Protein AF-A0A8J9ZZC5-F1 (afdb_monomer_lite)

Organism: Branchiostoma lanceolatum (NCBI:txid7740)

Structure (mmCIF, N/CA/C/O backbone):
data_AF-A0A8J9ZZC5-F1
#
_entry.id   AF-A0A8J9ZZC5-F1
#
loop_
_atom_site.group_PDB
_atom_site.id
_atom_site.type_symbol
_atom_site.label_atom_id
_atom_site.label_alt_id
_atom_site.label_comp_id
_atom_site.label_asym_id
_atom_site.label_entity_id
_atom_site.label_seq_id
_atom_site.pdbx_PDB_ins_code
_atom_site.Cartn_x
_atom_site.Cartn_y
_atom_site.Cartn_z
_atom_site.occupancy
_atom_site.B_iso_or_equiv
_atom_site.auth_seq_id
_atom_site.auth_comp_id
_atom_site.auth_asym_id
_atom_site.auth_atom_id
_atom_site.pdbx_PDB_model_num
ATOM 1 N N . MET A 1 1 ? -16.099 17.726 98.178 1.00 37.69 1 MET A N 1
ATOM 2 C CA . MET A 1 1 ? -16.292 18.724 99.260 1.00 37.69 1 MET A CA 1
ATOM 3 C C . MET A 1 1 ? -17.384 18.206 100.185 1.00 37.69 1 MET A C 1
ATOM 5 O O . MET A 1 1 ? -18.287 17.553 99.683 1.00 37.69 1 MET A O 1
ATOM 9 N N . GLY A 1 2 ? -17.261 18.380 101.504 1.00 39.81 2 GLY A N 1
ATOM 10 C CA . GLY A 1 2 ? -18.093 17.652 102.475 1.00 39.81 2 GLY A CA 1
ATOM 11 C C . GLY A 1 2 ? -19.388 18.364 102.877 1.00 39.81 2 GLY A C 1
ATOM 12 O O . GLY A 1 2 ? -19.357 19.539 103.241 1.00 39.81 2 GLY A O 1
ATOM 13 N N . SER A 1 3 ? -20.497 17.622 102.895 1.00 34.72 3 SER A N 1
ATOM 14 C CA . SER A 1 3 ? -21.734 18.014 103.585 1.00 34.72 3 SER A CA 1
ATOM 15 C C . SER A 1 3 ? -21.643 17.670 105.074 1.00 34.72 3 SER A C 1
ATOM 17 O O . SER A 1 3 ? -21.072 16.648 105.452 1.00 34.72 3 SER A O 1
ATOM 19 N N . ARG A 1 4 ? -22.177 18.541 105.936 1.00 38.38 4 ARG A N 1
ATOM 20 C CA . ARG A 1 4 ? -22.020 18.442 107.396 1.00 38.38 4 ARG A CA 1
ATOM 21 C C . ARG A 1 4 ? -23.027 17.467 108.009 1.00 38.38 4 ARG A C 1
ATOM 23 O O . ARG A 1 4 ? -24.227 17.632 107.811 1.00 38.38 4 ARG A O 1
ATOM 30 N N . MET A 1 5 ? -22.559 16.541 108.847 1.00 35.19 5 MET A N 1
ATOM 31 C CA . MET A 1 5 ? -23.434 15.883 109.823 1.00 35.19 5 MET A CA 1
ATOM 32 C C . MET A 1 5 ? -23.951 16.926 110.820 1.00 35.19 5 MET A C 1
ATOM 34 O O . MET A 1 5 ? -23.168 17.702 111.364 1.00 35.19 5 MET A O 1
ATOM 38 N N . THR A 1 6 ? -25.259 16.927 111.077 1.00 38.28 6 THR A N 1
ATOM 39 C CA . THR A 1 6 ? -25.880 17.731 112.139 1.00 38.28 6 THR A CA 1
ATOM 40 C C . THR A 1 6 ? -26.529 16.771 113.127 1.00 38.28 6 THR A C 1
ATOM 42 O O . THR A 1 6 ? -27.570 16.184 112.849 1.00 38.28 6 THR A O 1
ATOM 45 N N . MET A 1 7 ? -25.858 16.551 114.257 1.00 36.81 7 MET A N 1
ATOM 46 C CA . MET A 1 7 ? -26.233 15.550 115.254 1.00 36.81 7 MET A CA 1
ATOM 47 C C . MET A 1 7 ? -27.277 16.132 116.216 1.00 36.81 7 MET A C 1
ATOM 49 O O . MET A 1 7 ? -26.930 16.739 117.228 1.00 36.81 7 MET A O 1
ATOM 53 N N . ILE A 1 8 ? -28.560 15.986 115.878 1.00 37.56 8 ILE A N 1
ATOM 54 C CA . ILE A 1 8 ? -29.664 16.480 116.709 1.00 37.56 8 ILE A CA 1
ATOM 55 C C . ILE A 1 8 ? -29.964 15.459 117.811 1.00 37.56 8 ILE A C 1
ATOM 57 O O . ILE A 1 8 ? -30.493 14.382 117.550 1.00 37.56 8 ILE A O 1
ATOM 61 N N . TRP A 1 9 ? -29.648 15.824 119.052 1.00 34.84 9 TRP A N 1
ATOM 62 C CA . TRP A 1 9 ? -30.118 15.120 120.243 1.00 34.84 9 TRP A CA 1
ATOM 63 C C . TRP A 1 9 ? -31.530 15.604 120.588 1.00 34.84 9 TRP A C 1
ATOM 65 O O . TRP A 1 9 ? -31.722 16.790 120.851 1.00 34.84 9 TRP A O 1
ATOM 75 N N . VAL A 1 10 ? -32.506 14.694 120.628 1.00 36.00 10 VAL A N 1
ATOM 76 C CA . VAL A 1 10 ? -33.842 14.959 121.185 1.00 36.00 10 VAL A CA 1
ATOM 77 C C . VAL A 1 10 ? -33.989 14.157 122.474 1.00 36.00 10 VAL A C 1
ATOM 79 O O . VAL A 1 10 ? -33.689 12.965 122.512 1.00 36.00 10 VAL A O 1
ATOM 82 N N . PHE A 1 11 ? -34.399 14.829 123.548 1.00 37.66 11 PHE A N 1
ATOM 83 C CA . PHE A 1 11 ? -34.493 14.238 124.880 1.00 37.66 11 PHE A CA 1
ATOM 84 C C . PHE A 1 11 ? -35.717 13.327 125.010 1.00 37.66 11 PHE A C 1
ATOM 86 O O . PHE A 1 11 ? -36.808 13.665 124.556 1.00 37.66 11 PHE A O 1
ATOM 93 N N . LEU A 1 12 ? -35.547 12.203 125.709 1.00 32.53 12 LEU A N 1
ATOM 94 C CA . LEU A 1 12 ? -36.635 11.292 126.056 1.00 32.53 12 LEU A CA 1
ATOM 95 C C . LEU A 1 12 ? -37.446 11.863 127.237 1.00 32.53 12 LEU A C 1
ATOM 97 O O . LEU A 1 12 ? -37.217 11.512 128.394 1.00 32.53 12 LEU A O 1
ATOM 101 N N . SER A 1 13 ? -38.374 12.780 126.960 1.00 39.88 13 SER A N 1
ATOM 102 C CA . SER A 1 13 ? -39.265 13.356 127.975 1.00 39.88 13 SER A CA 1
ATOM 103 C C . SER A 1 13 ? -40.361 12.360 128.372 1.00 39.88 13 SER A C 1
ATOM 105 O O . SER A 1 13 ? -41.447 12.349 127.792 1.00 39.88 13 SER A O 1
ATOM 107 N N . LEU A 1 14 ? -40.070 11.507 129.359 1.00 33.81 14 LEU A N 1
ATOM 108 C CA . LEU A 1 14 ? -41.016 10.534 129.912 1.00 33.81 14 LEU A CA 1
ATOM 109 C C . LEU A 1 14 ? -42.099 11.232 130.758 1.00 33.81 14 LEU A C 1
ATOM 111 O O . LEU A 1 14 ? -42.023 11.293 131.985 1.00 33.81 14 LEU A O 1
ATOM 115 N N . SER A 1 15 ? -43.108 11.783 130.090 1.00 37.97 15 SER A N 1
ATOM 116 C CA . SER A 1 15 ? -44.250 12.441 130.725 1.00 37.97 15 SER A CA 1
ATOM 117 C C . SER A 1 15 ? -45.283 11.419 131.203 1.00 37.97 15 SER A C 1
ATOM 119 O O . SER A 1 15 ? -46.196 11.067 130.459 1.00 37.97 15 SER A O 1
ATOM 121 N N . LEU A 1 16 ? -45.185 10.978 132.463 1.00 34.16 16 LEU A N 1
ATOM 122 C CA . LEU A 1 16 ? -46.324 10.345 133.134 1.00 34.16 16 LEU A CA 1
ATOM 123 C C . LEU A 1 16 ? -47.432 11.392 133.313 1.00 34.16 16 LEU A C 1
ATOM 125 O O . LEU A 1 16 ? -47.383 12.206 134.235 1.00 34.16 16 LEU A O 1
ATOM 129 N N . MET A 1 17 ? -48.442 11.355 132.447 1.00 33.59 17 MET A N 1
ATOM 130 C CA . MET A 1 17 ? -49.757 11.890 132.787 1.00 33.59 17 MET A CA 1
ATOM 131 C C . MET A 1 17 ? -50.498 10.810 133.571 1.00 33.59 17 MET A C 1
ATOM 133 O O . MET A 1 17 ? -50.583 9.667 133.127 1.00 33.59 17 MET A O 1
ATOM 137 N N . ALA A 1 18 ? -50.951 11.156 134.775 1.00 33.12 18 ALA A N 1
ATOM 138 C CA . ALA A 1 18 ? -51.657 10.220 135.635 1.00 33.12 18 ALA A CA 1
ATOM 139 C C . ALA A 1 18 ? -53.036 9.906 135.047 1.00 33.12 18 ALA A C 1
ATOM 141 O O . ALA A 1 18 ? -53.778 10.819 134.684 1.00 33.12 18 ALA A O 1
ATOM 142 N N . ASP A 1 19 ? -53.365 8.620 134.996 1.00 32.03 19 ASP A N 1
ATOM 143 C CA . ASP A 1 19 ? -54.701 8.139 134.671 1.00 32.03 19 ASP A CA 1
ATOM 144 C C . ASP A 1 19 ? -55.725 8.675 135.690 1.00 32.03 19 ASP A C 1
ATOM 146 O O . ASP A 1 19 ? -55.614 8.444 136.897 1.00 32.03 19 ASP A O 1
ATOM 150 N N . THR A 1 20 ? -56.714 9.412 135.186 1.00 39.66 20 THR A N 1
ATOM 151 C CA . THR A 1 20 ? -57.948 9.782 135.895 1.00 39.66 20 THR A CA 1
ATOM 152 C C . THR A 1 20 ? -59.182 9.520 135.024 1.00 39.66 20 THR A C 1
ATOM 154 O O . THR A 1 20 ? -60.188 10.223 135.112 1.00 39.66 20 THR A O 1
ATOM 157 N N . GLY A 1 21 ? -59.106 8.482 134.188 1.00 33.97 21 GLY A N 1
ATOM 158 C CA . GLY A 1 21 ? -60.168 7.977 133.327 1.00 33.97 21 GLY A CA 1
ATOM 159 C C . GLY A 1 21 ? -60.413 6.497 133.592 1.00 33.97 21 GLY A C 1
ATOM 160 O O . GLY A 1 21 ? -60.273 5.684 132.686 1.00 33.97 21 GLY A O 1
ATOM 161 N N . ALA A 1 22 ? -60.775 6.150 134.832 1.00 37.91 22 ALA A N 1
ATOM 162 C CA . ALA A 1 22 ? -61.116 4.780 135.203 1.00 37.91 22 ALA A CA 1
ATOM 163 C C . ALA A 1 22 ? -62.302 4.280 134.358 1.00 37.91 22 ALA A C 1
ATOM 165 O O . ALA A 1 22 ? -63.453 4.616 134.649 1.00 37.91 22 ALA A O 1
ATOM 166 N N . GLU A 1 23 ? -62.006 3.497 133.313 1.00 48.09 23 GLU A N 1
ATOM 167 C CA . GLU A 1 23 ? -63.006 2.875 132.445 1.00 48.09 23 GLU A CA 1
ATOM 168 C C . GLU A 1 23 ? -64.063 2.177 133.298 1.00 48.09 23 GLU A C 1
ATOM 170 O O . GLU A 1 23 ? -63.753 1.351 134.164 1.00 48.09 23 GLU A O 1
ATOM 175 N N . GLN A 1 24 ? -65.333 2.501 133.050 1.00 56.16 24 GLN A N 1
ATOM 176 C CA . GLN A 1 24 ? -66.454 1.929 133.786 1.00 56.16 24 GLN A CA 1
ATOM 177 C C . GLN A 1 24 ? -66.763 0.527 133.243 1.00 56.16 24 GLN A C 1
ATOM 179 O O . GLN A 1 24 ? -67.804 0.288 132.635 1.00 56.16 24 GLN A O 1
ATOM 184 N N . ALA A 1 25 ? -65.800 -0.380 133.430 1.00 67.56 25 ALA A N 1
ATOM 185 C CA . ALA A 1 25 ? -65.723 -1.689 132.800 1.00 67.56 25 ALA A CA 1
ATOM 186 C C . ALA A 1 25 ? -67.056 -2.443 132.887 1.00 67.56 25 ALA A C 1
ATOM 188 O O . ALA A 1 25 ? -67.543 -2.775 133.973 1.00 67.56 25 ALA A O 1
ATOM 189 N N . GLY A 1 26 ? -67.646 -2.707 131.719 1.00 76.75 26 GLY A N 1
ATOM 190 C CA . GLY A 1 26 ? -68.907 -3.424 131.610 1.00 76.75 26 GLY A CA 1
ATOM 191 C C . GLY A 1 26 ? -68.802 -4.814 132.228 1.00 76.75 26 GLY A C 1
ATOM 192 O O . GLY A 1 26 ? -67.881 -5.573 131.933 1.00 76.75 26 GLY A O 1
ATOM 193 N N . LEU A 1 27 ? -69.767 -5.178 133.073 1.00 86.62 27 LEU A N 1
ATOM 194 C CA . LEU A 1 27 ? -69.846 -6.535 133.595 1.00 86.62 27 LEU A CA 1
ATOM 195 C C . LEU A 1 27 ? -70.417 -7.441 132.503 1.00 86.62 27 LEU A C 1
ATOM 197 O O . LEU A 1 27 ? -71.571 -7.271 132.105 1.00 86.62 27 LEU A O 1
ATOM 201 N N . PHE A 1 28 ? -69.620 -8.400 132.034 1.00 88.06 28 PHE A N 1
ATOM 202 C CA . PHE A 1 28 ? -70.051 -9.394 131.052 1.00 88.06 28 PHE A CA 1
ATOM 203 C C . PHE A 1 28 ? -71.335 -10.110 131.501 1.00 88.06 28 PHE A C 1
ATOM 205 O O . PHE A 1 28 ? -71.469 -10.520 132.657 1.00 88.06 28 PHE A O 1
ATOM 212 N N . LEU A 1 29 ? -72.276 -10.252 130.569 1.00 87.88 29 LEU A N 1
ATOM 213 C CA . LEU A 1 29 ? -73.529 -10.978 130.744 1.00 87.88 29 LEU A CA 1
ATOM 214 C C . LEU A 1 29 ? -73.446 -12.350 130.073 1.00 87.88 29 LEU A C 1
ATOM 216 O O . LEU A 1 29 ? -73.596 -13.375 130.734 1.00 87.88 29 LEU A O 1
ATOM 220 N N . THR A 1 30 ? -73.279 -12.362 128.750 1.00 86.75 30 THR A N 1
ATOM 221 C CA . THR A 1 30 ? -73.379 -13.566 127.920 1.00 86.75 30 THR A CA 1
ATOM 222 C C . THR A 1 30 ? -72.875 -13.299 126.500 1.00 86.75 30 THR A C 1
ATOM 224 O O . THR A 1 30 ? -72.873 -12.154 126.048 1.00 86.75 30 THR A O 1
ATOM 227 N N . THR A 1 31 ? -72.518 -14.355 125.772 1.00 85.56 31 THR A N 1
ATOM 228 C CA . THR A 1 31 ? -72.233 -14.307 124.331 1.00 85.56 31 THR A CA 1
ATOM 229 C C . THR A 1 31 ? -73.479 -14.741 123.563 1.00 85.56 31 THR A C 1
ATOM 231 O O . THR A 1 31 ? -74.037 -15.803 123.841 1.00 85.56 31 THR A O 1
ATOM 234 N N . TYR A 1 32 ? -73.918 -13.971 122.565 1.00 85.69 32 TYR A N 1
ATOM 235 C CA . TYR A 1 32 ? -75.046 -14.354 121.711 1.00 85.69 32 TYR A CA 1
ATOM 236 C C . TYR A 1 32 ? -74.838 -13.925 120.251 1.00 85.69 32 TYR A C 1
ATOM 238 O O . TYR A 1 32 ? -74.440 -12.800 119.958 1.00 85.69 32 TYR A O 1
ATOM 246 N N . SER A 1 33 ? -75.106 -14.838 119.311 1.00 84.69 33 SER A N 1
ATOM 247 C CA . SER A 1 33 ? -74.941 -14.620 117.862 1.00 84.69 33 SER A CA 1
ATOM 248 C C . SER A 1 33 ? -73.550 -14.108 117.426 1.00 84.69 33 SER A C 1
ATOM 250 O O . SER A 1 33 ? -73.441 -13.391 116.434 1.00 84.69 33 SER A O 1
ATOM 252 N N . GLY A 1 34 ? -72.488 -14.460 118.160 1.00 77.00 34 GLY A N 1
ATOM 253 C CA . GLY A 1 34 ? -71.114 -14.020 117.875 1.00 77.00 34 GLY A CA 1
ATOM 254 C C . GLY A 1 34 ? -70.709 -12.675 118.492 1.00 77.00 34 GLY A C 1
ATOM 255 O O . GLY A 1 34 ? -69.589 -12.236 118.260 1.00 77.00 34 GLY A O 1
ATOM 256 N N . TYR A 1 35 ? -71.580 -12.050 119.290 1.00 84.50 35 TYR A N 1
ATOM 257 C CA . TYR A 1 35 ? -71.287 -10.825 120.038 1.00 84.50 35 TYR A CA 1
ATOM 258 C C . TYR A 1 35 ? -71.253 -11.117 121.540 1.00 84.50 35 TYR A C 1
ATOM 260 O O . TYR A 1 35 ? -72.155 -11.780 122.061 1.00 84.50 35 TYR A O 1
ATOM 268 N N . ASP A 1 36 ? -70.253 -10.588 122.238 1.00 86.50 36 ASP A N 1
ATOM 269 C CA . ASP A 1 36 ? -70.218 -10.557 123.701 1.00 86.50 36 ASP A CA 1
ATOM 270 C C . ASP A 1 36 ? -71.018 -9.356 124.212 1.00 86.50 36 ASP A C 1
ATOM 272 O O . ASP A 1 36 ? -70.804 -8.231 123.756 1.00 86.50 36 ASP A O 1
ATOM 276 N N . TYR A 1 37 ? -71.949 -9.600 125.141 1.00 90.25 37 TYR A N 1
ATOM 277 C CA . TYR A 1 37 ? -72.815 -8.580 125.732 1.00 90.25 37 TYR A CA 1
ATOM 278 C C . TYR A 1 37 ? -72.419 -8.282 127.172 1.00 90.25 37 TYR A C 1
ATOM 280 O O . TYR A 1 37 ? -72.162 -9.182 127.975 1.00 90.25 37 TYR A O 1
ATOM 288 N N . PHE A 1 38 ? -72.470 -7.003 127.522 1.00 91.06 38 PHE A N 1
ATOM 289 C CA . PHE A 1 38 ? -72.058 -6.457 128.807 1.00 91.06 38 PHE A CA 1
ATOM 290 C C . PHE A 1 38 ? -73.169 -5.580 129.384 1.00 91.06 38 PHE A C 1
ATOM 292 O O . PHE A 1 38 ? -73.954 -4.994 128.636 1.00 91.06 38 PHE A O 1
ATOM 299 N N . LYS A 1 39 ? -73.210 -5.441 130.714 1.00 92.19 39 LYS A N 1
ATOM 300 C CA . LYS A 1 39 ? -73.935 -4.352 131.371 1.00 92.19 39 LYS A CA 1
ATOM 301 C C . LYS A 1 39 ? -72.973 -3.302 131.913 1.00 92.19 39 LYS A C 1
ATOM 303 O O . LYS A 1 39 ? -72.169 -3.588 132.799 1.00 92.19 39 LYS A O 1
ATOM 308 N N . VAL A 1 40 ? -73.078 -2.085 131.395 1.00 91.94 40 VAL A N 1
ATOM 309 C CA . VAL A 1 40 ? -72.326 -0.911 131.857 1.00 91.94 40 VAL A CA 1
ATOM 310 C C . VAL A 1 40 ? -73.238 -0.097 132.773 1.00 91.94 40 VAL A C 1
ATOM 312 O O . VAL A 1 40 ? -74.432 0.028 132.511 1.00 91.94 40 VAL A O 1
ATOM 315 N N . GLN A 1 41 ? -72.727 0.416 133.890 1.00 92.00 41 GLN A N 1
ATOM 316 C CA . GLN A 1 41 ? -73.539 1.218 134.809 1.00 92.00 41 GLN A CA 1
ATOM 317 C C . GLN A 1 41 ? -73.737 2.631 134.246 1.00 92.00 41 GLN A C 1
ATOM 319 O O . GLN A 1 41 ? -72.770 3.361 134.070 1.00 92.00 41 GLN A O 1
ATOM 324 N N . ALA A 1 42 ? -74.989 3.028 134.021 1.00 90.75 42 ALA A N 1
ATOM 325 C CA . ALA A 1 42 ? -75.331 4.366 133.551 1.00 90.75 42 ALA A CA 1
ATOM 326 C C . ALA A 1 42 ? -75.522 5.341 134.726 1.00 90.75 42 ALA A C 1
ATOM 328 O O . ALA A 1 42 ? -75.874 4.947 135.843 1.00 90.75 42 ALA A O 1
ATOM 329 N N . SER A 1 43 ? -75.346 6.635 134.454 1.00 89.44 43 SER A N 1
ATOM 330 C CA . SER A 1 43 ? -75.604 7.731 135.396 1.00 89.44 43 SER A CA 1
ATOM 331 C C . SER A 1 43 ? -76.675 8.667 134.830 1.00 89.44 43 SER A C 1
ATOM 333 O O . SER A 1 43 ? -76.682 8.948 133.634 1.00 89.44 43 SER A O 1
ATOM 335 N N . GLY A 1 44 ? -77.597 9.147 135.665 1.00 88.50 44 GLY A N 1
ATOM 336 C CA . GLY A 1 44 ? -78.741 9.953 135.225 1.00 88.50 44 GLY A CA 1
ATOM 337 C C . GLY A 1 44 ? -79.902 9.121 134.644 1.00 88.50 44 GLY A C 1
ATOM 338 O O . GLY A 1 44 ? -80.029 7.939 134.979 1.00 88.50 44 GLY A O 1
ATOM 339 N N . PRO A 1 45 ? -80.791 9.724 133.830 1.00 90.06 45 PRO A N 1
ATOM 340 C CA . PRO A 1 45 ? -82.039 9.100 133.380 1.00 90.06 45 PRO A CA 1
ATOM 341 C C . PRO A 1 45 ? -81.818 8.045 132.291 1.00 90.06 45 PRO A C 1
ATOM 343 O O . PRO A 1 45 ? -80.954 8.206 131.428 1.00 90.06 45 PRO A O 1
ATOM 346 N N . MET A 1 46 ? -82.636 6.989 132.271 1.00 92.12 46 MET A N 1
ATOM 347 C CA . MET A 1 46 ? -82.501 5.889 131.302 1.00 92.12 46 MET A CA 1
ATOM 348 C C . MET A 1 46 ? -83.187 6.213 129.958 1.00 92.12 46 MET A C 1
ATOM 350 O O . MET A 1 46 ? -84.162 5.581 129.548 1.00 92.12 46 MET A O 1
ATOM 354 N N . THR A 1 47 ? -82.679 7.234 129.263 1.00 94.06 47 THR A N 1
ATOM 355 C CA . THR A 1 47 ? -83.033 7.539 127.864 1.00 94.06 47 THR A CA 1
ATOM 356 C C . THR A 1 47 ? -82.227 6.656 126.904 1.00 94.06 47 THR A C 1
ATOM 358 O O . THR A 1 47 ? -81.127 6.219 127.245 1.00 94.06 47 THR A O 1
ATOM 361 N N . SER A 1 48 ? -82.722 6.425 125.682 1.00 92.12 48 SER A N 1
ATOM 362 C CA . SER A 1 48 ? -81.970 5.693 124.645 1.00 92.12 48 SER A CA 1
ATOM 363 C C . SER A 1 48 ? -80.602 6.326 124.370 1.00 92.12 48 SER A C 1
ATOM 365 O O . SER A 1 48 ? -79.602 5.620 124.278 1.00 92.12 48 SER A O 1
ATOM 367 N N . ALA A 1 49 ? -80.543 7.661 124.308 1.00 91.06 49 ALA A N 1
ATOM 368 C CA . ALA A 1 49 ? -79.303 8.396 124.068 1.00 91.06 49 ALA A CA 1
ATOM 369 C C . ALA A 1 49 ? -78.284 8.223 125.208 1.00 91.06 49 ALA A C 1
ATOM 371 O O . ALA A 1 49 ? -77.095 8.068 124.944 1.00 91.06 49 ALA A O 1
ATOM 372 N N . ASN A 1 50 ? -78.736 8.197 126.470 1.00 92.38 50 ASN A N 1
ATOM 373 C CA . ASN A 1 50 ? -77.848 7.958 127.609 1.00 92.38 50 ASN A CA 1
ATOM 374 C C . ASN A 1 50 ? -77.349 6.504 127.639 1.00 92.38 50 ASN A C 1
ATOM 376 O O . ASN A 1 50 ? -76.189 6.264 127.957 1.00 92.38 50 ASN A O 1
ATOM 380 N N . VAL A 1 51 ? -78.193 5.535 127.257 1.00 92.62 51 VAL A N 1
ATOM 381 C CA . VAL A 1 51 ? -77.783 4.128 127.106 1.00 92.62 51 VAL A CA 1
ATOM 382 C C . VAL A 1 51 ? -76.713 3.983 126.018 1.00 92.62 51 VAL A C 1
ATOM 384 O O . VAL A 1 51 ? -75.690 3.361 126.293 1.00 92.62 51 VAL A O 1
ATOM 387 N N . ASN A 1 52 ? -76.880 4.600 124.839 1.00 90.56 52 ASN A N 1
ATOM 388 C CA . ASN A 1 52 ? -75.853 4.539 123.791 1.00 90.56 52 ASN A CA 1
ATOM 389 C C . ASN A 1 52 ? -74.538 5.213 124.216 1.00 90.56 52 ASN A C 1
ATOM 391 O O . ASN A 1 52 ? -73.490 4.571 124.196 1.00 90.56 52 ASN A O 1
ATOM 395 N N . ALA A 1 53 ? -74.597 6.453 124.713 1.00 89.94 53 ALA A N 1
ATOM 396 C CA . ALA A 1 53 ? -73.411 7.173 125.180 1.00 89.94 53 ALA A CA 1
ATOM 397 C C . ALA A 1 53 ? -72.678 6.446 126.328 1.00 89.94 53 ALA A C 1
ATOM 399 O O . ALA A 1 53 ? -71.454 6.506 126.413 1.00 89.94 53 ALA A O 1
ATOM 400 N N . THR A 1 54 ? -73.406 5.722 127.190 1.00 91.00 54 THR A N 1
ATOM 401 C CA . THR A 1 54 ? -72.816 4.877 128.246 1.00 91.00 54 THR A CA 1
ATOM 402 C C . THR A 1 54 ? -72.027 3.697 127.664 1.00 91.00 54 THR A C 1
ATOM 404 O O . THR A 1 54 ? -70.993 3.331 128.219 1.00 91.00 54 THR A O 1
ATOM 407 N N . CYS A 1 55 ? -72.472 3.106 126.550 1.00 90.38 55 CYS A N 1
ATOM 408 C CA . CYS A 1 55 ? -71.722 2.050 125.867 1.00 90.38 55 CYS A CA 1
ATOM 409 C C . CYS A 1 55 ? -70.488 2.605 125.147 1.00 90.38 55 CYS A C 1
ATOM 411 O O . CYS A 1 55 ? -69.389 2.086 125.350 1.00 90.38 55 CYS A O 1
ATOM 413 N N . GLU A 1 56 ? -70.654 3.687 124.378 1.00 87.38 56 GLU A N 1
ATOM 414 C CA . GLU A 1 56 ? -69.569 4.331 123.623 1.00 87.38 56 GLU A CA 1
ATOM 415 C C . GLU A 1 56 ? -68.432 4.790 124.550 1.00 87.38 56 GLU A C 1
ATOM 417 O O . GLU A 1 56 ? -67.261 4.519 124.283 1.00 87.38 56 GLU A O 1
ATOM 422 N N . ALA A 1 57 ? -68.772 5.403 125.690 1.00 85.75 57 ALA A N 1
ATOM 423 C CA . ALA A 1 57 ? -67.811 5.832 126.710 1.00 85.75 57 ALA A CA 1
ATOM 424 C C . ALA A 1 57 ? -67.091 4.674 127.433 1.00 85.75 57 ALA A C 1
ATOM 426 O O . ALA A 1 57 ? -66.114 4.916 128.139 1.00 85.75 57 ALA A O 1
ATOM 427 N N . ALA A 1 58 ? -67.559 3.434 127.266 1.00 81.50 58 ALA A N 1
ATOM 428 C CA . ALA A 1 58 ? -66.945 2.219 127.799 1.00 81.50 58 ALA A CA 1
ATOM 429 C C . ALA A 1 58 ? -66.283 1.348 126.708 1.00 81.50 58 ALA A C 1
ATOM 431 O O . ALA A 1 58 ? -65.938 0.201 126.982 1.00 81.50 58 ALA A O 1
ATOM 432 N N . GLY A 1 59 ? -66.124 1.861 125.479 1.00 80.81 59 GLY A N 1
ATOM 433 C CA . GLY A 1 59 ? -65.474 1.148 124.370 1.00 80.81 59 GLY A CA 1
ATOM 434 C C . GLY A 1 59 ? -66.354 0.117 123.648 1.00 80.81 59 GLY A C 1
ATOM 435 O O . GLY A 1 59 ? -65.847 -0.665 122.844 1.00 80.81 59 GLY A O 1
ATOM 436 N N . TYR A 1 60 ? -67.664 0.116 123.906 1.00 87.75 60 TYR A N 1
ATOM 437 C CA 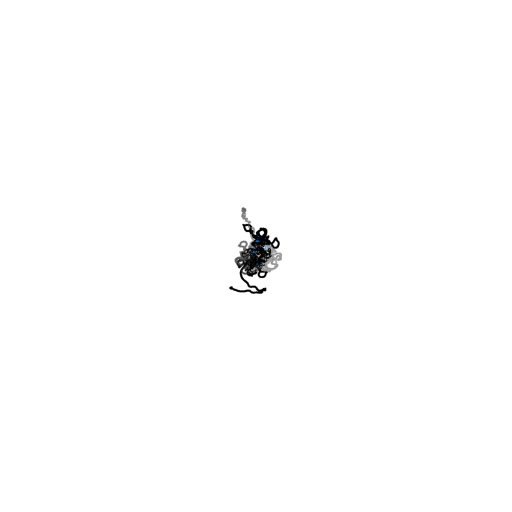. TYR A 1 60 ? -68.639 -0.804 123.314 1.00 87.75 60 TYR A CA 1
ATOM 438 C C . TYR A 1 60 ? -69.637 -0.060 122.414 1.00 87.75 60 TYR A C 1
ATOM 440 O O . TYR A 1 60 ? -69.875 1.133 122.571 1.00 87.75 60 TYR A O 1
ATOM 448 N N . ALA A 1 61 ? -70.300 -0.777 121.510 1.00 87.69 61 ALA A N 1
ATOM 449 C CA . ALA A 1 61 ? -71.495 -0.279 120.834 1.00 87.69 61 ALA A CA 1
ATOM 450 C C . ALA A 1 61 ? -72.749 -0.644 121.644 1.00 87.69 61 ALA A C 1
ATOM 452 O O . ALA A 1 61 ? -72.805 -1.724 122.237 1.00 87.69 61 ALA A O 1
ATOM 453 N N . ALA A 1 62 ? -73.790 0.190 121.645 1.00 89.38 62 ALA A N 1
ATOM 454 C CA . ALA A 1 62 ? -75.091 -0.263 122.133 1.00 89.38 62 ALA A CA 1
ATOM 455 C C . ALA A 1 62 ? -75.785 -1.135 121.069 1.00 89.38 62 ALA A C 1
ATOM 457 O O . ALA A 1 62 ? -75.887 -0.709 119.916 1.00 89.38 62 ALA A O 1
ATOM 458 N N . PRO A 1 63 ? -76.278 -2.338 121.411 1.00 89.81 63 PRO A N 1
ATOM 459 C CA . PRO A 1 63 ? -77.058 -3.153 120.500 1.00 89.81 63 PRO A CA 1
ATOM 460 C C . PRO A 1 63 ? -78.472 -2.580 120.357 1.00 89.81 63 PRO A C 1
ATOM 462 O O . PRO A 1 63 ? -79.073 -2.117 121.332 1.00 89.81 63 PRO A O 1
ATOM 465 N N . CYS A 1 64 ? -79.030 -2.655 119.152 1.00 88.81 64 CYS A N 1
ATOM 466 C CA . CYS A 1 64 ? -80.443 -2.352 118.939 1.00 88.81 64 CYS A CA 1
ATOM 467 C C . CYS A 1 64 ? -81.338 -3.358 119.679 1.00 88.81 64 CYS A C 1
ATOM 469 O O . CYS A 1 64 ? -80.997 -4.533 119.815 1.00 88.81 64 CYS A O 1
ATOM 471 N N . ALA A 1 65 ? -82.507 -2.916 120.147 1.00 83.88 65 ALA A N 1
ATOM 472 C CA . ALA A 1 65 ? -83.454 -3.770 120.872 1.00 83.88 65 ALA A CA 1
ATOM 473 C C . ALA A 1 65 ? -84.084 -4.898 120.028 1.00 83.88 65 ALA A C 1
ATOM 475 O O . ALA A 1 65 ? -84.702 -5.808 120.583 1.00 83.88 65 ALA A O 1
ATOM 476 N N . GLY A 1 66 ? -83.967 -4.809 118.704 1.00 83.31 66 GLY A N 1
ATOM 477 C CA . GLY A 1 66 ? -84.594 -5.677 117.717 1.00 83.31 66 GLY A CA 1
ATOM 478 C C . GLY A 1 66 ? -84.800 -4.932 116.398 1.00 83.31 66 GLY A C 1
ATOM 479 O O . GLY A 1 66 ? -84.661 -3.709 116.353 1.00 83.31 66 GLY A O 1
ATOM 480 N N . LEU A 1 67 ? -85.188 -5.652 115.347 1.00 77.19 67 LEU A N 1
ATOM 481 C CA . LEU A 1 67 ? -85.492 -5.068 114.040 1.00 77.19 67 LEU A CA 1
ATOM 482 C C . LEU A 1 67 ? -86.877 -4.400 114.041 1.00 77.19 67 LEU A C 1
ATOM 484 O O . LEU A 1 67 ? -87.853 -4.951 114.559 1.00 77.19 67 LEU A O 1
ATOM 488 N N . GLY A 1 68 ? -86.975 -3.227 113.420 1.00 77.38 68 GLY A N 1
ATOM 489 C CA . GLY A 1 68 ? -88.190 -2.431 113.267 1.00 77.38 68 GLY A CA 1
ATOM 490 C C . GLY A 1 68 ? -88.098 -1.019 113.857 1.00 77.38 68 GLY A C 1
ATOM 491 O O . GLY A 1 68 ? -87.407 -0.758 114.842 1.00 77.38 68 GLY A O 1
ATOM 492 N N . SER A 1 69 ? -88.894 -0.101 113.299 1.00 76.56 69 SER A N 1
ATOM 493 C CA . SER A 1 69 ? -88.824 1.360 113.505 1.00 76.56 69 SER A CA 1
ATOM 494 C C . SER A 1 69 ? -89.216 1.893 114.899 1.00 76.56 69 SER A C 1
ATOM 496 O O . SER A 1 69 ? -89.466 3.090 115.054 1.00 76.56 69 SER A O 1
ATOM 498 N N . LEU A 1 70 ? -89.341 1.019 115.901 1.00 78.31 70 LEU A N 1
ATOM 499 C CA . LEU A 1 70 ? -89.481 1.374 117.320 1.00 78.31 70 LEU A CA 1
ATOM 500 C C . LEU A 1 70 ? -88.282 0.905 118.166 1.00 78.31 70 LEU A C 1
ATOM 502 O O . LEU A 1 70 ? -88.156 1.327 119.313 1.00 78.31 70 LEU A O 1
ATOM 506 N N . CYS A 1 71 ? -87.399 0.077 117.606 1.00 81.19 71 CYS A N 1
ATOM 507 C CA . CYS A 1 71 ? -86.265 -0.557 118.283 1.00 81.19 71 CYS A CA 1
ATOM 508 C C . CYS A 1 71 ? -84.914 -0.225 117.630 1.00 81.19 71 CYS A C 1
ATOM 510 O O . CYS A 1 71 ? -83.903 -0.167 118.326 1.00 81.19 71 CYS A O 1
ATOM 512 N N . GLU A 1 72 ? -84.912 0.072 116.329 1.00 75.94 72 GLU A N 1
ATOM 513 C CA . GLU A 1 72 ? -83.793 0.695 115.619 1.00 75.94 72 GLU A CA 1
ATOM 514 C C . GLU A 1 72 ? -83.683 2.177 116.029 1.00 75.94 72 GLU A C 1
ATOM 516 O O . GLU A 1 72 ? -84.500 3.015 115.641 1.00 75.94 72 GLU A O 1
ATOM 521 N N . GLY A 1 73 ? -82.696 2.489 116.870 1.00 75.12 73 GLY A N 1
ATOM 522 C CA . GLY A 1 73 ? -82.291 3.848 117.240 1.00 75.12 73 GLY A CA 1
ATOM 523 C C . GLY A 1 73 ? -80.839 4.121 116.843 1.00 75.12 73 GLY A C 1
ATOM 524 O O . GLY A 1 73 ? -80.320 3.499 115.919 1.00 75.12 73 GLY A O 1
ATOM 525 N N . ASP A 1 74 ? -80.166 5.012 117.572 1.00 82.44 74 ASP A N 1
ATOM 526 C CA . ASP A 1 74 ? -78.712 5.176 117.476 1.00 82.44 74 ASP A CA 1
ATOM 527 C C . ASP A 1 74 ? -78.037 3.979 118.174 1.00 82.44 74 ASP A C 1
ATOM 529 O O . ASP A 1 74 ? -77.801 3.988 119.383 1.00 82.44 74 ASP A O 1
ATOM 533 N N . CYS A 1 75 ? -77.860 2.889 117.424 1.00 84.69 75 CYS A N 1
ATOM 534 C CA . CYS A 1 75 ? -77.382 1.593 117.903 1.00 84.69 75 CYS A CA 1
ATOM 535 C C . CYS A 1 75 ? -76.787 0.754 116.759 1.00 84.69 75 CYS A C 1
ATOM 537 O O . CYS A 1 75 ? -77.032 1.004 115.579 1.00 84.69 75 CYS A O 1
ATOM 539 N N . VAL A 1 76 ? -76.020 -0.279 117.109 1.00 84.12 76 VAL A N 1
ATOM 540 C CA . VAL A 1 76 ? -75.520 -1.286 116.165 1.00 84.12 76 VAL A CA 1
ATOM 541 C C . VAL A 1 76 ? -76.470 -2.479 116.142 1.00 84.12 76 VAL A C 1
ATOM 543 O O . VAL A 1 76 ? -76.827 -3.028 117.185 1.00 84.12 76 VAL A O 1
ATOM 546 N N . GLN A 1 77 ? -76.857 -2.926 114.947 1.00 85.19 77 GLN A N 1
ATOM 547 C CA . GLN A 1 77 ? -77.620 -4.161 114.805 1.00 85.19 77 GLN A CA 1
ATOM 548 C C . GLN A 1 77 ? -76.717 -5.367 115.100 1.00 85.19 77 GLN A C 1
ATOM 550 O O . GLN A 1 77 ? -75.740 -5.618 114.394 1.00 85.19 77 GLN A O 1
ATOM 555 N N . THR A 1 78 ? -77.059 -6.116 116.145 1.00 83.06 78 THR A N 1
ATOM 556 C CA . THR A 1 78 ? -76.382 -7.356 116.551 1.00 83.06 78 THR A CA 1
ATOM 557 C C . THR A 1 78 ? -77.316 -8.556 116.326 1.00 83.06 78 THR A C 1
ATOM 559 O O . THR A 1 78 ? -78.199 -8.514 115.469 1.00 83.06 78 THR A O 1
ATOM 562 N N . GLY A 1 79 ? -77.159 -9.640 117.094 1.00 80.44 79 GLY A N 1
ATOM 563 C CA . GLY A 1 79 ? -78.084 -10.779 117.073 1.00 80.44 79 GLY A CA 1
ATOM 564 C C . GLY A 1 79 ? -79.477 -10.523 117.665 1.00 80.44 79 GLY A C 1
ATOM 565 O O . GLY A 1 79 ? -80.302 -11.430 117.627 1.00 80.44 79 GLY A O 1
ATOM 566 N N . LEU A 1 80 ? -79.745 -9.349 118.251 1.00 86.12 80 LEU A N 1
ATOM 567 C CA . LEU A 1 80 ? -81.064 -9.019 118.802 1.00 86.12 80 LEU A CA 1
ATOM 568 C C . LEU A 1 80 ? -82.021 -8.618 117.672 1.00 86.12 80 LEU A C 1
ATOM 570 O O . LEU A 1 80 ? -81.850 -7.574 117.052 1.00 86.12 80 LEU A O 1
ATOM 574 N N . ASP A 1 81 ? -83.029 -9.443 117.402 1.00 86.19 81 ASP A N 1
ATOM 575 C CA . ASP A 1 81 ? -83.985 -9.285 116.297 1.00 86.19 81 ASP A CA 1
ATOM 576 C C . ASP A 1 81 ? -85.414 -8.942 116.770 1.00 86.19 81 ASP A C 1
ATOM 578 O O . ASP A 1 81 ? -86.176 -8.271 116.072 1.00 86.19 81 ASP A O 1
ATOM 582 N N . ASN A 1 82 ? -85.776 -9.357 117.980 1.00 83.62 82 ASN A N 1
ATOM 583 C CA . ASN A 1 82 ? -87.145 -9.403 118.480 1.00 83.62 82 ASN A CA 1
ATOM 584 C C . ASN A 1 82 ? -87.624 -8.090 119.132 1.00 83.62 82 ASN A C 1
ATOM 586 O O . ASN A 1 82 ? -87.803 -7.998 120.346 1.00 83.62 82 ASN A O 1
ATOM 590 N N . CYS A 1 83 ? -87.940 -7.082 118.313 1.00 83.75 83 CYS A N 1
ATOM 591 C CA . CYS A 1 83 ? -88.450 -5.784 118.785 1.00 83.75 83 CYS A CA 1
ATOM 592 C C . CYS A 1 83 ? -89.751 -5.870 119.623 1.00 83.75 83 CYS A C 1
ATOM 594 O O . CYS A 1 83 ? -90.063 -4.971 120.404 1.00 83.75 83 CYS A O 1
ATOM 596 N N . GLY A 1 84 ? -90.520 -6.961 119.499 1.00 80.81 84 GLY A N 1
ATOM 597 C CA . GLY A 1 84 ? -91.705 -7.209 120.328 1.00 80.81 84 GLY A CA 1
ATOM 598 C C . GLY A 1 84 ? -91.386 -7.633 121.767 1.00 80.81 84 GLY A C 1
ATOM 599 O O . GLY A 1 84 ? -92.203 -7.400 122.659 1.00 80.81 84 GLY A O 1
ATOM 600 N N . TRP A 1 85 ? -90.211 -8.228 121.996 1.00 84.69 85 TRP A N 1
ATOM 601 C CA . TRP A 1 85 ? -89.707 -8.607 123.318 1.00 84.69 85 TRP A CA 1
ATOM 602 C C . TRP A 1 85 ? -88.205 -8.272 123.449 1.00 84.69 85 TRP A C 1
ATOM 604 O O . TRP A 1 85 ? -87.374 -9.180 123.495 1.00 84.69 85 TRP A O 1
ATOM 614 N N . PRO A 1 86 ? -87.833 -6.981 123.566 1.00 85.44 86 PRO A N 1
ATOM 615 C CA . PRO A 1 86 ? -86.447 -6.567 123.754 1.00 85.44 86 PRO A CA 1
ATOM 616 C C . PRO A 1 86 ? -85.731 -7.305 124.894 1.00 85.44 86 PRO A C 1
ATOM 618 O O . PRO A 1 86 ? -86.247 -7.428 126.012 1.00 85.44 86 PRO A O 1
ATOM 621 N N . MET A 1 87 ? -84.502 -7.743 124.617 1.00 87.75 87 MET A N 1
ATOM 622 C CA . MET A 1 87 ? -83.616 -8.476 125.535 1.00 87.75 87 MET A CA 1
ATOM 623 C C . MET A 1 87 ? -84.088 -9.884 125.958 1.00 87.75 87 MET A C 1
ATOM 625 O O . MET A 1 87 ? -83.396 -10.516 126.763 1.00 87.75 87 MET A O 1
ATOM 629 N N . ASP A 1 88 ? -85.197 -10.427 125.434 1.00 89.38 88 ASP A N 1
ATOM 630 C CA . ASP A 1 88 ? -85.609 -11.806 125.755 1.00 89.38 88 ASP A CA 1
ATOM 631 C C . ASP A 1 88 ? -84.565 -12.829 125.267 1.00 89.38 88 ASP A C 1
ATOM 633 O O . ASP A 1 88 ? -84.393 -13.875 125.881 1.00 89.38 88 ASP A O 1
ATOM 637 N N . GLU A 1 89 ? -83.816 -12.531 124.205 1.00 89.44 89 GLU A N 1
ATOM 638 C CA . GLU A 1 89 ? -82.737 -13.370 123.665 1.00 89.44 89 GLU A CA 1
ATOM 639 C C . GLU A 1 89 ? -81.571 -13.498 124.656 1.00 89.44 89 GLU A C 1
ATOM 641 O O . GLU A 1 89 ? -81.097 -14.605 124.911 1.00 89.44 89 GLU A O 1
ATOM 646 N N . ILE A 1 90 ? -81.183 -12.391 125.298 1.00 90.19 90 ILE A N 1
ATOM 647 C CA . ILE A 1 90 ? -80.179 -12.360 126.373 1.00 90.19 90 ILE A CA 1
ATOM 648 C C . ILE A 1 90 ? -80.708 -13.074 127.624 1.00 90.19 90 ILE A C 1
ATOM 650 O O . ILE A 1 90 ? -80.001 -13.871 128.241 1.00 90.19 90 ILE A O 1
ATOM 654 N N . ALA A 1 91 ? -81.977 -12.858 127.977 1.00 88.06 91 ALA A N 1
ATOM 655 C CA . ALA A 1 91 ? -82.601 -13.501 129.131 1.00 88.06 91 ALA A CA 1
ATOM 656 C C . ALA A 1 91 ? -82.801 -15.018 128.968 1.00 88.06 91 ALA A C 1
ATOM 658 O O . ALA A 1 91 ? -82.753 -15.747 129.963 1.00 88.06 91 ALA A O 1
ATOM 659 N N . LYS A 1 92 ? -82.953 -15.517 127.733 1.00 89.62 92 LYS A N 1
ATOM 660 C CA . LYS A 1 92 ? -82.920 -16.955 127.428 1.00 89.62 92 LYS A CA 1
ATOM 661 C C . LYS A 1 92 ? -81.546 -17.549 127.753 1.00 89.62 92 LYS A C 1
ATOM 663 O O . LYS A 1 92 ? -81.509 -18.590 128.401 1.00 89.62 92 LYS A O 1
ATOM 668 N N . GLN A 1 93 ? -80.444 -16.876 127.399 1.00 90.06 93 GLN A N 1
ATOM 669 C CA . GLN A 1 93 ? -79.093 -17.351 127.749 1.00 90.06 93 GLN A CA 1
ATOM 670 C C . GLN A 1 93 ? -78.817 -17.276 129.260 1.00 90.06 93 GLN A C 1
ATOM 672 O O . GLN A 1 93 ? -78.276 -18.217 129.833 1.00 90.06 93 GLN A O 1
ATOM 677 N N . LEU A 1 94 ? -79.206 -16.177 129.919 1.00 88.62 94 LEU A N 1
ATOM 678 C CA . LEU A 1 94 ? -78.945 -15.958 131.349 1.00 88.62 94 LEU A CA 1
ATOM 679 C C . LEU A 1 94 ? -79.825 -16.817 132.273 1.00 88.62 94 LEU A C 1
ATOM 681 O O . LEU A 1 94 ? -79.342 -17.384 133.248 1.00 88.62 94 LEU A O 1
ATOM 685 N N . CYS A 1 95 ? -81.125 -16.892 131.982 1.00 86.69 95 CYS A N 1
ATOM 686 C CA . CYS A 1 95 ? -82.146 -17.399 132.903 1.00 86.69 95 CYS A CA 1
ATOM 687 C C . CYS A 1 95 ? -83.075 -18.466 132.297 1.00 86.69 95 CYS A C 1
ATOM 689 O O . CYS A 1 95 ? -84.019 -18.879 132.970 1.00 86.69 95 CYS A O 1
ATOM 691 N N . SER A 1 96 ? -82.868 -18.899 131.044 1.00 83.56 96 SER A N 1
ATOM 692 C CA . SER A 1 96 ? -83.762 -19.842 130.337 1.00 83.56 96 SER A CA 1
ATOM 693 C C . SER A 1 96 ? -85.240 -19.407 130.308 1.00 83.56 96 SER A C 1
ATOM 695 O O . SER A 1 96 ? -86.149 -20.237 130.309 1.00 83.56 96 SER A O 1
ATOM 697 N N . GLY A 1 97 ? -85.498 -18.096 130.288 1.00 84.69 97 GLY A N 1
ATOM 698 C CA . GLY A 1 97 ?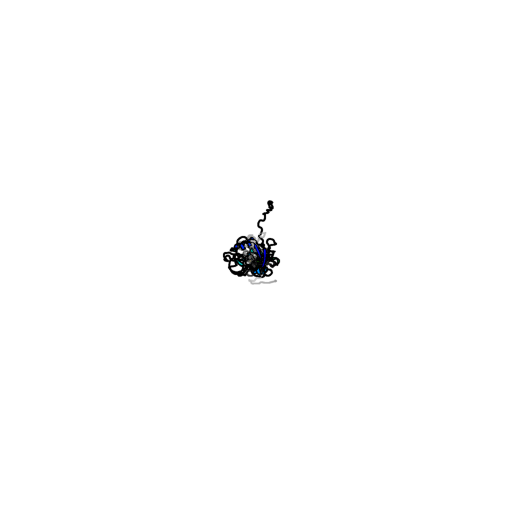 -86.843 -17.526 130.379 1.00 84.69 97 GLY A CA 1
ATOM 699 C C . GLY A 1 97 ? -86.917 -16.103 129.830 1.00 84.69 97 GLY A C 1
ATOM 700 O O . GLY A 1 97 ? -85.985 -15.629 129.184 1.00 84.69 97 GLY A O 1
ATOM 701 N N . ARG A 1 98 ? -88.035 -15.413 130.083 1.00 84.50 98 ARG A N 1
ATOM 702 C CA . ARG A 1 98 ? -88.217 -14.021 129.638 1.00 84.50 98 ARG A CA 1
ATOM 703 C C . ARG A 1 98 ? -87.397 -13.048 130.479 1.00 84.50 98 ARG A C 1
ATOM 705 O O . ARG A 1 98 ? -87.210 -13.259 131.680 1.00 84.50 98 ARG A O 1
ATOM 712 N N . ALA A 1 99 ? -87.005 -11.923 129.892 1.00 83.56 99 ALA A N 1
ATOM 713 C CA . ALA A 1 99 ? -86.301 -10.839 130.573 1.00 83.56 99 ALA A CA 1
ATOM 714 C C . ALA A 1 99 ? -87.099 -10.320 131.780 1.00 83.56 99 ALA A C 1
ATOM 716 O O . ALA A 1 99 ? -86.534 -10.116 132.850 1.00 83.56 99 ALA A O 1
ATOM 717 N N . SER A 1 100 ? -88.430 -10.263 131.663 1.00 79.50 100 SER A N 1
ATOM 718 C CA . SER A 1 100 ? -89.367 -9.935 132.750 1.00 79.50 100 SER A CA 1
ATOM 719 C C . SER A 1 100 ? -89.373 -10.898 133.946 1.00 79.50 100 SER A C 1
ATOM 721 O O . SER A 1 100 ? -90.000 -10.607 134.964 1.00 79.50 100 SER A O 1
ATOM 723 N N . GLN A 1 101 ? -88.724 -12.057 133.838 1.00 82.19 101 GLN A N 1
ATOM 724 C CA . GLN A 1 101 ? -88.633 -13.080 134.884 1.00 82.19 101 GLN A CA 1
ATOM 725 C C . GLN A 1 101 ? -87.189 -13.317 135.352 1.00 82.19 101 GLN A C 1
ATOM 727 O O . GLN A 1 101 ? -86.990 -13.965 136.376 1.00 82.19 101 GLN A O 1
ATOM 732 N N . CYS A 1 102 ? -86.193 -12.780 134.641 1.00 85.56 102 CYS A N 1
ATOM 733 C CA . CYS A 1 102 ? -84.775 -13.025 134.878 1.00 85.56 102 CYS A CA 1
ATOM 734 C C . CYS A 1 102 ? -84.191 -12.049 135.920 1.00 85.56 102 CYS A C 1
ATOM 736 O O . CYS A 1 102 ? -84.063 -10.860 135.623 1.00 85.56 102 CYS A O 1
ATOM 738 N N . PRO A 1 103 ? -83.771 -12.496 137.123 1.00 83.88 103 PRO A N 1
ATOM 739 C CA . PRO A 1 103 ? -83.268 -11.586 138.158 1.00 83.88 103 PRO A CA 1
ATOM 740 C C . PRO A 1 103 ? -81.980 -10.847 137.770 1.00 83.88 103 PRO A C 1
ATOM 742 O O . PRO A 1 103 ? -81.716 -9.775 138.301 1.00 83.88 103 PRO A O 1
ATOM 745 N N . GLN A 1 104 ? -81.185 -11.392 136.842 1.00 85.56 104 GLN A N 1
ATOM 746 C CA . GLN A 1 104 ? -79.950 -10.758 136.360 1.00 85.56 104 GLN A CA 1
ATOM 747 C C . GLN A 1 104 ? -80.201 -9.564 135.423 1.00 85.56 104 GLN A C 1
ATOM 749 O O . GLN A 1 104 ? -79.316 -8.710 135.310 1.00 85.56 104 GLN A O 1
ATOM 754 N N . MET A 1 105 ? -81.391 -9.503 134.803 1.00 87.25 105 MET A N 1
ATOM 755 C CA . MET A 1 105 ? -81.839 -8.418 133.918 1.00 87.25 105 MET A CA 1
ATOM 756 C C . MET A 1 105 ? -82.410 -7.209 134.668 1.00 87.25 105 MET A C 1
ATOM 758 O O . MET A 1 105 ? -82.675 -6.186 134.041 1.00 87.25 105 MET A O 1
ATOM 762 N N . ASP A 1 106 ? -82.609 -7.306 135.986 1.00 87.81 106 ASP A N 1
ATOM 763 C CA . ASP A 1 106 ? -83.179 -6.221 136.786 1.00 87.81 106 ASP A CA 1
ATOM 764 C C . ASP A 1 106 ? -82.342 -4.936 136.653 1.00 87.81 106 ASP A C 1
ATOM 766 O O . ASP A 1 106 ? -81.115 -4.943 136.808 1.00 87.81 106 ASP A O 1
ATOM 770 N N . ARG A 1 107 ? -83.031 -3.838 136.335 1.00 90.25 107 ARG A N 1
ATOM 771 C CA . ARG A 1 107 ? -82.492 -2.500 136.060 1.00 90.25 107 ARG A CA 1
ATOM 772 C C . ARG A 1 107 ? -81.564 -2.401 134.837 1.00 90.25 107 ARG A C 1
ATOM 774 O O . ARG A 1 107 ? -80.841 -1.410 134.721 1.00 90.25 107 ARG A O 1
ATOM 781 N N . ILE A 1 108 ? -81.575 -3.380 133.923 1.00 92.62 108 ILE A N 1
ATOM 782 C CA . ILE A 1 108 ? -80.925 -3.282 132.600 1.00 92.62 108 ILE A CA 1
ATOM 783 C C . ILE A 1 108 ? -81.887 -2.651 131.584 1.00 92.62 108 ILE A C 1
ATOM 785 O O . ILE A 1 108 ? -83.080 -2.966 131.566 1.00 92.62 108 ILE A O 1
ATOM 789 N N . TYR A 1 109 ? -81.340 -1.782 130.733 1.00 93.56 109 TYR A N 1
ATOM 790 C CA . TYR A 1 109 ? -82.020 -1.031 129.684 1.00 93.56 109 TYR A CA 1
ATOM 791 C C . TYR A 1 109 ? -81.298 -1.179 128.338 1.00 93.56 109 TYR A C 1
ATOM 793 O O . TYR A 1 109 ? -80.067 -1.152 128.281 1.00 93.56 109 TYR A O 1
ATOM 801 N N . VAL A 1 110 ? -82.069 -1.284 127.254 1.00 92.38 110 VAL A N 1
ATO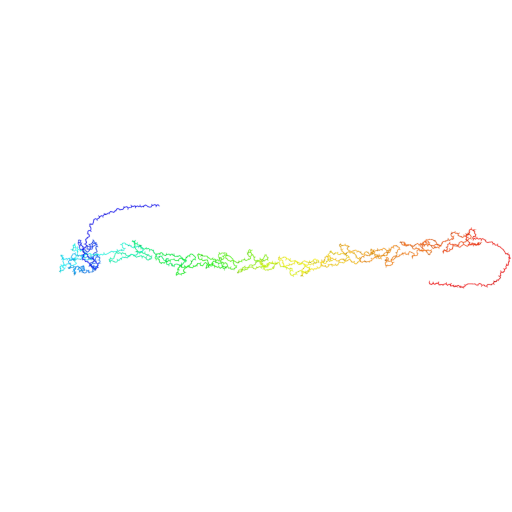M 802 C CA . VAL A 1 110 ? -81.580 -1.341 125.865 1.00 92.38 110 VAL A CA 1
ATOM 803 C C . VAL A 1 110 ? -82.076 -0.138 125.056 1.00 92.38 110 VAL A C 1
ATOM 805 O O . VAL A 1 110 ? -83.128 0.438 125.361 1.00 92.38 110 VAL A O 1
ATOM 808 N N . VAL A 1 111 ? -81.306 0.248 124.034 1.00 92.19 111 VAL A N 1
ATOM 809 C CA . VAL A 1 111 ? -81.646 1.336 123.108 1.00 92.19 111 VAL A CA 1
ATOM 810 C C . VAL A 1 111 ? -82.902 0.986 122.314 1.00 92.19 111 VAL A C 1
ATOM 812 O O . VAL A 1 111 ? -82.985 -0.063 121.682 1.00 92.19 111 VAL A O 1
ATOM 815 N N . MET A 1 112 ? -83.861 1.909 122.335 1.00 89.12 112 MET A N 1
ATOM 816 C CA . MET A 1 112 ? -85.044 1.926 121.472 1.00 89.12 112 MET A CA 1
ATOM 817 C C . MET A 1 112 ? -84.961 3.116 120.510 1.00 89.12 112 MET A C 1
ATOM 819 O O . MET A 1 112 ? -84.233 4.079 120.778 1.00 89.12 112 MET A O 1
ATOM 823 N N . ALA A 1 113 ? -85.768 3.110 119.447 1.00 86.19 113 ALA A N 1
ATOM 824 C CA . ALA A 1 113 ? -85.883 4.248 118.536 1.00 86.19 113 ALA A CA 1
ATOM 825 C C . ALA A 1 113 ? -86.249 5.542 119.287 1.00 86.19 113 ALA A C 1
ATOM 827 O O . ALA A 1 113 ? -86.983 5.522 120.276 1.00 86.19 113 ALA A O 1
ATOM 828 N N . THR A 1 114 ? -85.810 6.698 118.785 1.00 84.06 114 THR A N 1
ATOM 829 C CA . THR A 1 114 ? -86.067 8.012 119.414 1.00 84.06 114 THR A CA 1
ATOM 830 C C . THR A 1 114 ? -87.561 8.349 119.549 1.00 84.06 114 THR A C 1
ATOM 832 O O . THR A 1 114 ? -87.963 9.100 120.439 1.00 84.06 114 THR A O 1
ATOM 835 N N . THR A 1 115 ? -88.412 7.736 118.723 1.00 83.88 115 THR A N 1
ATOM 836 C CA . THR A 1 115 ? -89.880 7.815 118.786 1.00 83.88 115 THR A CA 1
ATOM 837 C C . THR A 1 115 ? -90.495 7.037 119.956 1.00 83.88 115 THR A C 1
ATOM 839 O O . THR A 1 115 ? -91.622 7.333 120.363 1.00 83.88 115 THR A O 1
ATOM 842 N N . PHE A 1 116 ? -89.790 6.061 120.538 1.00 85.19 116 PHE A N 1
ATOM 843 C CA . PHE A 1 116 ? -90.325 5.203 121.591 1.00 85.19 116 PHE A CA 1
ATOM 844 C C . PHE A 1 116 ? -90.485 5.971 122.910 1.00 85.19 116 PHE A C 1
ATOM 846 O O . PHE A 1 116 ? -89.515 6.323 123.582 1.00 85.19 116 PHE A O 1
ATOM 853 N N . ARG A 1 117 ? -91.745 6.235 123.290 1.00 86.62 117 ARG A N 1
ATOM 854 C CA . ARG A 1 117 ? -92.143 6.896 124.552 1.00 86.62 117 ARG A CA 1
ATOM 855 C C . ARG A 1 117 ? -91.327 8.171 124.861 1.00 86.62 117 ARG A C 1
ATOM 857 O O . ARG A 1 117 ? -90.976 8.416 126.014 1.00 86.62 117 ARG A O 1
ATOM 864 N N . SER A 1 118 ? -91.048 8.969 123.826 1.00 86.25 118 SER A N 1
ATOM 865 C CA . SER A 1 118 ? -90.198 10.173 123.866 1.00 86.25 118 SER A CA 1
ATOM 866 C C . SER A 1 118 ? -88.735 9.880 124.238 1.00 86.25 118 SER A C 1
ATOM 868 O O . SER A 1 118 ? -88.269 10.277 125.304 1.00 86.25 118 SER A O 1
ATOM 870 N N . GLY A 1 119 ? -88.006 9.179 123.363 1.00 84.88 119 GLY A N 1
ATOM 871 C CA . GLY A 1 119 ? -86.574 8.888 123.526 1.00 84.88 119 GLY A CA 1
ATOM 872 C C . GLY A 1 119 ? -86.226 7.952 124.688 1.00 84.88 119 GLY A C 1
ATOM 873 O O . GLY A 1 119 ? -85.100 7.987 125.186 1.00 84.88 119 GLY A O 1
ATOM 874 N N . SER A 1 120 ? -87.184 7.153 125.156 1.00 90.06 120 SER A N 1
ATOM 875 C CA . SER A 1 120 ? -87.009 6.290 126.322 1.00 90.06 120 SER A CA 1
ATOM 876 C C . SER A 1 120 ? -86.282 4.999 125.986 1.00 90.06 120 SER A C 1
ATOM 878 O O . SER A 1 120 ? -86.631 4.345 125.008 1.00 90.06 120 SER A O 1
ATOM 880 N N . ALA A 1 121 ? -85.364 4.564 126.848 1.00 90.19 121 ALA A N 1
ATOM 881 C CA . ALA A 1 121 ? -84.899 3.186 126.788 1.00 90.19 121 ALA A CA 1
ATOM 882 C C . ALA A 1 121 ? -85.996 2.224 127.290 1.00 90.19 121 ALA A C 1
ATOM 884 O O . ALA A 1 121 ? -86.875 2.599 128.076 1.00 90.19 121 ALA A O 1
ATOM 885 N N . CYS A 1 122 ? -85.926 0.966 126.858 1.00 89.69 122 CYS A N 1
ATOM 886 C CA . CYS A 1 122 ? -86.786 -0.121 127.330 1.00 89.69 122 CYS A CA 1
ATOM 887 C C . CYS A 1 122 ? -86.011 -0.955 128.355 1.00 89.69 122 CYS A C 1
ATOM 889 O O . CYS A 1 122 ? -84.930 -1.450 128.036 1.00 89.69 122 CYS A O 1
ATOM 891 N N . GLY A 1 123 ? -86.540 -1.109 129.573 1.00 89.62 123 GLY A N 1
ATOM 892 C CA . GLY A 1 123 ? -85.860 -1.855 130.641 1.00 89.62 123 GLY A CA 1
ATOM 893 C C . GLY A 1 123 ? -86.727 -2.850 131.404 1.00 89.62 123 GLY A C 1
ATOM 894 O O . GLY A 1 123 ? -87.945 -2.923 131.216 1.00 89.62 123 GLY A O 1
ATOM 895 N N . VAL A 1 124 ? -86.088 -3.621 132.282 1.00 87.44 124 VAL A N 1
ATOM 896 C CA . VAL A 1 124 ? -86.748 -4.531 133.233 1.00 87.44 124 VAL A CA 1
ATOM 897 C C . VAL A 1 124 ? -86.625 -3.960 134.640 1.00 87.44 124 VAL A C 1
ATOM 899 O O . VAL A 1 124 ? -85.524 -3.651 135.079 1.00 87.44 124 VAL A O 1
ATOM 902 N N . GLU A 1 125 ? -87.736 -3.859 135.366 1.00 85.94 125 GLU A N 1
ATOM 903 C CA . GLU A 1 125 ? -87.761 -3.339 136.740 1.00 85.94 125 GLU A CA 1
ATOM 904 C C . GLU A 1 125 ? -88.628 -4.241 137.623 1.00 85.94 125 GLU A C 1
ATOM 906 O O . GLU A 1 125 ? -89.777 -4.554 137.289 1.00 85.94 125 GLU A O 1
ATOM 911 N N . ARG A 1 126 ? -88.088 -4.684 138.762 1.00 74.88 126 ARG A N 1
ATOM 912 C CA . ARG A 1 126 ? -88.769 -5.630 139.665 1.00 74.88 126 ARG A CA 1
ATOM 913 C C . ARG A 1 126 ? -89.441 -4.999 140.890 1.00 74.88 126 ARG A C 1
ATOM 915 O O . ARG A 1 126 ? -90.001 -5.727 141.707 1.00 74.88 126 ARG A O 1
ATOM 922 N N . ALA A 1 127 ? -89.433 -3.670 141.025 1.00 63.94 127 ALA A N 1
ATOM 923 C CA . ALA A 1 127 ? -90.110 -2.964 142.116 1.00 63.94 127 ALA A CA 1
ATOM 924 C C . ALA A 1 127 ? -90.632 -1.569 141.708 1.00 63.94 127 ALA A C 1
ATOM 926 O O . ALA A 1 127 ? -90.076 -0.910 140.836 1.00 63.94 127 ALA A O 1
ATOM 927 N N . GLY A 1 128 ? -91.682 -1.092 142.390 1.00 61.75 128 GLY A N 1
ATOM 928 C CA . GLY A 1 128 ? -92.083 0.327 142.383 1.00 61.75 128 GLY A CA 1
ATOM 929 C C . GLY A 1 128 ? -92.989 0.816 141.241 1.00 61.75 128 GLY A C 1
ATOM 930 O O . GLY A 1 128 ? -93.149 2.022 141.082 1.00 61.75 128 GLY A O 1
ATOM 931 N N . CYS A 1 129 ? -93.590 -0.069 140.446 1.00 64.12 129 CYS A N 1
ATOM 932 C CA . CYS A 1 129 ? -94.316 0.321 139.230 1.00 64.12 129 CYS A CA 1
ATOM 933 C C . CYS A 1 129 ? -95.734 0.864 139.491 1.00 64.12 129 CYS A C 1
ATOM 935 O O . CYS A 1 129 ? -96.572 0.191 140.095 1.00 64.12 129 CYS A O 1
ATOM 937 N N . SER A 1 130 ? -96.038 2.045 138.952 1.00 53.22 130 SER A N 1
ATOM 938 C CA . SER A 1 130 ? -97.335 2.720 139.069 1.00 53.22 130 SER A CA 1
ATOM 939 C C . SER A 1 130 ? -98.119 2.720 137.746 1.00 53.22 130 SER A C 1
ATOM 941 O O . SER A 1 130 ? -97.999 3.630 136.931 1.00 53.22 130 SER A O 1
ATOM 943 N N . GLY A 1 131 ? -98.978 1.712 137.551 1.00 51.12 131 GLY A N 1
ATOM 944 C CA . GLY A 1 131 ? -99.956 1.685 136.452 1.00 51.12 131 GLY A CA 1
ATOM 945 C C . GLY A 1 131 ? -100.174 0.299 135.841 1.00 51.12 131 GLY A C 1
ATOM 946 O O . GLY A 1 131 ? -99.345 -0.151 135.066 1.00 51.12 131 GLY A O 1
ATOM 947 N N . SER A 1 132 ? -101.300 -0.332 136.208 1.00 42.16 132 SER A N 1
ATOM 948 C CA . SER A 1 132 ? -101.964 -1.526 135.629 1.00 42.16 132 SER A CA 1
ATOM 949 C C . SER A 1 132 ? -101.287 -2.196 134.408 1.00 42.16 132 SER A C 1
ATOM 951 O O . SER A 1 132 ? -101.090 -1.559 133.379 1.00 42.16 132 SER A O 1
ATOM 953 N N . VAL A 1 133 ? -101.012 -3.506 134.408 1.00 44.56 133 VAL A N 1
ATOM 954 C CA . VAL A 1 133 ? -101.927 -4.582 134.850 1.00 44.56 133 VAL A CA 1
ATOM 955 C C . VAL A 1 133 ? -101.249 -5.590 135.794 1.00 44.56 133 VAL A C 1
ATOM 957 O O . VAL A 1 133 ? -100.039 -5.781 135.764 1.00 44.56 133 VAL A O 1
ATOM 960 N N . THR A 1 134 ? -102.050 -6.237 136.643 1.00 43.22 134 THR A N 1
ATOM 961 C CA . THR A 1 134 ? -101.667 -7.174 137.716 1.00 43.22 134 THR A CA 1
ATOM 962 C C . THR A 1 134 ? -100.607 -8.226 137.336 1.00 43.22 134 THR A C 1
ATOM 964 O O . THR A 1 134 ? -100.926 -9.240 136.715 1.00 43.22 134 THR A O 1
ATOM 967 N N . GLY A 1 135 ? -99.372 -8.036 137.809 1.00 48.34 135 GLY A N 1
ATOM 968 C CA . GLY A 1 135 ? -98.266 -8.999 137.747 1.00 48.34 135 GLY A CA 1
ATOM 969 C C . GLY A 1 135 ? -97.054 -8.513 138.570 1.00 48.34 135 GLY A C 1
ATOM 970 O O . GLY A 1 135 ? -96.923 -7.307 138.766 1.00 48.34 135 GLY A O 1
ATOM 971 N N . PRO A 1 136 ? -96.186 -9.403 139.097 1.00 51.22 136 PRO A N 1
ATOM 972 C CA . PRO A 1 136 ? -95.170 -9.027 140.095 1.00 51.22 136 PRO A CA 1
ATOM 973 C C . PRO A 1 136 ? -93.820 -8.509 139.551 1.00 51.22 136 PRO A C 1
ATOM 975 O O . PRO A 1 136 ? -92.946 -8.211 140.356 1.00 51.22 136 PRO A O 1
ATOM 978 N N . ASN A 1 137 ? -93.617 -8.404 138.233 1.00 60.28 137 ASN A N 1
ATOM 979 C CA . ASN A 1 137 ? -92.423 -7.795 137.620 1.00 60.28 137 ASN A CA 1
ATOM 980 C C . ASN A 1 137 ? -92.855 -6.911 136.435 1.00 60.28 137 ASN A C 1
ATOM 982 O O . ASN A 1 137 ? -93.835 -7.239 135.760 1.00 60.28 137 ASN A O 1
ATOM 986 N N . CYS A 1 138 ? -92.108 -5.848 136.131 1.00 71.44 138 CYS A N 1
ATOM 987 C CA . CYS A 1 138 ? -92.471 -4.874 135.101 1.00 71.44 138 CYS A CA 1
ATOM 988 C C . CYS A 1 138 ? -91.543 -4.975 133.892 1.00 71.44 138 CYS A C 1
ATOM 990 O O . CYS A 1 138 ? -90.320 -4.883 134.006 1.00 71.44 138 CYS A O 1
ATOM 992 N N . TYR A 1 139 ? -92.147 -5.180 132.723 1.00 82.00 139 TYR A N 1
ATOM 993 C CA . TYR A 1 139 ? -91.436 -5.428 131.477 1.00 82.00 139 TYR A CA 1
ATOM 994 C C . TYR A 1 139 ? -91.553 -4.259 130.507 1.00 82.00 139 TYR A C 1
ATOM 996 O O . TYR A 1 139 ? -92.633 -3.687 130.353 1.00 82.00 139 TYR A O 1
ATOM 1004 N N . CYS A 1 140 ? -90.441 -3.926 129.851 1.00 83.44 140 CYS A N 1
ATOM 1005 C CA . CYS A 1 140 ? -90.288 -2.718 129.051 1.00 83.44 140 CYS A CA 1
ATOM 1006 C C . CYS A 1 140 ? -90.802 -1.476 129.798 1.00 83.44 140 CYS A C 1
ATOM 1008 O O . CYS A 1 140 ? -91.677 -0.736 129.331 1.00 83.44 140 CYS A O 1
ATOM 1010 N N . ALA A 1 141 ? -90.274 -1.293 131.011 1.00 84.81 141 ALA A N 1
ATOM 1011 C CA . ALA A 1 141 ? -90.463 -0.096 131.811 1.00 84.81 141 ALA A CA 1
ATOM 1012 C C . ALA A 1 141 ? -89.969 1.129 131.024 1.00 84.81 141 ALA A C 1
ATOM 1014 O O . ALA A 1 141 ? -88.954 1.063 130.329 1.00 84.81 141 ALA A O 1
ATOM 1015 N N . THR A 1 142 ? -90.706 2.240 131.108 1.00 88.50 142 THR A N 1
ATOM 1016 C CA . THR A 1 142 ? -90.345 3.503 130.447 1.00 88.50 142 THR A CA 1
ATOM 1017 C C . THR A 1 142 ? -89.134 4.105 131.157 1.00 88.50 142 THR A C 1
ATOM 1019 O O . THR A 1 142 ? -89.303 4.730 132.203 1.00 88.50 142 THR A O 1
ATOM 1022 N N . GLY A 1 143 ? -87.928 3.937 130.610 1.00 87.00 143 GLY A N 1
ATOM 1023 C CA . GLY A 1 143 ? -86.679 4.377 131.240 1.00 87.00 143 GLY A CA 1
ATOM 1024 C C . GLY A 1 143 ? -86.598 5.871 131.581 1.00 87.00 143 GLY A C 1
ATOM 1025 O O . GLY A 1 143 ? -85.882 6.243 132.502 1.00 87.00 143 GLY A O 1
ATOM 1026 N N . ASN A 1 144 ? -87.425 6.724 130.967 1.00 88.25 144 ASN A N 1
ATOM 1027 C CA . ASN A 1 144 ? -87.550 8.144 131.332 1.00 88.25 144 ASN A CA 1
ATOM 1028 C C . ASN A 1 144 ? -88.048 8.351 132.777 1.00 88.25 144 ASN A C 1
ATOM 1030 O O . ASN A 1 144 ? -87.825 9.412 133.354 1.00 88.25 144 ASN A O 1
ATOM 1034 N N . ASN A 1 145 ? -88.703 7.346 133.369 1.00 87.44 145 ASN A N 1
ATOM 1035 C CA . ASN A 1 145 ? -89.165 7.366 134.759 1.00 87.44 145 ASN A CA 1
ATOM 1036 C C . ASN A 1 145 ? -88.094 6.873 135.756 1.00 87.44 145 ASN A C 1
ATOM 1038 O O . ASN A 1 145 ? -88.316 6.939 136.965 1.00 87.44 145 ASN A O 1
ATOM 1042 N N . TYR A 1 146 ? -86.955 6.365 135.273 1.00 87.75 146 TYR A N 1
ATOM 1043 C CA . TYR A 1 146 ? -85.935 5.678 136.066 1.00 87.75 146 TYR A CA 1
ATOM 1044 C C . TYR A 1 146 ? -84.554 6.313 135.859 1.00 87.75 146 TYR A C 1
ATOM 1046 O O . TYR A 1 146 ? -84.258 6.907 134.825 1.00 87.75 146 TYR A O 1
ATOM 1054 N N . ASN A 1 147 ? -83.695 6.204 136.873 1.00 90.31 147 ASN A N 1
ATOM 1055 C CA . ASN A 1 147 ? -82.349 6.777 136.865 1.00 90.31 147 ASN A CA 1
ATOM 1056 C C . ASN A 1 147 ? -81.329 5.760 137.391 1.00 90.31 147 ASN A C 1
ATOM 1058 O O . ASN A 1 147 ? -81.677 4.893 138.198 1.00 90.31 147 ASN A O 1
ATOM 1062 N N . ASN A 1 148 ? -80.066 5.915 136.991 1.00 89.81 148 ASN A N 1
ATOM 1063 C CA . ASN A 1 148 ? -78.912 5.164 137.501 1.00 89.81 148 ASN A CA 1
ATOM 1064 C C . ASN A 1 148 ? -79.094 3.634 137.402 1.00 89.81 148 ASN A C 1
ATOM 1066 O O . ASN A 1 148 ? -78.917 2.910 138.391 1.00 89.81 148 ASN A O 1
ATOM 1070 N N . GLY A 1 149 ? -79.575 3.165 136.246 1.00 90.94 149 GLY A N 1
ATOM 1071 C CA . GLY A 1 149 ? -79.666 1.747 135.883 1.00 90.94 149 GLY A CA 1
ATOM 1072 C C . GLY A 1 149 ? -78.405 1.263 135.161 1.00 90.94 149 GLY A C 1
ATOM 1073 O O . GLY A 1 149 ? -77.327 1.836 135.312 1.00 90.94 149 GLY A O 1
ATOM 1074 N N . TYR A 1 150 ? -78.546 0.219 134.348 1.00 92.88 150 TYR A N 1
ATOM 1075 C CA . TYR A 1 150 ? -77.474 -0.311 133.507 1.00 92.88 150 TYR A CA 1
ATOM 1076 C C . TYR A 1 150 ? -77.841 -0.237 132.022 1.00 92.88 150 TYR A C 1
ATOM 1078 O O . TYR A 1 150 ? -78.961 -0.578 131.645 1.00 92.88 150 TYR A O 1
ATOM 1086 N N . ALA A 1 151 ? -76.888 0.160 131.186 1.00 93.31 151 ALA A N 1
ATOM 1087 C CA . ALA A 1 151 ? -76.946 0.043 129.735 1.00 93.31 151 ALA A CA 1
ATOM 1088 C C . ALA A 1 151 ? -76.522 -1.369 129.298 1.00 93.31 151 ALA A C 1
ATOM 1090 O O . ALA A 1 151 ? -75.540 -1.905 129.817 1.00 93.31 151 ALA A O 1
ATOM 1091 N N . LEU A 1 152 ? -77.247 -1.968 128.352 1.00 93.31 152 LEU A N 1
ATOM 1092 C CA . LEU A 1 152 ? -76.816 -3.162 127.620 1.00 93.31 152 LEU A CA 1
ATOM 1093 C C . LEU A 1 152 ? -75.885 -2.743 126.470 1.00 93.31 152 LEU A C 1
ATOM 1095 O O . LEU A 1 152 ? -76.264 -1.872 125.694 1.00 93.31 152 LEU A O 1
ATOM 1099 N N . CYS A 1 153 ? -74.711 -3.368 126.344 1.00 92.12 153 CYS A N 1
ATOM 1100 C CA . CYS A 1 153 ? -73.657 -3.011 125.379 1.00 92.12 153 CYS A CA 1
ATOM 1101 C C . CYS A 1 153 ? -73.027 -4.260 124.722 1.00 92.12 153 CYS A C 1
ATOM 1103 O O . CYS A 1 153 ? -73.146 -5.350 125.281 1.00 92.12 153 CYS A O 1
ATOM 1105 N N . ALA A 1 154 ? -72.356 -4.122 123.569 1.00 88.25 154 ALA A N 1
ATOM 1106 C CA . ALA A 1 154 ? -71.735 -5.214 122.802 1.00 88.25 154 ALA A CA 1
ATOM 1107 C C . ALA A 1 154 ? -70.446 -4.803 122.041 1.00 88.25 154 ALA A C 1
ATOM 1109 O O . ALA A 1 154 ? -70.218 -3.622 121.780 1.00 88.25 154 ALA A O 1
ATOM 1110 N N . GLN A 1 155 ? -69.597 -5.770 121.666 1.00 85.06 155 GLN A N 1
ATOM 1111 C CA . GLN A 1 155 ? -68.266 -5.541 121.057 1.00 85.06 155 GLN A CA 1
ATOM 1112 C C . GLN A 1 155 ? -68.203 -5.844 119.537 1.00 85.06 155 GLN A C 1
ATOM 1114 O O . GLN A 1 155 ? -68.844 -6.783 119.069 1.00 85.06 155 GLN A O 1
ATOM 1119 N N . VAL A 1 156 ? -67.410 -5.072 118.767 1.00 73.69 156 VAL A N 1
ATOM 1120 C CA . VAL A 1 156 ? -67.227 -5.189 117.292 1.00 73.69 156 VAL A CA 1
ATOM 1121 C C . VAL A 1 156 ? -65.768 -4.925 116.837 1.00 73.69 156 VAL A C 1
ATOM 1123 O O . VAL A 1 156 ? -64.947 -4.492 117.643 1.00 73.69 156 VAL A O 1
ATOM 1126 N N . GLY A 1 157 ? -65.421 -5.222 115.571 1.00 63.47 157 GLY A N 1
ATOM 1127 C CA . GLY A 1 157 ? -64.042 -5.188 115.023 1.00 63.47 157 GLY A CA 1
ATOM 1128 C C . GLY A 1 157 ? -63.695 -4.028 114.061 1.00 63.47 157 GLY A C 1
ATOM 1129 O O . GLY A 1 157 ? -64.543 -3.197 113.749 1.00 63.47 157 GLY A O 1
ATOM 1130 N N . VAL A 1 158 ? -62.438 -3.985 113.579 1.00 65.50 158 VAL A N 1
ATOM 1131 C CA . VAL A 1 158 ? -61.828 -2.870 112.803 1.00 65.50 158 VAL A CA 1
ATOM 1132 C C . VAL A 1 158 ? -61.139 -3.313 111.493 1.00 65.50 158 VAL A C 1
ATOM 1134 O O . VAL A 1 158 ? -60.690 -4.450 111.388 1.00 65.50 158 VAL A O 1
ATOM 1137 N N . ASN A 1 159 ? -61.039 -2.401 110.512 1.00 68.62 159 ASN A N 1
ATOM 1138 C CA . ASN A 1 159 ? -60.446 -2.598 109.171 1.00 68.62 159 ASN A CA 1
ATOM 1139 C C . ASN A 1 159 ? -58.902 -2.518 109.184 1.00 68.62 159 ASN A C 1
ATOM 1141 O O . ASN A 1 159 ? -58.342 -1.653 109.856 1.00 68.62 159 ASN A O 1
ATOM 1145 N N . SER A 1 160 ? -58.218 -3.372 108.411 1.00 73.69 160 SER A N 1
ATOM 1146 C CA . SER A 1 160 ? -56.749 -3.514 108.397 1.00 73.69 160 SER A CA 1
ATOM 1147 C C . SER A 1 160 ? -56.016 -2.984 107.149 1.00 73.69 160 SER A C 1
ATOM 1149 O O . SER A 1 160 ? -54.785 -2.937 107.153 1.00 73.69 160 SER A O 1
ATOM 1151 N N . CYS A 1 161 ? -56.716 -2.532 106.098 1.00 79.44 161 CYS A N 1
ATOM 1152 C CA . CYS A 1 161 ? -56.091 -1.866 104.933 1.00 79.44 161 CYS A CA 1
ATOM 1153 C C . CYS A 1 161 ? -55.896 -0.343 105.132 1.00 79.44 161 CYS A C 1
ATOM 1155 O O . CYS A 1 161 ? -55.547 0.361 104.180 1.00 79.44 161 CYS A O 1
ATOM 1157 N N . LEU A 1 162 ? -56.114 0.187 106.342 1.00 76.31 162 LEU A N 1
ATOM 1158 C CA . LEU A 1 162 ? -55.979 1.610 106.672 1.00 76.31 162 LEU A CA 1
ATOM 1159 C C . LEU A 1 162 ? -55.065 1.816 107.900 1.00 76.31 162 LEU A C 1
ATOM 1161 O O . LEU A 1 162 ? -55.440 1.406 108.996 1.00 76.31 162 LEU A O 1
ATOM 1165 N N . PRO A 1 163 ? -53.903 2.492 107.764 1.00 72.00 163 PRO A N 1
ATOM 1166 C CA . PRO A 1 163 ? -53.280 2.964 106.522 1.00 72.00 163 PRO A CA 1
ATOM 1167 C C . PRO A 1 163 ? -52.779 1.801 105.645 1.00 72.00 163 PRO A C 1
ATOM 1169 O O . PRO A 1 163 ? -52.364 0.768 106.160 1.00 72.00 163 PRO A O 1
ATOM 1172 N N . ASN A 1 164 ? -52.784 1.983 104.320 1.00 78.81 164 ASN A N 1
ATOM 1173 C CA . ASN A 1 164 ? -52.425 0.932 103.359 1.00 78.81 164 ASN A CA 1
ATOM 1174 C C . ASN A 1 164 ? -50.966 0.442 103.552 1.00 78.81 164 ASN A C 1
ATOM 1176 O O . ASN A 1 164 ? -50.042 1.236 103.358 1.00 78.81 164 ASN A O 1
ATOM 1180 N N . PRO A 1 165 ? -50.732 -0.846 103.882 1.00 81.62 165 PRO A N 1
ATOM 1181 C CA . PRO A 1 165 ? -49.393 -1.403 104.089 1.00 81.62 165 PRO A CA 1
ATOM 1182 C C . PRO A 1 165 ? -48.716 -1.912 102.800 1.00 81.62 165 PRO A C 1
ATOM 1184 O O . PRO A 1 165 ? -47.584 -2.409 102.860 1.00 81.62 165 PRO A O 1
ATOM 1187 N N . CYS A 1 166 ? -49.391 -1.837 101.649 1.00 87.00 166 CYS A N 1
ATOM 1188 C CA . CYS A 1 166 ? -48.928 -2.412 100.388 1.00 87.00 166 CYS A CA 1
ATOM 1189 C C . CYS A 1 166 ? -48.117 -1.428 99.528 1.00 87.00 166 CYS A C 1
ATOM 1191 O O . CYS A 1 166 ? -48.363 -0.224 99.503 1.00 87.00 166 CYS A O 1
ATOM 1193 N N . HIS A 1 167 ? -47.125 -1.970 98.821 1.00 85.81 167 HIS A N 1
ATOM 1194 C CA . HIS A 1 167 ? -46.253 -1.270 97.882 1.00 85.81 167 HIS A CA 1
ATOM 1195 C C . HIS A 1 167 ? -47.054 -0.624 96.736 1.00 85.81 167 HIS A C 1
ATOM 1197 O O . HIS A 1 167 ? -48.127 -1.099 96.379 1.00 85.81 167 HIS A O 1
ATOM 1203 N N . ILE A 1 168 ? -46.523 0.431 96.104 1.00 83.31 168 ILE A N 1
ATOM 1204 C CA . ILE A 1 168 ? -47.244 1.195 95.064 1.00 83.31 168 ILE A CA 1
ATOM 1205 C C . ILE A 1 168 ? -47.606 0.365 93.815 1.00 83.31 168 ILE A C 1
ATOM 1207 O O . ILE A 1 168 ? -48.537 0.709 93.096 1.00 83.31 168 ILE A O 1
ATOM 1211 N N . GLN A 1 169 ? -46.904 -0.751 93.587 1.00 84.75 169 GLN A N 1
ATOM 1212 C CA . GLN A 1 169 ? -47.226 -1.750 92.559 1.00 84.75 169 GLN A CA 1
ATOM 1213 C C . GLN A 1 169 ? -47.929 -2.998 93.131 1.00 84.75 169 GLN A C 1
ATOM 1215 O O . GLN A 1 169 ? -47.739 -4.095 92.612 1.00 84.75 169 GLN A O 1
ATOM 1220 N N . ALA A 1 170 ? -48.700 -2.861 94.215 1.00 83.19 170 ALA A N 1
ATOM 1221 C CA . ALA A 1 170 ? -49.456 -3.948 94.834 1.00 83.19 170 ALA A CA 1
ATOM 1222 C C . ALA A 1 170 ? -50.863 -3.525 95.292 1.00 83.19 170 ALA A C 1
ATOM 1224 O O . ALA A 1 170 ? -51.097 -2.391 95.707 1.00 83.19 170 ALA A O 1
ATOM 1225 N N . THR A 1 171 ? -51.797 -4.476 95.271 1.00 86.56 171 THR A N 1
ATOM 1226 C CA . THR A 1 171 ? -53.192 -4.294 95.710 1.00 86.56 171 THR A CA 1
ATOM 1227 C C . THR A 1 171 ? -53.390 -4.803 97.144 1.00 86.56 171 THR A C 1
ATOM 1229 O O . THR A 1 171 ? -52.932 -5.901 97.460 1.00 86.56 171 THR A O 1
ATOM 1232 N N . CYS A 1 172 ? -54.078 -4.026 97.996 1.00 85.31 172 CYS A N 1
ATOM 1233 C CA . CYS A 1 172 ? -54.439 -4.393 99.378 1.00 85.31 172 CYS A CA 1
ATOM 1234 C C . CYS A 1 172 ? -55.789 -5.117 99.440 1.00 85.31 172 CYS A C 1
ATOM 1236 O O . CYS A 1 172 ? -56.727 -4.744 98.735 1.00 85.31 172 CYS A O 1
ATOM 1238 N N . THR A 1 173 ? -55.908 -6.107 100.325 1.00 85.12 173 THR A N 1
ATOM 1239 C CA . THR A 1 173 ? -57.170 -6.790 100.651 1.00 85.12 173 THR A CA 1
ATOM 1240 C C . THR A 1 173 ? -57.326 -6.964 102.163 1.00 85.12 173 THR A C 1
ATOM 1242 O O . THR A 1 173 ? -56.410 -7.434 102.842 1.00 85.12 173 THR A O 1
ATOM 1245 N N . ASP A 1 174 ? -58.489 -6.558 102.678 1.00 76.94 174 ASP A N 1
ATOM 1246 C CA . ASP A 1 174 ? -58.857 -6.591 104.098 1.00 76.94 174 ASP A CA 1
ATOM 1247 C C . ASP A 1 174 ? -59.633 -7.889 104.407 1.00 76.94 174 ASP A C 1
ATOM 1249 O O . ASP A 1 174 ? -60.612 -8.175 103.709 1.00 76.94 174 ASP A O 1
ATOM 1253 N N . PRO A 1 175 ? -59.208 -8.719 105.377 1.00 74.06 175 PRO A N 1
ATOM 1254 C CA . PRO A 1 175 ? -59.841 -10.006 105.641 1.00 74.06 175 PRO A CA 1
ATOM 1255 C C . PRO A 1 175 ? -61.021 -9.887 106.629 1.00 74.06 175 PRO A C 1
ATOM 1257 O O . PRO A 1 175 ? -61.049 -8.984 107.462 1.00 74.06 175 PRO A O 1
ATOM 1260 N N . PRO A 1 176 ? -61.988 -10.823 106.605 1.00 66.56 176 PRO A N 1
ATOM 1261 C CA . PRO A 1 176 ? -63.083 -10.835 107.571 1.00 66.56 176 PRO A CA 1
ATOM 1262 C C . PRO A 1 176 ? -62.611 -11.208 108.988 1.00 66.56 176 PRO A C 1
ATOM 1264 O O . PRO A 1 176 ? -61.722 -12.048 109.174 1.00 66.56 176 PRO A O 1
ATOM 1267 N N . TYR A 1 177 ? -63.277 -10.634 109.994 1.00 58.69 177 TYR A N 1
ATOM 1268 C CA . TYR A 1 177 ? -63.109 -10.981 111.409 1.00 58.69 177 TYR A CA 1
ATOM 1269 C C . TYR A 1 177 ? -63.279 -12.504 111.631 1.00 58.69 177 TYR A C 1
ATOM 1271 O O . TYR A 1 177 ? -64.192 -13.092 111.043 1.00 58.69 177 TYR A O 1
ATOM 1279 N N . PRO A 1 178 ? -62.446 -13.172 112.459 1.00 54.97 178 PRO A N 1
ATOM 1280 C CA . PRO A 1 178 ? -61.474 -12.621 113.415 1.00 54.97 178 PRO A CA 1
ATOM 1281 C C . PRO A 1 178 ? -60.070 -12.322 112.854 1.00 54.97 178 PRO A C 1
ATOM 1283 O O . PRO A 1 178 ? -59.151 -12.082 113.633 1.00 54.97 178 PRO A O 1
ATOM 1286 N N . SER A 1 179 ? -59.864 -12.344 111.533 1.00 65.44 179 SER A N 1
ATOM 1287 C CA . SER A 1 179 ? -58.575 -11.957 110.942 1.00 65.44 179 SER A CA 1
ATOM 1288 C C . SER A 1 179 ? -58.385 -10.434 110.942 1.00 65.44 179 SER A C 1
ATOM 1290 O O . SER A 1 179 ? -59.354 -9.688 110.838 1.00 65.44 179 SER A O 1
ATOM 1292 N N . THR A 1 180 ? -57.135 -9.974 111.059 1.00 67.94 180 THR A N 1
ATOM 1293 C CA . THR A 1 180 ? -56.778 -8.550 111.253 1.00 67.94 180 THR A CA 1
ATOM 1294 C C . THR A 1 180 ? -55.524 -8.103 110.481 1.00 67.94 180 THR A C 1
ATOM 1296 O O . THR A 1 180 ? -54.967 -7.043 110.759 1.00 67.94 180 THR A O 1
ATOM 1299 N N . ASN A 1 181 ? -55.037 -8.905 109.525 1.00 75.31 181 ASN A N 1
ATOM 1300 C CA . ASN A 1 181 ? -53.784 -8.653 108.801 1.00 75.31 181 ASN A CA 1
ATOM 1301 C C . ASN A 1 181 ? -54.014 -8.608 107.281 1.00 75.31 181 ASN A C 1
ATOM 1303 O O . ASN A 1 181 ? -54.301 -9.636 106.665 1.00 75.31 181 ASN A O 1
ATOM 1307 N N . ALA A 1 182 ? -53.842 -7.429 106.683 1.00 76.50 182 ALA A N 1
ATOM 1308 C CA . ALA A 1 182 ? -54.066 -7.197 105.261 1.00 76.50 182 ALA A CA 1
ATOM 1309 C C . ALA A 1 182 ? -53.122 -8.000 104.345 1.00 76.50 182 ALA A C 1
ATOM 1311 O O . ALA A 1 182 ? -51.923 -8.149 104.610 1.00 76.50 182 ALA A O 1
ATOM 1312 N N . THR A 1 183 ? -53.653 -8.470 103.215 1.00 84.44 183 THR A N 1
ATOM 1313 C CA . THR A 1 183 ? -52.886 -9.199 102.193 1.00 84.44 183 THR A CA 1
ATOM 1314 C C . THR A 1 183 ? -52.565 -8.290 101.009 1.00 84.44 183 THR A C 1
ATOM 1316 O O . THR A 1 183 ? -53.448 -7.611 100.485 1.00 84.44 183 THR A O 1
ATOM 1319 N N . CYS A 1 184 ? -51.296 -8.289 100.592 1.00 87.56 184 CYS A N 1
ATOM 1320 C CA . CYS A 1 184 ? -50.785 -7.523 99.456 1.00 87.56 184 CYS A CA 1
ATOM 1321 C C . CYS A 1 184 ? -50.450 -8.467 98.295 1.00 87.56 184 CYS A C 1
ATOM 1323 O O . CYS A 1 184 ? -49.903 -9.542 98.522 1.00 87.56 184 CYS A O 1
ATOM 1325 N N . THR A 1 185 ? -50.759 -8.086 97.055 1.00 86.06 185 THR A N 1
ATOM 1326 C CA . THR A 1 185 ? -50.393 -8.856 95.847 1.00 86.06 185 THR A CA 1
ATOM 1327 C C . THR A 1 185 ? -49.829 -7.920 94.784 1.00 86.06 185 THR A C 1
ATOM 1329 O O . THR A 1 185 ? -50.465 -6.912 94.483 1.00 86.06 185 THR A O 1
ATOM 1332 N N . CYS A 1 186 ? -48.652 -8.234 94.231 1.00 85.06 186 CYS A N 1
ATOM 1333 C CA . CYS A 1 186 ? -48.018 -7.425 93.186 1.00 85.06 186 CYS A CA 1
ATOM 1334 C C . CYS A 1 186 ? -48.813 -7.425 91.870 1.00 85.06 186 CYS A C 1
ATOM 1336 O O . CYS A 1 186 ? -49.439 -8.417 91.496 1.00 85.06 186 CYS A O 1
ATOM 1338 N N . ASN A 1 187 ? -48.750 -6.301 91.159 1.00 80.06 187 ASN A N 1
ATOM 1339 C CA . ASN A 1 187 ? -49.333 -6.116 89.835 1.00 80.06 187 ASN A CA 1
ATOM 1340 C C . ASN A 1 187 ? -48.604 -6.975 88.780 1.00 80.06 187 ASN A C 1
ATOM 1342 O O . ASN A 1 187 ? -47.429 -7.310 88.937 1.00 80.06 187 ASN A O 1
ATOM 1346 N N . ALA A 1 188 ? -49.289 -7.303 87.679 1.00 73.75 188 ALA A N 1
ATOM 1347 C CA . ALA A 1 188 ? -48.720 -8.108 86.594 1.00 73.75 188 ALA A CA 1
ATOM 1348 C C . ALA A 1 188 ? -47.421 -7.494 86.028 1.00 73.75 188 ALA A C 1
ATOM 1350 O O . ALA A 1 188 ? -47.332 -6.281 85.836 1.00 73.75 188 ALA A O 1
ATOM 1351 N N . GLY A 1 189 ? -46.422 -8.346 85.774 1.00 64.81 189 GLY A N 1
ATOM 1352 C CA . GLY A 1 189 ? -45.059 -7.949 85.392 1.00 64.81 189 GLY A CA 1
ATOM 1353 C C . GLY A 1 189 ? -44.090 -7.777 86.571 1.00 64.81 189 GLY A C 1
ATOM 1354 O O . GLY A 1 189 ? -42.883 -7.799 86.359 1.00 64.81 189 GLY A O 1
ATOM 1355 N N . TYR A 1 190 ? -44.579 -7.682 87.814 1.00 71.38 190 TYR A N 1
ATOM 1356 C CA . TYR A 1 190 ? -43.736 -7.529 89.006 1.00 71.38 190 TYR A CA 1
ATOM 1357 C C . TYR A 1 190 ? -43.789 -8.748 89.939 1.00 71.38 190 TYR A C 1
ATOM 1359 O O . TYR A 1 190 ? -44.790 -9.461 90.010 1.00 71.38 190 TYR A O 1
ATOM 1367 N N . THR A 1 191 ? -42.721 -8.955 90.714 1.00 71.44 191 THR A N 1
ATOM 1368 C CA . THR A 1 191 ? -42.610 -10.028 91.722 1.00 71.44 191 THR A CA 1
ATOM 1369 C C . THR A 1 191 ? -42.124 -9.485 93.070 1.00 71.44 191 THR A C 1
ATOM 1371 O O . THR A 1 191 ? -41.437 -8.467 93.113 1.00 71.44 191 THR A O 1
ATOM 1374 N N . GLY A 1 192 ? -42.495 -10.143 94.172 1.00 79.19 192 GLY A N 1
ATOM 1375 C CA . GLY A 1 192 ? -42.158 -9.740 95.544 1.00 79.19 192 GLY A CA 1
ATOM 1376 C C . GLY A 1 192 ? -43.311 -9.992 96.524 1.00 79.19 192 GLY A C 1
ATOM 1377 O O . GLY A 1 192 ? -44.329 -10.574 96.149 1.00 79.19 192 GLY A O 1
ATOM 1378 N N . ASP A 1 193 ? -43.159 -9.570 97.783 1.00 79.44 193 ASP A N 1
ATOM 1379 C CA . ASP A 1 193 ? -44.196 -9.706 98.829 1.00 79.44 193 ASP A CA 1
ATOM 1380 C C . ASP A 1 193 ? -45.267 -8.600 98.827 1.00 79.44 193 ASP A C 1
ATOM 1382 O O . ASP A 1 193 ? -46.235 -8.655 99.590 1.00 79.44 193 ASP A O 1
ATOM 1386 N N . GLY A 1 194 ? -45.104 -7.580 97.985 1.00 81.56 194 GLY A N 1
ATOM 1387 C CA . GLY A 1 194 ? -46.053 -6.488 97.828 1.00 81.56 194 GLY A CA 1
ATOM 1388 C C . GLY A 1 194 ? -46.200 -5.563 99.034 1.00 81.56 194 GLY A C 1
ATOM 1389 O O . GLY A 1 194 ? -47.118 -4.747 99.021 1.00 81.56 194 GLY A O 1
ATOM 1390 N N . ARG A 1 195 ? -45.344 -5.633 100.062 1.00 83.50 195 ARG A N 1
ATOM 1391 C CA . ARG A 1 195 ? -45.427 -4.779 101.264 1.00 83.50 195 ARG A CA 1
ATOM 1392 C C . ARG A 1 195 ? -44.450 -3.603 101.204 1.00 83.50 195 ARG A C 1
ATOM 1394 O O . ARG A 1 195 ? -43.338 -3.740 100.710 1.00 83.50 195 ARG A O 1
ATOM 1401 N N . VAL A 1 196 ? -44.839 -2.449 101.759 1.00 81.19 196 VAL A N 1
ATOM 1402 C CA . VAL A 1 196 ? -43.947 -1.267 101.864 1.00 81.19 196 VAL A CA 1
ATOM 1403 C C . VAL A 1 196 ? -42.730 -1.568 102.746 1.00 81.19 196 VAL A C 1
ATOM 1405 O O . VAL A 1 196 ? -41.621 -1.149 102.438 1.00 81.19 196 VAL A O 1
ATOM 1408 N N . ASN A 1 197 ? -42.935 -2.336 103.819 1.00 76.38 197 ASN A N 1
ATOM 1409 C CA . ASN A 1 197 ? -41.897 -2.744 104.772 1.00 76.38 197 ASN A CA 1
ATOM 1410 C C . ASN A 1 197 ? -41.373 -4.168 104.485 1.00 76.38 197 ASN A C 1
ATOM 1412 O O . ASN A 1 197 ? -41.122 -4.934 105.415 1.00 76.38 197 ASN A O 1
ATOM 1416 N N . GLY A 1 198 ? -41.287 -4.545 103.207 1.00 74.69 198 GLY A N 1
ATOM 1417 C CA . GLY A 1 198 ? -40.841 -5.862 102.746 1.00 74.69 198 GLY A CA 1
ATOM 1418 C C . GLY A 1 198 ? -39.884 -5.762 101.557 1.00 74.69 198 GLY A C 1
ATOM 1419 O O . GLY A 1 198 ? -39.169 -4.776 101.393 1.00 74.69 198 GLY A O 1
ATOM 1420 N N . THR A 1 199 ? -39.890 -6.788 100.713 1.00 76.75 199 THR A N 1
ATOM 1421 C CA . THR A 1 199 ? -39.245 -6.793 99.389 1.00 76.75 199 THR A CA 1
ATOM 1422 C C . THR A 1 199 ? -40.000 -5.941 98.365 1.00 76.75 199 THR A C 1
ATOM 1424 O O . THR A 1 199 ? -39.414 -5.541 97.360 1.00 76.75 199 THR A O 1
ATOM 1427 N N . GLY A 1 200 ? -41.273 -5.612 98.620 1.00 81.12 200 GLY A N 1
ATOM 1428 C CA . GLY A 1 200 ? -42.074 -4.758 97.745 1.00 81.12 200 GLY A CA 1
ATOM 1429 C C . GLY A 1 200 ? -42.464 -5.479 96.458 1.00 81.12 200 GLY A C 1
ATOM 1430 O O . GLY A 1 200 ? -42.877 -6.635 96.501 1.00 81.12 200 GLY A O 1
ATOM 1431 N N . CYS A 1 201 ? -42.361 -4.798 95.317 1.00 80.94 201 CYS A N 1
ATOM 1432 C CA . CYS A 1 201 ? -42.522 -5.415 94.000 1.00 80.94 201 CYS A CA 1
ATOM 1433 C C . CYS A 1 201 ? -41.434 -4.902 93.054 1.00 80.94 201 CYS A C 1
ATOM 1435 O O . CYS A 1 201 ? -41.386 -3.700 92.784 1.00 80.94 201 CYS A O 1
ATOM 1437 N N . SER A 1 202 ? -40.604 -5.800 92.528 1.00 72.44 202 SER A N 1
ATOM 1438 C CA . SER A 1 202 ? -39.561 -5.502 91.546 1.00 72.44 202 SER A CA 1
ATOM 1439 C C . SER A 1 202 ? -39.822 -6.195 90.211 1.00 72.44 202 SER A C 1
ATOM 1441 O O . SER A 1 202 ? -40.447 -7.255 90.143 1.00 72.44 202 SER A O 1
ATOM 1443 N N . ASP A 1 203 ? -39.323 -5.576 89.148 1.00 65.69 203 ASP A N 1
ATOM 1444 C CA . ASP A 1 203 ? -39.285 -6.135 87.800 1.00 65.69 203 ASP A CA 1
ATOM 1445 C C . ASP A 1 203 ? -38.195 -7.217 87.705 1.00 65.69 203 ASP A C 1
ATOM 1447 O O . ASP A 1 203 ? -37.084 -7.006 88.199 1.00 65.69 203 ASP A O 1
ATOM 1451 N N . ILE A 1 204 ? -38.524 -8.372 87.112 1.00 63.66 204 ILE A N 1
ATOM 1452 C CA . ILE A 1 204 ? -37.565 -9.455 86.823 1.00 63.66 204 ILE A CA 1
ATOM 1453 C C . ILE A 1 204 ? -37.811 -10.168 85.479 1.00 63.66 204 ILE A C 1
ATOM 1455 O O . ILE A 1 204 ? -37.083 -11.113 85.165 1.00 63.66 204 ILE A O 1
ATOM 1459 N N . VAL A 1 205 ? -38.854 -9.817 84.712 1.00 67.81 205 VAL A N 1
ATOM 1460 C CA . VAL A 1 205 ? -39.362 -10.681 83.622 1.00 67.81 205 VAL A CA 1
ATOM 1461 C C . VAL A 1 205 ? -38.655 -10.380 82.301 1.00 67.81 205 VAL A C 1
ATOM 1463 O O . VAL A 1 205 ? -39.271 -9.976 81.322 1.00 67.81 205 VAL A O 1
ATOM 1466 N N . ASN A 1 206 ? -37.340 -10.610 82.276 1.00 73.25 206 ASN A N 1
ATOM 1467 C CA . ASN A 1 206 ? -36.533 -10.369 81.087 1.00 73.25 206 ASN A CA 1
ATOM 1468 C C . ASN A 1 206 ? -36.839 -11.395 79.984 1.00 73.25 206 ASN A C 1
ATOM 1470 O O . ASN A 1 206 ? -36.365 -12.536 80.012 1.00 73.25 206 ASN A O 1
ATOM 1474 N N . ALA A 1 207 ? -37.624 -10.979 78.995 1.00 81.12 207 ALA A N 1
ATOM 1475 C CA . ALA A 1 207 ? -38.079 -11.815 77.893 1.00 81.12 207 ALA A CA 1
ATOM 1476 C C . ALA A 1 207 ? -36.925 -12.208 76.953 1.00 81.12 207 ALA A C 1
ATOM 1478 O O . ALA A 1 207 ? -36.956 -13.290 76.354 1.00 81.12 207 ALA A O 1
ATOM 1479 N N . CYS A 1 208 ? -35.864 -11.395 76.869 1.00 85.44 208 CYS A N 1
ATOM 1480 C CA . CYS A 1 208 ? -34.676 -11.705 76.066 1.00 85.44 208 CYS A CA 1
ATOM 1481 C C . CYS A 1 208 ? -33.924 -12.967 76.526 1.00 85.44 208 CYS A C 1
ATOM 1483 O O . CYS A 1 208 ? -33.322 -13.635 75.685 1.00 85.44 208 CYS A O 1
ATOM 1485 N N . LEU A 1 209 ? -34.016 -13.367 77.804 1.00 83.69 209 LEU A N 1
ATOM 1486 C CA . LEU A 1 209 ? -33.420 -14.621 78.303 1.00 83.69 209 LEU A CA 1
ATOM 1487 C C . LEU A 1 209 ? -33.960 -15.883 77.602 1.00 83.69 209 LEU A C 1
ATOM 1489 O O . LEU A 1 209 ? -33.302 -16.923 77.621 1.00 83.69 209 LEU A O 1
ATOM 1493 N N . SER A 1 210 ? -35.128 -15.804 76.954 1.00 83.38 210 SER A N 1
ATOM 1494 C CA . SER A 1 210 ? -35.699 -16.907 76.166 1.00 83.38 210 SER A CA 1
ATOM 1495 C C . SER A 1 210 ? -35.080 -17.079 74.766 1.00 83.38 210 SER A C 1
ATOM 1497 O O . SER A 1 210 ? -35.431 -18.022 74.062 1.00 83.38 210 SER A O 1
ATOM 1499 N N . ASN A 1 211 ? -34.149 -16.201 74.363 1.00 86.00 211 ASN A N 1
ATOM 1500 C CA . ASN A 1 211 ? -33.610 -16.083 72.998 1.00 86.00 211 ASN A CA 1
ATOM 1501 C C . ASN A 1 211 ? -34.704 -16.000 71.900 1.00 86.00 211 ASN A C 1
ATOM 1503 O O . ASN A 1 211 ? -34.676 -16.765 70.931 1.00 86.00 211 ASN A O 1
ATOM 1507 N N . PRO A 1 212 ? -35.677 -15.068 72.012 1.00 87.94 212 PRO A N 1
ATOM 1508 C CA . PRO A 1 212 ? -36.795 -14.972 71.068 1.00 87.94 212 PRO A CA 1
ATOM 1509 C C . PRO A 1 212 ? -36.386 -14.391 69.701 1.00 87.94 212 PRO A C 1
ATOM 1511 O O . PRO A 1 212 ? -37.140 -14.492 68.728 1.00 87.94 212 PRO A O 1
ATOM 1514 N N . CYS A 1 213 ? -35.204 -13.772 69.631 1.00 92.69 213 CYS A N 1
ATOM 1515 C CA . CYS A 1 213 ? -34.691 -13.083 68.457 1.00 92.69 213 CYS A CA 1
ATOM 1516 C C . CYS A 1 213 ? -33.690 -13.935 67.667 1.00 92.69 213 CYS A C 1
ATOM 1518 O O . CYS A 1 213 ? -32.890 -14.681 68.230 1.00 92.69 213 CYS A O 1
ATOM 1520 N N . HIS A 1 214 ? -33.735 -13.774 66.348 1.00 93.56 214 HIS A N 1
ATOM 1521 C CA . HIS A 1 214 ? -32.871 -14.426 65.376 1.00 93.56 214 HIS A CA 1
ATOM 1522 C C . HIS A 1 214 ? -31.389 -14.078 65.606 1.00 93.56 214 HIS A C 1
ATOM 1524 O O . HIS A 1 214 ? -31.065 -13.001 66.098 1.00 93.56 214 HIS A O 1
ATOM 1530 N N . ALA A 1 215 ? -30.468 -14.948 65.177 1.00 90.81 215 ALA A N 1
ATOM 1531 C CA . ALA A 1 215 ? -29.025 -14.788 65.409 1.00 90.81 215 ALA A CA 1
ATOM 1532 C C . ALA A 1 215 ? -28.406 -13.504 64.810 1.00 90.81 215 ALA A C 1
ATOM 1534 O O . ALA A 1 215 ? -27.310 -13.113 65.201 1.00 90.81 215 ALA A O 1
ATOM 1535 N N . GLN A 1 216 ? -29.105 -12.851 63.874 1.00 93.19 216 GLN A N 1
ATOM 1536 C CA . GLN A 1 216 ? -28.736 -11.553 63.290 1.00 93.19 216 GLN A CA 1
ATOM 1537 C C . GLN A 1 216 ? -29.674 -10.412 63.728 1.00 93.19 216 GLN A C 1
ATOM 1539 O O . GLN A 1 216 ? -29.884 -9.456 62.985 1.00 93.19 216 GLN A O 1
ATOM 1544 N N . ALA A 1 217 ? -30.253 -10.513 64.927 1.00 92.00 217 ALA A N 1
ATOM 1545 C CA . ALA A 1 217 ? -31.056 -9.473 65.560 1.00 92.00 217 ALA A CA 1
ATOM 1546 C C . ALA A 1 217 ? -30.559 -9.157 66.975 1.00 92.00 217 ALA A C 1
ATOM 1548 O O . ALA A 1 217 ? -30.164 -10.039 67.737 1.00 92.00 217 ALA A O 1
ATOM 1549 N N . THR A 1 218 ? -30.656 -7.887 67.351 1.00 92.94 218 THR A N 1
ATOM 1550 C CA . THR A 1 218 ? -30.478 -7.423 68.725 1.00 92.94 218 THR A CA 1
ATOM 1551 C C . THR A 1 218 ? -31.812 -7.521 69.467 1.00 92.94 218 THR A C 1
ATOM 1553 O O . THR A 1 218 ? -32.832 -7.006 68.999 1.00 92.94 218 THR A O 1
ATOM 1556 N N . CYS A 1 219 ? -31.806 -8.178 70.629 1.00 91.75 219 CYS A N 1
ATOM 1557 C CA . CYS A 1 219 ? -32.961 -8.252 71.522 1.00 91.75 219 CYS A CA 1
ATOM 1558 C C . CYS A 1 219 ? -33.002 -7.035 72.452 1.00 91.75 219 CYS A C 1
ATOM 1560 O O . CYS A 1 219 ? -31.982 -6.657 73.028 1.00 91.75 219 CYS A O 1
ATOM 1562 N N . THR A 1 220 ? -34.173 -6.424 72.612 1.00 89.94 220 THR A N 1
ATOM 1563 C CA . THR A 1 220 ? -34.443 -5.395 73.622 1.00 89.94 220 THR A CA 1
ATOM 1564 C C . THR A 1 220 ? -35.677 -5.794 74.416 1.00 89.94 220 THR A C 1
ATOM 1566 O O . THR A 1 220 ? -36.723 -6.108 73.853 1.00 89.94 220 THR A O 1
ATOM 1569 N N . ASP A 1 221 ? -35.524 -5.797 75.732 1.00 85.25 221 ASP A N 1
ATOM 1570 C CA . ASP A 1 221 ? -36.551 -6.170 76.696 1.00 85.25 221 ASP A CA 1
ATOM 1571 C C . ASP A 1 221 ? -37.605 -5.055 76.808 1.00 85.25 221 ASP A C 1
ATOM 1573 O O . ASP A 1 221 ? -37.237 -3.879 76.909 1.00 85.25 221 ASP A O 1
ATOM 1577 N N . ASN A 1 222 ? -38.899 -5.386 76.765 1.00 82.31 222 ASN A N 1
ATOM 1578 C CA . ASN A 1 222 ? -39.953 -4.379 76.922 1.00 82.31 222 ASN A CA 1
ATOM 1579 C C . ASN A 1 222 ? -40.241 -4.154 78.420 1.00 82.31 222 ASN A C 1
ATOM 1581 O O . ASN A 1 222 ? -40.387 -5.128 79.155 1.00 82.31 222 ASN A O 1
ATOM 1585 N N . PRO A 1 223 ? -40.376 -2.902 78.897 1.00 77.12 223 PRO A N 1
ATOM 1586 C CA . PRO A 1 223 ? -40.650 -2.638 80.308 1.00 77.12 223 PRO A CA 1
ATOM 1587 C C . PRO A 1 223 ? -42.056 -3.123 80.730 1.00 77.12 223 PRO A C 1
ATOM 1589 O O . PRO A 1 223 ? -42.990 -3.079 79.917 1.00 77.12 223 PRO A O 1
ATOM 1592 N N . PRO A 1 224 ? -42.259 -3.505 82.008 1.00 67.12 224 PRO A N 1
ATOM 1593 C CA . PRO A 1 224 ? -43.567 -3.895 82.533 1.00 67.12 224 PRO A CA 1
ATOM 1594 C C . PRO A 1 224 ? -44.669 -2.855 82.252 1.00 67.12 224 PRO A C 1
ATOM 1596 O O . PRO A 1 224 ? -44.410 -1.649 82.313 1.00 67.12 224 PRO A O 1
ATOM 1599 N N . PRO A 1 225 ? -45.917 -3.285 81.982 1.00 68.75 225 PRO A N 1
ATOM 1600 C CA . PRO A 1 225 ? -46.445 -4.644 82.143 1.00 68.75 225 PRO A CA 1
ATOM 1601 C C . PRO A 1 225 ? -46.292 -5.547 80.901 1.00 68.75 225 PRO A C 1
ATOM 1603 O O . PRO A 1 225 ? -46.993 -6.555 80.804 1.00 68.75 225 PRO A O 1
ATOM 1606 N N . ALA A 1 226 ? -45.433 -5.197 79.936 1.00 71.25 226 ALA A N 1
ATOM 1607 C CA . ALA A 1 226 ? -45.116 -6.096 78.828 1.00 71.25 226 ALA A CA 1
ATOM 1608 C C . ALA A 1 226 ? -44.429 -7.383 79.331 1.00 71.25 226 ALA A C 1
ATOM 1610 O O . ALA A 1 226 ? -43.792 -7.388 80.381 1.00 71.25 226 ALA A O 1
ATOM 1611 N N . LEU A 1 227 ? -44.590 -8.475 78.578 1.00 76.19 227 LEU A N 1
ATOM 1612 C CA . LEU A 1 227 ? -44.003 -9.798 78.860 1.00 76.19 227 LEU A CA 1
ATOM 1613 C C . LEU A 1 227 ? -43.291 -10.374 77.619 1.00 76.19 227 LEU A C 1
ATOM 1615 O O . LEU A 1 227 ? -43.048 -11.577 77.528 1.00 76.19 227 LEU A O 1
ATOM 1619 N N . ASP A 1 228 ? -43.024 -9.525 76.626 1.00 79.44 228 ASP A N 1
ATOM 1620 C CA . ASP A 1 228 ? -42.399 -9.861 75.352 1.00 79.44 228 ASP A CA 1
ATOM 1621 C C . ASP A 1 228 ? -41.150 -9.002 75.106 1.00 79.44 228 ASP A C 1
ATOM 1623 O O . ASP A 1 228 ? -40.889 -8.030 75.810 1.00 79.44 228 ASP A O 1
ATOM 1627 N N . ALA A 1 229 ? -40.364 -9.373 74.097 1.00 84.19 229 ALA A N 1
ATOM 1628 C CA . ALA A 1 229 ? -39.193 -8.614 73.676 1.00 84.19 229 ALA A CA 1
ATOM 1629 C C . ALA A 1 229 ? -39.361 -8.082 72.250 1.00 84.19 229 ALA A C 1
ATOM 1631 O O . ALA A 1 229 ? -39.954 -8.729 71.371 1.00 84.19 229 ALA A O 1
ATOM 1632 N N . ASN A 1 230 ? -38.765 -6.917 72.014 1.00 89.56 230 ASN A N 1
ATOM 1633 C CA . ASN A 1 230 ? -38.568 -6.375 70.684 1.00 89.56 230 ASN A CA 1
ATOM 1634 C C . ASN A 1 230 ? -37.285 -6.955 70.063 1.00 89.56 230 ASN A C 1
ATOM 1636 O O . ASN A 1 230 ? -36.233 -6.998 70.702 1.00 89.56 230 ASN A O 1
ATOM 1640 N N . CYS A 1 231 ? -37.365 -7.372 68.801 1.00 93.19 231 CYS A N 1
ATOM 1641 C CA . CYS A 1 231 ? -36.246 -7.920 68.043 1.00 93.19 231 CYS A CA 1
ATOM 1642 C C . CYS A 1 231 ? -35.966 -7.012 66.848 1.00 93.19 231 CYS A C 1
ATOM 1644 O O . CYS A 1 231 ? -36.803 -6.893 65.959 1.00 93.19 231 CYS A O 1
ATOM 1646 N N . THR A 1 232 ? -34.794 -6.380 66.809 1.00 93.38 232 THR A N 1
ATOM 1647 C CA . THR A 1 232 ? -34.401 -5.499 65.697 1.00 93.38 232 THR A CA 1
ATOM 1648 C C . THR A 1 232 ? -33.254 -6.139 64.929 1.00 93.38 232 THR A C 1
ATOM 1650 O O . THR A 1 232 ? -32.225 -6.444 65.529 1.00 93.38 232 THR A O 1
ATOM 1653 N N . CYS A 1 233 ? -33.411 -6.360 63.620 1.00 94.50 233 CYS A N 1
ATOM 1654 C CA . CYS A 1 233 ? -32.332 -6.897 62.788 1.00 94.50 233 CYS A CA 1
ATOM 1655 C C . CYS A 1 233 ? -31.087 -5.993 62.818 1.00 94.50 233 CYS A C 1
ATOM 1657 O O . CYS A 1 233 ? -31.183 -4.766 62.890 1.00 94.50 233 CYS A O 1
ATOM 1659 N N . ASN A 1 234 ? -29.911 -6.617 62.782 1.00 91.31 234 ASN A N 1
ATOM 1660 C CA . ASN A 1 234 ? -28.623 -5.931 62.771 1.00 91.31 234 ASN A CA 1
ATOM 1661 C C . ASN A 1 234 ? -28.430 -5.152 61.453 1.00 91.31 234 ASN A C 1
ATOM 1663 O O . ASN A 1 234 ? -29.083 -5.433 60.448 1.00 91.31 234 ASN A O 1
ATOM 1667 N N . ALA A 1 235 ? -27.509 -4.183 61.430 1.00 90.19 235 ALA A N 1
ATOM 1668 C CA . ALA A 1 235 ? -27.213 -3.414 60.217 1.00 90.19 235 ALA A CA 1
ATOM 1669 C C . ALA A 1 235 ? -26.833 -4.334 59.035 1.00 90.19 235 ALA A C 1
ATOM 1671 O O . ALA A 1 235 ? -26.078 -5.291 59.211 1.00 90.19 235 ALA A O 1
ATOM 1672 N N . GLY A 1 236 ? -27.379 -4.045 57.850 1.00 87.88 236 GLY A N 1
ATOM 1673 C CA . GLY A 1 236 ? -27.293 -4.908 56.665 1.00 87.88 236 GLY A CA 1
ATOM 1674 C C . GLY A 1 236 ? -28.402 -5.962 56.550 1.00 87.88 236 GLY A C 1
ATOM 1675 O O . GLY A 1 236 ? -28.530 -6.567 55.497 1.00 87.88 236 GLY A O 1
ATOM 1676 N N . TYR A 1 237 ? -29.240 -6.162 57.575 1.00 91.44 237 TYR A N 1
ATOM 1677 C CA . TYR A 1 237 ? -30.301 -7.175 57.559 1.00 91.44 237 TYR A CA 1
ATOM 1678 C C . TYR A 1 237 ? -31.721 -6.590 57.641 1.00 91.44 237 TYR A C 1
ATOM 1680 O O . TYR A 1 237 ? -31.961 -5.563 58.274 1.00 91.44 237 TYR A O 1
ATOM 1688 N N . THR A 1 238 ? -32.686 -7.301 57.053 1.00 91.19 238 THR A N 1
ATOM 1689 C CA . THR A 1 238 ? -34.125 -6.989 57.067 1.00 91.19 238 THR A CA 1
ATOM 1690 C C . THR A 1 238 ? -34.959 -8.197 57.505 1.00 91.19 238 THR A C 1
ATOM 1692 O O . THR A 1 238 ? -34.546 -9.341 57.318 1.00 91.19 238 THR A O 1
ATOM 1695 N N . GLY A 1 239 ? -36.127 -7.950 58.102 1.00 91.81 239 GLY A N 1
ATOM 1696 C CA . GLY A 1 239 ? -37.030 -8.970 58.643 1.00 91.81 239 GLY A CA 1
ATOM 1697 C C . GLY A 1 239 ? -37.708 -8.529 59.944 1.00 91.81 239 GLY A C 1
ATOM 1698 O O . GLY A 1 239 ? -37.534 -7.399 60.399 1.00 91.81 239 GLY A O 1
ATOM 1699 N N . ASP A 1 240 ? -38.486 -9.427 60.548 1.00 89.56 240 ASP A N 1
ATOM 1700 C CA . ASP A 1 240 ? -39.158 -9.231 61.845 1.00 89.56 240 ASP A CA 1
ATOM 1701 C C . ASP A 1 240 ? -38.277 -9.553 63.067 1.00 89.56 240 ASP A C 1
ATOM 1703 O O . ASP A 1 240 ? -38.732 -9.466 64.210 1.00 89.56 240 ASP A O 1
ATOM 1707 N N . GLY A 1 241 ? -37.026 -9.961 62.843 1.00 90.31 241 GLY A N 1
ATOM 1708 C CA . GLY A 1 241 ? -36.040 -10.194 63.890 1.00 90.31 241 GLY A CA 1
ATOM 1709 C C . GLY A 1 241 ? -36.264 -11.441 64.740 1.00 90.31 241 GLY A C 1
ATOM 1710 O O . GLY A 1 241 ? -35.455 -11.692 65.630 1.00 90.31 241 GLY A O 1
ATOM 1711 N N . ARG A 1 242 ? -37.321 -12.231 64.515 1.00 90.19 242 ARG A N 1
ATOM 1712 C CA . ARG A 1 242 ? -37.767 -13.288 65.442 1.00 90.19 242 ARG A CA 1
ATOM 1713 C C . ARG A 1 242 ? -37.386 -14.690 64.981 1.00 90.19 242 ARG A C 1
ATOM 1715 O O . ARG A 1 242 ? -37.545 -15.036 63.816 1.00 90.19 242 ARG A O 1
ATOM 1722 N N . THR A 1 243 ? -36.954 -15.537 65.917 1.00 87.31 243 THR A N 1
ATOM 1723 C CA . THR A 1 243 ? -36.547 -16.932 65.639 1.00 87.31 243 THR A CA 1
ATOM 1724 C C . THR A 1 243 ? -37.708 -17.794 65.131 1.00 87.31 243 THR A C 1
ATOM 1726 O O . THR A 1 243 ? -37.504 -18.688 64.319 1.00 87.31 243 THR A O 1
ATOM 1729 N N . ASN A 1 244 ? -38.933 -17.488 65.573 1.00 84.19 244 ASN A N 1
ATOM 1730 C CA . ASN A 1 244 ? -40.177 -18.138 65.138 1.00 84.19 244 ASN A CA 1
ATOM 1731 C C . ASN A 1 244 ? -40.962 -17.284 64.116 1.00 84.19 244 ASN A C 1
ATOM 1733 O O . ASN A 1 244 ? -42.183 -17.403 64.026 1.00 84.19 244 ASN A O 1
ATOM 1737 N N . GLY A 1 245 ? -40.281 -16.370 63.420 1.00 85.38 245 GLY A N 1
ATOM 1738 C CA . GLY A 1 245 ? -40.865 -15.419 62.474 1.00 85.38 245 GLY A CA 1
ATOM 1739 C C . GLY A 1 245 ? -40.243 -15.529 61.082 1.00 85.38 245 GLY A C 1
ATOM 1740 O O . GLY A 1 245 ? -39.867 -16.612 60.638 1.00 85.38 245 GLY A O 1
ATOM 1741 N N . THR A 1 246 ? -40.105 -14.394 60.399 1.00 87.88 246 THR A N 1
ATOM 1742 C CA . THR A 1 246 ? -39.283 -14.287 59.176 1.00 87.88 246 THR A CA 1
ATOM 1743 C C . THR A 1 246 ? -37.777 -14.308 59.463 1.00 87.88 246 THR A C 1
ATOM 1745 O O . THR A 1 246 ? -36.988 -14.619 58.573 1.00 87.88 246 THR A O 1
ATOM 1748 N N . GLY A 1 247 ? -37.372 -13.991 60.697 1.00 91.25 247 GLY A N 1
ATOM 1749 C CA . GLY A 1 247 ? -35.975 -13.898 61.104 1.00 91.25 247 GLY A CA 1
ATOM 1750 C C . GLY A 1 247 ? -35.319 -12.611 60.607 1.00 91.25 247 GLY A C 1
ATOM 1751 O O . GLY A 1 247 ? -35.928 -11.542 60.638 1.00 91.25 247 GLY A O 1
ATOM 1752 N N . CYS A 1 248 ? -34.065 -12.715 60.168 1.00 93.00 248 CYS A N 1
ATOM 1753 C CA . CYS A 1 248 ? -33.364 -11.644 59.462 1.00 93.00 248 CYS A CA 1
ATOM 1754 C C . CYS A 1 248 ? -32.621 -12.216 58.254 1.00 93.00 248 CYS A C 1
ATOM 1756 O O . CYS A 1 248 ? -31.783 -13.106 58.416 1.00 93.00 248 CYS A O 1
ATOM 1758 N N . SER A 1 249 ? -32.886 -11.667 57.073 1.00 92.12 249 SER A N 1
ATOM 1759 C CA . SER A 1 249 ? -32.184 -11.951 55.819 1.00 92.12 249 SER A CA 1
ATOM 1760 C C . SER A 1 249 ? -31.346 -10.752 55.376 1.00 92.12 249 SER A C 1
ATOM 1762 O O . SER A 1 249 ? -31.613 -9.625 55.791 1.00 92.12 249 SER A O 1
ATOM 1764 N N . ASP A 1 250 ? -30.349 -10.994 54.529 1.00 92.19 250 ASP A N 1
ATOM 1765 C CA . ASP A 1 250 ? -29.489 -9.954 53.949 1.00 92.19 250 ASP A CA 1
ATOM 1766 C C . ASP A 1 250 ? -30.306 -8.907 53.154 1.00 92.19 250 ASP A C 1
ATOM 1768 O O . ASP A 1 250 ? -31.326 -9.245 52.536 1.00 92.19 250 ASP A O 1
ATOM 1772 N N . ILE A 1 251 ? -29.895 -7.635 53.177 1.00 92.38 251 ILE A N 1
ATOM 1773 C CA . ILE A 1 251 ? -30.523 -6.564 52.390 1.00 92.38 251 ILE A CA 1
ATOM 1774 C C . ILE A 1 251 ? -29.891 -6.559 51.005 1.00 92.38 251 ILE A C 1
ATOM 1776 O O . ILE A 1 251 ? -28.886 -5.898 50.763 1.00 92.38 251 ILE A O 1
ATOM 1780 N N . ASN A 1 252 ? -30.541 -7.262 50.078 1.00 91.50 252 ASN A N 1
ATOM 1781 C CA . ASN A 1 252 ? -30.058 -7.380 48.711 1.00 91.50 252 ASN A CA 1
ATOM 1782 C C . ASN A 1 252 ? -30.010 -6.021 47.991 1.00 91.50 252 ASN A C 1
ATOM 1784 O O . ASN A 1 252 ? -31.027 -5.521 47.499 1.00 91.50 252 ASN A O 1
ATOM 1788 N N . ALA A 1 253 ? -28.820 -5.434 47.894 1.00 91.75 253 ALA A N 1
ATOM 1789 C CA . ALA A 1 253 ? -28.574 -4.134 47.285 1.00 91.75 253 ALA A CA 1
ATOM 1790 C C . ALA A 1 253 ? -28.773 -4.169 45.759 1.00 91.75 253 ALA A C 1
ATOM 1792 O O . ALA A 1 253 ? -29.146 -3.159 45.156 1.00 91.75 253 ALA A O 1
ATOM 1793 N N . CYS A 1 254 ? -28.618 -5.340 45.129 1.00 93.62 254 CYS A N 1
ATOM 1794 C CA . CYS A 1 254 ? -28.933 -5.528 43.711 1.00 93.62 254 CYS A CA 1
ATOM 1795 C C . CYS A 1 254 ? -30.420 -5.323 43.372 1.00 93.62 254 CYS A C 1
ATOM 1797 O O . CYS A 1 254 ? -30.726 -4.941 42.241 1.00 93.62 254 CYS A O 1
ATOM 1799 N N . SER A 1 255 ? -31.343 -5.488 44.328 1.00 91.69 255 SER A N 1
ATOM 1800 C CA . SER A 1 255 ? -32.786 -5.273 44.118 1.00 91.69 255 SER A CA 1
ATOM 1801 C C . SER A 1 255 ? -33.145 -3.843 43.681 1.00 91.69 255 SER A C 1
ATOM 1803 O O . SER A 1 255 ? -34.136 -3.641 42.977 1.00 91.69 255 SER A O 1
ATOM 1805 N N . ALA A 1 256 ? -32.307 -2.856 44.018 1.00 90.75 256 ALA A N 1
ATOM 1806 C CA . ALA A 1 256 ? -32.449 -1.465 43.591 1.00 90.75 256 ALA A CA 1
ATOM 1807 C C . ALA A 1 256 ? -31.944 -1.193 42.155 1.00 90.75 256 ALA A C 1
ATOM 1809 O O . ALA A 1 256 ? -32.030 -0.060 41.688 1.00 90.75 256 ALA A O 1
ATOM 1810 N N . ASN A 1 257 ? -31.416 -2.206 41.455 1.00 91.81 257 ASN A N 1
ATOM 1811 C CA . ASN A 1 257 ? -30.733 -2.096 40.158 1.00 91.81 257 ASN A CA 1
ATOM 1812 C C . ASN A 1 257 ? -29.616 -1.018 40.135 1.00 91.81 257 ASN A C 1
ATOM 1814 O O . ASN A 1 257 ? -29.626 -0.132 39.280 1.00 91.81 257 ASN A O 1
ATOM 1818 N N . PRO A 1 258 ? -28.624 -1.069 41.052 1.00 92.94 258 PRO A N 1
ATOM 1819 C CA . PRO A 1 258 ? -27.558 -0.062 41.142 1.00 92.94 258 PRO A CA 1
ATOM 1820 C C . PRO A 1 258 ? -26.546 -0.119 39.982 1.00 92.94 258 PRO A C 1
ATOM 1822 O O . PRO A 1 258 ? -25.730 0.795 39.828 1.00 92.94 258 PRO A O 1
ATOM 1825 N N . CYS A 1 259 ? -26.575 -1.185 39.179 1.00 96.19 259 CYS A N 1
ATOM 1826 C CA . CYS A 1 259 ? -25.625 -1.443 38.104 1.00 96.19 259 CYS A CA 1
ATOM 1827 C C . CYS A 1 259 ? -26.185 -1.081 36.721 1.00 96.19 259 CYS A C 1
ATOM 1829 O O . CYS A 1 259 ? -27.385 -1.147 36.467 1.00 96.19 259 CYS A O 1
ATOM 1831 N N . HIS A 1 260 ? -25.287 -0.694 35.821 1.00 96.56 260 HIS A N 1
ATOM 1832 C CA . HIS A 1 260 ? -25.571 -0.366 34.431 1.00 96.56 260 HIS A CA 1
ATOM 1833 C C . HIS A 1 260 ? -26.123 -1.582 33.664 1.00 96.56 260 HIS A C 1
ATOM 1835 O O . HIS A 1 260 ? -25.791 -2.722 33.975 1.00 96.56 260 HIS A O 1
ATOM 1841 N N . ALA A 1 261 ? -26.905 -1.351 32.604 1.00 94.12 261 ALA A N 1
ATOM 1842 C CA . ALA A 1 261 ? -27.561 -2.413 31.827 1.00 94.12 261 ALA A CA 1
ATOM 1843 C C . ALA A 1 261 ? -26.597 -3.425 31.163 1.00 94.12 261 ALA A C 1
ATOM 1845 O O . ALA A 1 261 ? -27.027 -4.497 30.749 1.00 94.12 261 ALA A O 1
ATOM 1846 N N . GLN A 1 262 ? -25.305 -3.090 31.069 1.00 95.69 262 GLN A N 1
ATOM 1847 C CA . GLN A 1 262 ? -24.232 -3.979 30.603 1.00 95.69 262 GLN A CA 1
ATOM 1848 C C . GLN A 1 262 ? -23.264 -4.392 31.727 1.00 95.69 262 GLN A C 1
ATOM 1850 O O . GLN A 1 262 ? -22.077 -4.604 31.485 1.00 95.69 262 GLN A O 1
ATOM 1855 N N . ALA A 1 263 ? -23.761 -4.491 32.961 1.00 95.81 263 ALA A N 1
ATOM 1856 C CA . ALA A 1 263 ? -23.031 -5.003 34.112 1.00 95.81 263 ALA A CA 1
ATOM 1857 C C . ALA A 1 263 ? -23.821 -6.094 34.844 1.00 95.81 263 ALA A C 1
ATOM 1859 O O . ALA A 1 263 ? -25.038 -6.016 35.003 1.00 95.81 263 ALA A O 1
ATOM 1860 N N . THR A 1 264 ? -23.099 -7.082 35.361 1.00 95.81 264 THR A N 1
ATOM 1861 C CA . THR A 1 264 ? -23.616 -8.061 36.315 1.00 95.81 264 THR A CA 1
ATOM 1862 C C . THR A 1 264 ? -23.519 -7.482 37.727 1.00 95.81 264 THR A C 1
ATOM 1864 O O . THR A 1 264 ? -22.446 -7.048 38.155 1.00 95.81 264 THR A O 1
ATOM 1867 N N . CYS A 1 265 ? -24.638 -7.480 38.454 1.00 95.75 265 CYS A N 1
ATOM 1868 C CA . CYS A 1 265 ? -24.689 -7.077 39.858 1.00 95.75 265 CYS A CA 1
ATOM 1869 C C . CYS A 1 265 ? -24.371 -8.269 40.767 1.00 95.75 265 CYS A C 1
ATOM 1871 O O . CYS A 1 265 ? -24.987 -9.326 40.631 1.00 95.75 265 CYS A O 1
ATOM 1873 N N . THR A 1 266 ? -23.433 -8.091 41.697 1.00 95.50 266 THR A N 1
ATOM 1874 C CA . THR A 1 266 ? -23.170 -9.027 42.797 1.00 95.50 266 THR A CA 1
ATOM 1875 C C . THR A 1 266 ? -23.381 -8.309 44.120 1.00 95.50 266 THR A C 1
ATOM 1877 O O . THR A 1 266 ? -22.794 -7.258 44.366 1.00 95.50 266 THR A O 1
ATOM 1880 N N . ASP A 1 267 ? -24.223 -8.885 44.962 1.00 93.75 267 ASP A N 1
ATOM 1881 C CA . ASP A 1 267 ? -24.550 -8.385 46.294 1.00 93.75 267 ASP A CA 1
ATOM 1882 C C . ASP A 1 267 ? -23.331 -8.493 47.228 1.00 93.75 267 ASP A C 1
ATOM 1884 O O . ASP A 1 267 ? -22.678 -9.542 47.247 1.00 93.75 267 ASP A O 1
ATOM 1888 N N . ASN A 1 268 ? -23.006 -7.447 47.997 1.00 91.81 268 ASN A N 1
ATOM 1889 C CA . ASN A 1 268 ? -21.998 -7.570 49.056 1.00 91.81 268 ASN A CA 1
ATOM 1890 C C . ASN A 1 268 ? -22.702 -8.051 50.337 1.00 91.81 268 ASN A C 1
ATOM 1892 O O . ASN A 1 268 ? -23.683 -7.427 50.732 1.00 91.81 268 ASN A O 1
ATOM 1896 N N . PRO A 1 269 ? -22.222 -9.111 51.013 1.00 89.94 269 PRO A N 1
ATOM 1897 C CA . PRO A 1 269 ? -22.919 -9.668 52.169 1.00 89.94 269 PRO A CA 1
ATOM 1898 C C . PRO A 1 269 ? -22.961 -8.700 53.361 1.00 89.94 269 PRO A C 1
ATOM 1900 O O . PRO A 1 269 ? -22.001 -7.959 53.614 1.00 89.94 269 PRO A O 1
ATOM 1903 N N . ALA A 1 270 ? -24.043 -8.759 54.140 1.00 86.75 270 ALA A N 1
ATOM 1904 C CA . ALA A 1 270 ? -24.225 -7.974 55.358 1.00 86.75 270 ALA A CA 1
ATOM 1905 C C . ALA A 1 270 ? -22.998 -8.050 56.304 1.00 86.75 270 ALA A C 1
ATOM 1907 O O . ALA A 1 270 ? -22.430 -9.129 56.512 1.00 86.75 270 ALA A O 1
ATOM 1908 N N . PRO A 1 271 ? -22.581 -6.931 56.935 1.00 89.00 271 PRO A N 1
ATOM 1909 C CA . PRO A 1 271 ? -23.338 -5.691 57.135 1.00 89.00 271 PRO A CA 1
ATOM 1910 C C . PRO A 1 271 ? -23.169 -4.632 56.028 1.00 89.00 271 PRO A C 1
ATOM 1912 O O . PRO A 1 271 ? -23.455 -3.457 56.268 1.00 89.00 271 PRO A O 1
ATOM 1915 N N . ALA A 1 272 ? -22.676 -5.002 54.840 1.00 89.88 272 ALA A N 1
ATOM 1916 C CA . ALA A 1 272 ? -22.690 -4.102 53.690 1.00 89.88 272 ALA A CA 1
ATOM 1917 C C . ALA A 1 272 ? -24.131 -3.715 53.285 1.00 89.88 272 ALA A C 1
ATOM 1919 O O . ALA A 1 272 ? -25.103 -4.366 53.660 1.00 89.88 272 ALA A O 1
ATOM 1920 N N . LEU A 1 273 ? -24.254 -2.611 52.545 1.00 89.12 273 LEU A N 1
ATOM 1921 C CA . LEU A 1 273 ? -25.512 -2.093 51.980 1.00 89.12 273 LEU A CA 1
ATOM 1922 C C . LEU A 1 273 ? -25.320 -1.632 50.523 1.00 89.12 273 LEU A C 1
ATOM 1924 O O . LEU A 1 273 ? -26.107 -0.848 49.991 1.00 89.12 273 LEU A O 1
ATOM 1928 N N . ASP A 1 274 ? -24.235 -2.071 49.888 1.00 89.12 274 ASP A N 1
ATOM 1929 C CA . ASP A 1 274 ? -23.894 -1.766 48.505 1.00 89.12 274 ASP A CA 1
ATOM 1930 C C . ASP A 1 274 ? -23.656 -3.054 47.709 1.00 89.12 274 ASP A C 1
ATOM 1932 O O . ASP A 1 274 ? -23.521 -4.139 48.266 1.00 89.12 274 ASP A O 1
ATOM 1936 N N . ALA A 1 275 ? -23.632 -2.933 46.386 1.00 92.44 275 ALA A N 1
ATOM 1937 C CA . ALA A 1 275 ? -23.360 -4.043 45.486 1.00 92.44 275 ALA A CA 1
ATOM 1938 C C . ALA A 1 275 ? -22.121 -3.748 44.640 1.00 92.44 275 ALA A C 1
ATOM 1940 O O . ALA A 1 275 ? -21.843 -2.596 44.282 1.00 92.44 275 ALA A O 1
ATOM 1941 N N . ASN A 1 276 ? -21.408 -4.807 44.273 1.00 94.31 276 ASN A N 1
ATOM 1942 C CA . ASN A 1 276 ? -20.349 -4.749 43.285 1.00 94.31 276 ASN A CA 1
ATOM 1943 C C . ASN A 1 276 ? -20.937 -4.898 41.872 1.00 94.31 276 ASN A C 1
ATOM 1945 O O . ASN A 1 276 ? -21.685 -5.835 41.588 1.00 94.31 276 ASN A O 1
ATOM 1949 N N . CYS A 1 277 ? -20.575 -3.987 40.972 1.00 96.19 277 CYS A N 1
ATOM 1950 C CA . CYS A 1 277 ? -21.034 -3.977 39.587 1.00 96.19 277 CYS A CA 1
ATOM 1951 C C . CYS A 1 277 ? -19.866 -4.311 38.659 1.00 96.19 277 CYS A C 1
ATOM 1953 O O . CYS A 1 277 ? -18.934 -3.523 38.531 1.00 96.19 277 CYS A O 1
ATOM 1955 N N . THR A 1 278 ? -19.912 -5.462 37.990 1.00 95.88 278 THR A N 1
ATOM 1956 C CA . THR A 1 278 ? -18.857 -5.879 37.049 1.00 95.88 278 THR A CA 1
ATOM 1957 C C . THR A 1 278 ? -19.377 -5.785 35.622 1.00 95.88 278 THR A C 1
ATOM 1959 O O . THR A 1 278 ? -20.378 -6.422 35.302 1.00 95.88 278 THR A O 1
ATOM 1962 N N . CYS A 1 279 ? -18.721 -5.002 34.760 1.00 96.38 279 CYS A N 1
ATOM 1963 C CA . CYS A 1 279 ? -19.098 -4.913 33.347 1.00 96.38 279 CYS A CA 1
ATOM 1964 C C . CYS A 1 279 ? -19.034 -6.284 32.652 1.00 96.38 279 CYS A C 1
ATOM 1966 O O . CYS A 1 279 ? -18.160 -7.105 32.934 1.00 96.38 279 CYS A O 1
ATOM 1968 N N . ASN A 1 280 ? -19.978 -6.524 31.744 1.00 94.38 280 ASN A N 1
ATOM 1969 C CA . ASN A 1 280 ? -20.072 -7.758 30.971 1.00 94.38 280 ASN A CA 1
ATOM 1970 C C . ASN A 1 280 ? -18.877 -7.899 30.003 1.00 94.38 280 ASN A C 1
ATOM 1972 O O . ASN A 1 280 ? -18.201 -6.923 29.677 1.00 94.38 280 ASN A O 1
ATOM 1976 N N . VAL A 1 281 ? -18.623 -9.115 29.509 1.00 93.19 281 VAL A N 1
ATOM 1977 C CA . VAL A 1 281 ? -17.538 -9.377 28.541 1.00 93.19 281 VAL A CA 1
ATOM 1978 C C . VAL A 1 281 ? -17.705 -8.491 27.298 1.00 93.19 281 VAL A C 1
ATOM 1980 O O . VAL A 1 281 ? -18.798 -8.401 26.745 1.00 93.19 281 VAL A O 1
ATOM 1983 N N . GLY A 1 282 ? -16.618 -7.835 26.881 1.00 90.44 282 GLY A N 1
ATOM 1984 C CA . GLY A 1 282 ? -16.615 -6.830 25.810 1.00 90.44 282 GLY A CA 1
ATOM 1985 C C . GLY A 1 282 ? -16.832 -5.389 26.278 1.00 90.44 282 GLY A C 1
ATOM 1986 O O . GLY A 1 282 ? -16.709 -4.478 25.469 1.00 90.44 282 GLY A O 1
ATOM 1987 N N . TYR A 1 283 ? -17.100 -5.152 27.565 1.00 93.12 283 TYR A N 1
ATOM 1988 C CA . TYR A 1 283 ? -17.320 -3.811 28.110 1.00 93.12 283 TYR A CA 1
ATOM 1989 C C . TYR A 1 283 ? -16.296 -3.417 29.187 1.00 93.12 283 TYR A C 1
ATOM 1991 O O . TYR A 1 283 ? -15.682 -4.261 29.838 1.00 93.12 283 TYR A O 1
ATOM 1999 N N . THR A 1 284 ? -16.139 -2.110 29.405 1.00 92.12 284 THR A N 1
ATOM 2000 C CA . THR A 1 284 ? -15.258 -1.510 30.420 1.00 92.12 284 THR A CA 1
ATOM 2001 C C . THR A 1 284 ? -15.928 -0.317 31.107 1.00 92.12 284 THR A C 1
ATOM 2003 O O . THR A 1 284 ? -16.794 0.329 30.522 1.00 92.12 284 THR A O 1
ATOM 2006 N N . GLY A 1 285 ? -15.556 -0.021 32.354 1.00 93.38 285 GLY A N 1
ATOM 2007 C CA . GLY A 1 285 ? -16.148 1.054 33.158 1.00 93.38 285 GLY A CA 1
ATOM 2008 C C . GLY A 1 285 ? -16.198 0.717 34.650 1.00 93.38 285 GLY A C 1
ATOM 2009 O O . GLY A 1 285 ? -15.492 -0.182 35.105 1.00 93.38 285 GLY A O 1
ATOM 2010 N N . ASP A 1 286 ? -17.026 1.438 35.410 1.00 93.00 286 ASP A N 1
ATOM 2011 C CA . ASP A 1 286 ? -17.240 1.204 36.851 1.00 93.00 286 ASP A CA 1
ATOM 2012 C C . ASP A 1 286 ? -18.467 0.327 37.159 1.00 93.00 286 ASP A C 1
ATOM 2014 O O . ASP A 1 286 ? -18.743 0.017 38.318 1.00 93.00 286 ASP A O 1
ATOM 2018 N N . GLY A 1 287 ? -19.225 -0.049 36.125 1.00 94.69 287 GLY A N 1
ATOM 2019 C CA . GLY A 1 287 ? -20.410 -0.888 36.230 1.00 94.69 287 GLY A CA 1
ATOM 2020 C C . GLY A 1 287 ? -21.642 -0.216 36.834 1.00 94.69 287 GLY A C 1
ATOM 2021 O O . GLY A 1 287 ? -22.702 -0.837 36.823 1.00 94.69 287 GLY A O 1
ATOM 2022 N N . ARG A 1 288 ? -21.568 1.015 37.353 1.00 93.69 288 ARG A N 1
ATOM 2023 C CA . ARG A 1 288 ? -22.645 1.632 38.149 1.00 93.69 288 ARG A CA 1
ATOM 2024 C C . ARG A 1 288 ? -23.607 2.432 37.271 1.00 93.69 288 ARG A C 1
ATOM 2026 O O . ARG A 1 288 ? -23.185 3.218 36.431 1.00 93.69 288 ARG A O 1
ATOM 2033 N N . ALA A 1 289 ? -24.914 2.287 37.499 1.00 92.25 289 ALA A N 1
ATOM 2034 C CA . ALA A 1 289 ? -25.947 2.999 36.733 1.00 92.25 289 ALA A CA 1
ATOM 2035 C C . ALA A 1 289 ? -25.859 4.531 36.885 1.00 92.25 289 ALA A C 1
ATOM 2037 O O . ALA A 1 289 ? -26.168 5.264 35.952 1.00 92.25 289 ALA A O 1
ATOM 2038 N N . ASN A 1 290 ? -25.396 4.996 38.051 1.00 88.88 290 ASN A N 1
ATOM 2039 C CA . ASN A 1 290 ? -25.173 6.408 38.380 1.00 88.88 290 ASN A CA 1
ATOM 2040 C C . ASN A 1 290 ? -23.676 6.797 38.353 1.00 88.88 290 ASN A C 1
ATOM 2042 O O . ASN A 1 290 ? -23.279 7.746 39.028 1.00 88.88 290 ASN A O 1
ATOM 2046 N N . GLY A 1 291 ? -22.839 6.020 37.659 1.00 88.94 291 GLY A N 1
ATOM 2047 C CA . GLY A 1 291 ? -21.390 6.218 37.555 1.00 88.94 291 GLY A CA 1
ATOM 2048 C C . GLY A 1 291 ? -20.938 6.481 36.117 1.00 88.94 291 GLY A C 1
ATOM 2049 O O . GLY A 1 291 ? -21.660 7.086 35.327 1.00 88.94 291 GLY A O 1
ATOM 2050 N N . ALA A 1 292 ? -19.748 5.995 35.767 1.00 91.81 292 ALA A N 1
ATOM 2051 C CA . ALA A 1 292 ? -19.294 5.906 34.378 1.00 91.81 292 ALA A CA 1
ATOM 2052 C C . ALA A 1 292 ? -20.047 4.819 33.580 1.00 91.81 292 ALA A C 1
ATOM 2054 O O . ALA A 1 292 ? -20.077 4.867 32.350 1.00 91.81 292 ALA A O 1
ATOM 2055 N N . GLY A 1 293 ? -20.659 3.847 34.264 1.00 93.81 293 GLY A N 1
ATOM 2056 C CA . GLY A 1 293 ? -21.422 2.763 33.657 1.00 93.81 293 GLY A CA 1
ATOM 2057 C C . GLY A 1 293 ? -20.518 1.720 33.006 1.00 93.81 293 GLY A C 1
ATOM 2058 O O . GLY A 1 293 ? -19.474 1.365 33.556 1.00 93.81 293 GLY A O 1
ATOM 2059 N N . CYS A 1 294 ? -20.928 1.218 31.841 1.00 95.25 294 CYS A N 1
ATOM 2060 C CA . CYS A 1 294 ? -20.094 0.370 30.991 1.00 95.25 294 CYS A CA 1
ATOM 2061 C C . CYS A 1 294 ? -20.172 0.831 29.535 1.00 95.25 294 CYS A C 1
ATOM 2063 O O . CYS A 1 294 ? -21.266 0.899 28.970 1.00 95.25 294 CYS A O 1
ATOM 2065 N N . SER A 1 295 ? -19.019 1.087 28.927 1.00 93.19 295 SER A N 1
ATOM 2066 C CA . SER A 1 295 ? -18.842 1.398 27.509 1.00 93.19 295 SER A CA 1
ATOM 2067 C C . SER A 1 295 ? -18.113 0.267 26.777 1.00 93.19 295 SER A C 1
ATOM 2069 O O . SER A 1 295 ? -17.566 -0.645 27.399 1.00 93.19 295 SER A O 1
ATOM 2071 N N . ASP A 1 296 ? -18.156 0.306 25.446 1.00 91.69 296 ASP A N 1
ATOM 2072 C CA . ASP A 1 296 ? -17.520 -0.668 24.549 1.00 91.69 296 ASP A CA 1
ATOM 2073 C C . ASP A 1 296 ? -15.996 -0.739 24.789 1.00 91.69 296 ASP A C 1
ATOM 2075 O O . ASP A 1 296 ? -15.337 0.298 24.946 1.00 91.69 296 ASP A O 1
ATOM 2079 N N . PHE A 1 297 ? -15.416 -1.941 24.865 1.00 90.19 297 PHE A N 1
ATOM 2080 C CA . PHE A 1 297 ? -14.001 -2.120 25.216 1.00 90.19 297 PHE A CA 1
ATOM 2081 C C . PHE A 1 297 ? -13.075 -1.886 24.019 1.00 90.19 297 PHE A C 1
ATOM 2083 O O . PHE A 1 297 ? -12.547 -2.822 23.412 1.00 90.19 297 PHE A O 1
ATOM 2090 N N . ASN A 1 298 ? -12.828 -0.606 23.731 1.00 89.69 298 ASN A N 1
ATOM 2091 C CA . ASN A 1 298 ? -12.116 -0.214 22.526 1.00 89.69 298 ASN A CA 1
ATOM 2092 C C . ASN A 1 298 ? -10.675 -0.740 22.460 1.00 89.69 298 ASN A C 1
ATOM 2094 O O . ASN A 1 298 ? -9.741 -0.220 23.077 1.00 89.69 298 ASN A O 1
ATOM 2098 N N . THR A 1 299 ? -10.493 -1.784 21.659 1.00 89.50 299 THR A N 1
ATOM 2099 C CA . THR A 1 299 ? -9.247 -2.519 21.479 1.00 89.50 299 THR A CA 1
ATOM 2100 C C . THR A 1 299 ? -8.267 -1.763 20.586 1.00 89.50 299 THR A C 1
ATOM 2102 O O . THR A 1 299 ? -7.058 -1.862 20.803 1.00 89.50 299 THR A O 1
ATOM 2105 N N . CYS A 1 300 ? -8.755 -0.929 19.666 1.00 90.25 300 CYS A N 1
ATOM 2106 C CA . CYS A 1 300 ? -7.913 -0.014 18.890 1.00 90.25 300 CYS A CA 1
ATOM 2107 C C . CYS A 1 300 ? -7.262 1.099 19.737 1.00 90.25 300 CYS A C 1
ATOM 2109 O O . CYS A 1 300 ? -6.184 1.577 19.384 1.00 90.25 300 CYS A O 1
ATOM 2111 N N . SER A 1 301 ? -7.872 1.487 20.862 1.00 86.19 301 SER A N 1
ATOM 2112 C CA . SER A 1 301 ? -7.374 2.543 21.765 1.00 86.19 301 SER A CA 1
ATOM 2113 C C . SER A 1 301 ? -6.350 2.057 22.801 1.00 86.19 301 SER A C 1
ATOM 2115 O O . SER A 1 301 ? -5.901 2.832 23.646 1.00 86.19 301 SER A O 1
ATOM 2117 N N . LYS A 1 302 ? -5.959 0.777 22.758 1.00 78.12 302 LYS A N 1
ATOM 2118 C CA . LYS A 1 302 ? -4.874 0.238 23.590 1.00 78.12 302 LYS A CA 1
ATOM 2119 C C . LYS A 1 302 ? -3.529 0.847 23.180 1.00 78.12 302 LYS A C 1
ATOM 2121 O O . LYS A 1 302 ? -3.260 1.043 21.998 1.00 78.12 302 LYS A O 1
ATOM 2126 N N . SER A 1 303 ? -2.631 1.030 24.149 1.00 72.00 303 SER A N 1
ATOM 2127 C CA . SER A 1 303 ? -1.215 1.342 23.884 1.00 72.00 303 SER A CA 1
ATOM 2128 C C . SER A 1 303 ? -0.521 0.256 23.048 1.00 72.00 303 SER A C 1
ATOM 2130 O O . SER A 1 303 ? 0.403 0.550 22.296 1.00 72.00 303 SER A O 1
ATOM 2132 N N . SER A 1 304 ? -1.002 -0.986 23.140 1.00 75.62 304 SER A N 1
ATOM 2133 C CA . SER A 1 304 ? -0.715 -2.100 22.236 1.00 75.62 304 SER A CA 1
ATOM 2134 C C . SER A 1 304 ? -1.881 -2.335 21.263 1.00 75.62 304 SER A C 1
ATOM 2136 O O . SER A 1 304 ? -2.596 -3.336 21.349 1.00 75.62 304 SER A O 1
ATOM 2138 N N . ASN A 1 305 ? -2.088 -1.395 20.336 1.00 86.00 305 ASN A N 1
ATOM 2139 C CA . ASN A 1 305 ? -3.009 -1.574 19.211 1.00 86.00 305 ASN A CA 1
ATOM 2140 C C . ASN A 1 305 ? -2.644 -2.871 18.442 1.00 86.00 305 ASN A C 1
ATOM 2142 O O . ASN A 1 305 ? -1.462 -3.096 18.172 1.00 86.00 305 ASN A O 1
ATOM 2146 N N . PRO A 1 306 ? -3.609 -3.754 18.114 1.00 91.06 306 PRO A N 1
ATOM 2147 C CA . PRO A 1 306 ? -3.313 -5.056 17.507 1.00 91.06 306 PRO A CA 1
ATOM 2148 C C . PRO A 1 306 ? -2.911 -4.981 16.026 1.00 91.06 306 PRO A C 1
ATOM 2150 O O . PRO A 1 306 ? -2.474 -5.990 15.464 1.00 91.06 306 PRO A O 1
ATOM 2153 N N . CYS A 1 307 ? -3.086 -3.828 15.381 1.00 94.75 307 CYS A N 1
ATOM 2154 C CA . CYS A 1 307 ? -2.872 -3.644 13.956 1.00 94.75 307 CYS A CA 1
ATOM 2155 C C . CYS A 1 307 ? -1.471 -3.110 13.641 1.00 94.75 307 CYS A C 1
ATOM 2157 O O . CYS A 1 307 ? -0.847 -2.395 14.422 1.00 94.75 307 CYS A O 1
ATOM 2159 N N . HIS A 1 308 ? -0.967 -3.491 12.473 1.00 95.19 308 HIS A N 1
ATOM 2160 C CA . HIS A 1 308 ? 0.315 -3.056 11.941 1.00 95.19 308 HIS A CA 1
ATOM 2161 C C . HIS A 1 308 ? 0.331 -1.537 11.700 1.00 95.19 308 HIS A C 1
ATOM 2163 O O . HIS A 1 308 ? -0.704 -0.937 11.425 1.00 95.19 308 HIS A O 1
ATOM 2169 N N . ALA A 1 309 ? 1.511 -0.907 11.727 1.00 93.31 309 ALA A N 1
ATOM 2170 C CA . ALA A 1 309 ? 1.647 0.548 11.566 1.00 93.31 309 ALA A CA 1
ATOM 2171 C C . ALA A 1 309 ? 1.121 1.093 10.218 1.00 93.31 309 ALA A C 1
ATOM 2173 O O . ALA A 1 309 ? 0.857 2.285 10.100 1.00 93.31 309 ALA A O 1
ATOM 2174 N N . GLN A 1 310 ? 0.957 0.219 9.217 1.00 95.88 310 GLN A N 1
ATOM 2175 C CA . GLN A 1 310 ? 0.345 0.520 7.915 1.00 95.88 310 GLN A CA 1
ATOM 2176 C C . GLN A 1 310 ? -1.047 -0.117 7.743 1.00 95.88 310 GLN A C 1
ATOM 2178 O O . GLN A 1 310 ? -1.443 -0.473 6.634 1.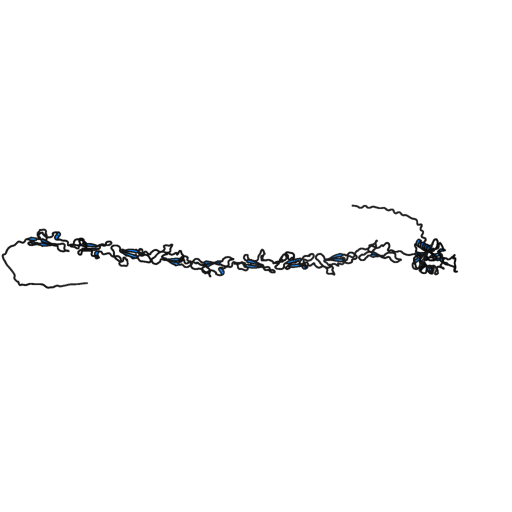00 95.88 310 GLN A O 1
ATOM 2183 N N . ALA A 1 311 ? -1.787 -0.283 8.841 1.00 96.12 311 ALA A N 1
ATOM 2184 C CA . ALA A 1 311 ? -3.172 -0.736 8.849 1.00 96.12 311 ALA A CA 1
ATOM 2185 C C . ALA A 1 311 ? -4.077 0.223 9.630 1.00 96.12 311 ALA A C 1
ATOM 2187 O O . ALA A 1 311 ? -3.717 0.741 10.687 1.00 96.12 311 ALA A O 1
ATOM 2188 N N . THR A 1 312 ? -5.299 0.392 9.139 1.00 94.88 312 THR A N 1
ATOM 2189 C CA . THR A 1 312 ? -6.388 1.037 9.866 1.00 94.88 312 THR A CA 1
ATOM 2190 C C . THR A 1 312 ? -7.035 0.016 10.803 1.00 94.88 312 THR A C 1
ATOM 2192 O O . THR A 1 312 ? -7.487 -1.046 10.368 1.00 94.88 312 THR A O 1
ATOM 2195 N N . CYS A 1 313 ? -7.080 0.341 12.097 1.00 94.81 313 CYS A N 1
ATOM 2196 C CA . CYS A 1 313 ? -7.766 -0.452 13.116 1.00 94.81 313 CYS A CA 1
ATOM 2197 C C . CYS A 1 313 ? -9.239 -0.037 13.199 1.00 94.81 313 CYS A C 1
ATOM 2199 O O . CYS A 1 313 ? -9.533 1.127 13.467 1.00 94.81 313 CYS A O 1
ATOM 2201 N N . THR A 1 314 ? -10.151 -0.986 12.994 1.00 94.50 314 THR A N 1
ATOM 2202 C CA . THR A 1 314 ? -11.588 -0.827 13.253 1.00 94.50 314 THR A CA 1
ATOM 2203 C C . THR A 1 314 ? -11.991 -1.778 14.367 1.00 94.50 314 THR A C 1
ATOM 2205 O O . THR A 1 314 ? -11.788 -2.986 14.271 1.00 94.50 314 THR A O 1
ATOM 2208 N N . ASP A 1 315 ? -12.538 -1.223 15.436 1.00 93.00 315 ASP A N 1
ATOM 2209 C CA . ASP A 1 315 ? -12.918 -1.962 16.632 1.00 93.00 315 ASP A CA 1
ATOM 2210 C C . ASP A 1 315 ? -14.143 -2.853 16.371 1.00 93.00 315 ASP A C 1
ATOM 2212 O O . ASP A 1 315 ? -15.060 -2.440 15.655 1.00 93.00 315 ASP A O 1
ATOM 2216 N N . ASN A 1 316 ? -14.165 -4.069 16.924 1.00 91.25 316 ASN A N 1
ATOM 2217 C CA . ASN A 1 316 ? -15.338 -4.939 16.832 1.00 91.25 316 ASN A CA 1
ATOM 2218 C C . ASN A 1 316 ? -16.238 -4.695 18.054 1.00 91.25 316 ASN A C 1
ATOM 2220 O O . ASN A 1 316 ? -15.733 -4.768 19.173 1.00 91.25 316 ASN A O 1
ATOM 2224 N N . PRO A 1 317 ? -17.549 -4.447 17.878 1.00 89.88 317 PRO A N 1
ATOM 2225 C CA . PRO A 1 317 ? -18.427 -4.105 18.992 1.00 89.88 317 PRO A CA 1
ATOM 2226 C C . PRO A 1 317 ? -18.586 -5.264 19.985 1.00 89.88 317 PRO A C 1
ATOM 2228 O O . PRO A 1 317 ? -18.593 -6.441 19.600 1.00 89.88 317 PRO A O 1
ATOM 2231 N N . ALA A 1 318 ? -18.784 -4.927 21.261 1.00 87.56 318 ALA A N 1
ATOM 2232 C CA . ALA A 1 318 ? -19.083 -5.874 22.331 1.00 87.56 318 ALA A CA 1
ATOM 2233 C C . ALA A 1 318 ? -20.163 -6.915 21.934 1.00 87.56 318 ALA A C 1
ATOM 2235 O O . ALA A 1 318 ? -21.165 -6.566 21.300 1.00 87.56 318 ALA A O 1
ATOM 2236 N N . PRO A 1 319 ? -20.009 -8.199 22.322 1.00 90.50 319 PRO A N 1
ATOM 2237 C CA . PRO A 1 319 ? -19.069 -8.718 23.321 1.00 90.50 319 PRO A CA 1
ATOM 2238 C C . PRO A 1 319 ? -17.677 -9.103 22.775 1.00 90.50 319 PRO A C 1
ATOM 2240 O O . PRO A 1 319 ? -16.954 -9.852 23.436 1.00 90.50 319 PRO A O 1
ATOM 2243 N N . ALA A 1 320 ? -17.296 -8.652 21.573 1.00 89.81 320 ALA A N 1
ATOM 2244 C CA . ALA A 1 320 ? -15.957 -8.898 21.040 1.00 89.81 320 ALA A CA 1
ATOM 2245 C C . ALA A 1 320 ? -14.850 -8.270 21.918 1.00 89.81 320 ALA A C 1
ATOM 2247 O O . ALA A 1 320 ? -15.079 -7.348 22.698 1.00 89.81 320 ALA A O 1
ATOM 2248 N N . LEU A 1 321 ? -13.631 -8.807 21.801 1.00 87.69 321 LEU A N 1
ATOM 2249 C CA . LEU A 1 321 ? -12.421 -8.329 22.494 1.00 87.69 321 LEU A CA 1
ATOM 2250 C C . LEU A 1 321 ? -11.238 -8.146 21.522 1.00 87.69 321 LEU A C 1
ATOM 2252 O O . LEU A 1 321 ? -10.077 -8.067 21.939 1.00 87.69 321 LEU A O 1
ATOM 2256 N N . ASP A 1 322 ? -11.535 -8.125 20.224 1.00 87.88 322 ASP A N 1
ATOM 2257 C CA . ASP A 1 322 ? -10.585 -7.984 19.128 1.00 87.88 322 ASP A CA 1
ATOM 2258 C C . ASP A 1 322 ? -10.983 -6.825 18.197 1.00 87.88 322 ASP A C 1
ATOM 2260 O O . ASP A 1 322 ? -11.933 -6.090 18.454 1.00 87.88 322 ASP A O 1
ATOM 2264 N N . ALA A 1 323 ? -10.207 -6.622 17.138 1.00 91.69 323 ALA A N 1
ATOM 2265 C CA . ALA A 1 323 ? -10.439 -5.575 16.156 1.00 91.69 323 ALA A CA 1
ATOM 2266 C C . ALA A 1 323 ? -10.105 -6.092 14.755 1.00 91.69 323 ALA A C 1
ATOM 2268 O O . ALA A 1 323 ? -9.210 -6.931 14.580 1.00 91.69 323 ALA A O 1
ATOM 2269 N N . ASN A 1 324 ? -10.800 -5.555 13.758 1.00 93.81 324 ASN A N 1
ATOM 2270 C CA . ASN A 1 324 ? -10.495 -5.755 12.352 1.00 93.81 324 ASN A CA 1
ATOM 2271 C C . ASN A 1 324 ? -9.381 -4.797 11.916 1.00 93.81 324 ASN A C 1
ATOM 2273 O O . ASN A 1 324 ? -9.523 -3.575 11.963 1.00 93.81 324 ASN A O 1
ATOM 2277 N N . CYS A 1 325 ? -8.272 -5.368 11.454 1.00 95.75 325 CYS A N 1
ATOM 2278 C CA . CYS A 1 325 ? -7.152 -4.630 10.887 1.00 95.75 325 CYS A CA 1
ATOM 2279 C C . CYS A 1 325 ? -7.232 -4.686 9.361 1.00 95.75 325 CYS A C 1
ATOM 2281 O O . CYS A 1 325 ? -7.189 -5.772 8.791 1.00 95.75 325 CYS A O 1
ATOM 2283 N N . THR A 1 326 ? -7.322 -3.534 8.698 1.00 96.19 326 THR A N 1
ATOM 2284 C CA . THR A 1 326 ? -7.306 -3.455 7.227 1.00 96.19 326 THR A CA 1
ATOM 2285 C C . THR A 1 326 ? -6.060 -2.703 6.787 1.00 96.19 326 THR A C 1
ATOM 2287 O O . THR A 1 326 ? -5.844 -1.584 7.245 1.00 96.19 326 THR A O 1
ATOM 2290 N N . CYS A 1 327 ? -5.231 -3.294 5.923 1.00 97.25 327 CYS A N 1
ATOM 2291 C CA . CYS A 1 327 ? -4.055 -2.603 5.389 1.00 97.25 327 CYS A CA 1
ATOM 2292 C C . CYS A 1 327 ? -4.448 -1.322 4.635 1.00 97.25 327 CYS A C 1
ATOM 2294 O O . CYS A 1 327 ? -5.488 -1.259 3.978 1.00 97.25 327 CYS A O 1
ATOM 2296 N N . ASN A 1 328 ? -3.616 -0.288 4.760 1.00 95.56 328 ASN A N 1
ATOM 2297 C CA . ASN A 1 328 ? -3.819 0.994 4.093 1.00 95.56 328 ASN A CA 1
ATOM 2298 C C . ASN A 1 328 ? -3.675 0.845 2.563 1.00 95.56 328 ASN A C 1
ATOM 2300 O O . ASN A 1 328 ? -3.086 -0.118 2.073 1.00 95.56 328 ASN A O 1
ATOM 2304 N N . VAL A 1 329 ? -4.188 1.812 1.793 1.00 95.00 329 VAL A N 1
ATOM 2305 C CA . VAL A 1 329 ? -4.056 1.815 0.321 1.00 95.00 329 VAL A CA 1
ATOM 2306 C C . VAL A 1 329 ? -2.578 1.717 -0.082 1.00 95.00 329 VAL A C 1
ATOM 2308 O O . VAL A 1 329 ? -1.736 2.397 0.501 1.00 95.00 329 VAL A O 1
ATOM 2311 N N . GLY A 1 330 ? -2.279 0.853 -1.055 1.00 93.56 330 GLY A N 1
ATOM 2312 C CA . GLY A 1 330 ? -0.915 0.490 -1.454 1.00 93.56 330 GLY A CA 1
ATOM 2313 C C . GLY A 1 330 ? -0.338 -0.726 -0.722 1.00 93.56 330 GLY A C 1
ATOM 2314 O O . GLY A 1 330 ? 0.672 -1.253 -1.165 1.00 93.56 330 GLY A O 1
ATOM 2315 N N . TYR A 1 331 ? -0.974 -1.225 0.345 1.00 95.69 331 TYR A N 1
ATOM 2316 C CA . TYR A 1 331 ? -0.455 -2.341 1.141 1.00 95.69 331 TYR A CA 1
ATOM 2317 C C . TYR A 1 331 ? -1.350 -3.594 1.133 1.00 95.69 331 TYR A C 1
ATOM 2319 O O . TYR A 1 331 ? -2.575 -3.513 1.047 1.00 95.69 331 TYR A O 1
ATOM 2327 N N . THR A 1 332 ? -0.731 -4.765 1.304 1.00 94.62 332 THR A N 1
ATOM 2328 C CA . THR A 1 332 ? -1.380 -6.085 1.402 1.00 94.62 332 THR A CA 1
ATOM 2329 C C . THR A 1 332 ? -0.886 -6.875 2.619 1.00 94.62 332 THR A C 1
ATOM 2331 O O . THR A 1 332 ? 0.235 -6.668 3.082 1.00 94.62 332 THR A O 1
ATOM 2334 N N . GLY A 1 333 ? -1.721 -7.769 3.153 1.00 95.06 333 GLY A N 1
ATOM 2335 C CA . GLY A 1 333 ? -1.442 -8.584 4.339 1.00 95.06 333 GLY A CA 1
ATOM 2336 C C . GLY A 1 333 ? -2.686 -8.817 5.203 1.00 95.06 333 GLY A C 1
ATOM 2337 O O . GLY A 1 333 ? -3.796 -8.440 4.829 1.00 95.06 333 GLY A O 1
ATOM 2338 N N . ASP A 1 334 ? -2.501 -9.435 6.370 1.00 94.00 334 ASP A N 1
ATOM 2339 C CA . ASP A 1 334 ? -3.549 -9.655 7.384 1.00 94.00 334 ASP A CA 1
ATOM 2340 C C . ASP A 1 334 ? -3.788 -8.449 8.312 1.00 94.00 334 ASP A C 1
ATOM 2342 O O . ASP A 1 334 ? -4.650 -8.498 9.190 1.00 94.00 334 ASP A O 1
ATOM 2346 N N . GLY A 1 335 ? -3.009 -7.376 8.156 1.00 95.38 335 GLY A N 1
ATOM 2347 C CA . GLY A 1 335 ? -3.154 -6.140 8.915 1.00 95.38 335 GLY A CA 1
ATOM 2348 C C . GLY A 1 335 ? -2.673 -6.199 10.364 1.00 95.38 335 GLY A C 1
ATOM 2349 O O . GLY A 1 335 ? -2.674 -5.163 11.026 1.00 95.38 335 GLY A O 1
ATOM 2350 N N . ARG A 1 336 ? -2.261 -7.358 10.892 1.00 93.81 336 ARG A N 1
ATOM 2351 C CA . ARG A 1 336 ? -2.005 -7.552 12.332 1.00 93.81 336 ARG A CA 1
ATOM 2352 C C . ARG A 1 336 ? -0.530 -7.353 12.681 1.00 93.81 336 ARG A C 1
ATOM 2354 O O . ARG A 1 336 ? 0.346 -7.907 12.029 1.00 93.81 336 ARG A O 1
ATOM 2361 N N . ALA A 1 337 ? -0.244 -6.620 13.759 1.00 91.69 337 ALA A N 1
ATOM 2362 C CA . ALA A 1 337 ? 1.127 -6.341 14.206 1.00 91.69 337 ALA A CA 1
ATOM 2363 C C . ALA A 1 337 ? 1.910 -7.608 14.604 1.00 91.69 337 ALA A C 1
ATOM 2365 O O . ALA A 1 337 ? 3.122 -7.662 14.430 1.00 91.69 337 ALA A O 1
ATOM 2366 N N . ASN A 1 338 ? 1.204 -8.632 15.098 1.00 89.38 338 ASN A N 1
ATOM 2367 C CA . ASN A 1 338 ? 1.748 -9.952 15.443 1.00 89.38 338 ASN A CA 1
ATOM 2368 C C . ASN A 1 338 ? 1.402 -11.029 14.387 1.00 89.38 338 ASN A C 1
ATOM 2370 O O . ASN A 1 338 ? 1.348 -12.213 14.715 1.00 89.38 338 ASN A O 1
ATOM 2374 N N . GLY A 1 339 ? 1.073 -10.615 13.160 1.00 89.25 339 GLY A N 1
ATOM 2375 C CA . GLY A 1 339 ? 0.672 -11.484 12.053 1.00 89.25 339 GLY A CA 1
ATOM 2376 C C . GLY A 1 339 ? 1.639 -11.391 10.873 1.00 89.25 339 GLY A C 1
ATOM 2377 O O . GLY A 1 339 ? 2.849 -11.280 11.058 1.00 89.25 339 GLY A O 1
ATOM 2378 N N . THR A 1 340 ? 1.104 -11.400 9.653 1.00 92.88 340 THR A N 1
ATOM 2379 C CA . THR A 1 340 ? 1.879 -11.042 8.445 1.00 92.88 340 THR A CA 1
ATOM 2380 C C . THR A 1 340 ? 2.136 -9.535 8.329 1.00 92.88 340 THR A C 1
ATOM 2382 O O . THR A 1 340 ? 3.066 -9.122 7.641 1.00 92.88 340 THR A O 1
ATOM 2385 N N . GLY A 1 341 ? 1.333 -8.712 9.012 1.00 94.69 341 GLY A N 1
ATOM 2386 C CA . GLY A 1 341 ? 1.429 -7.257 8.983 1.00 94.69 341 GLY A CA 1
ATOM 2387 C C . GLY A 1 341 ? 0.833 -6.665 7.708 1.00 94.69 341 GLY A C 1
ATOM 2388 O O . GLY A 1 341 ? -0.209 -7.115 7.232 1.00 94.69 341 GLY A O 1
ATOM 2389 N N . CYS A 1 342 ? 1.491 -5.635 7.176 1.00 96.88 342 CYS A N 1
ATOM 2390 C CA . CYS A 1 342 ? 1.198 -5.080 5.857 1.00 96.88 342 CYS A CA 1
ATOM 2391 C C . CYS A 1 342 ? 2.502 -4.802 5.105 1.00 96.88 342 CYS A C 1
ATOM 2393 O O . CYS A 1 342 ? 3.332 -4.029 5.587 1.00 96.88 342 CYS A O 1
ATOM 2395 N N . SER A 1 343 ? 2.654 -5.394 3.923 1.00 95.06 343 SER A N 1
ATOM 2396 C CA . SER A 1 343 ? 3.755 -5.165 2.983 1.00 95.06 343 SER A CA 1
ATOM 2397 C C . SER A 1 343 ? 3.285 -4.360 1.772 1.00 95.06 343 SER A C 1
ATOM 2399 O O . SER A 1 343 ? 2.095 -4.362 1.459 1.00 95.06 343 SER A O 1
ATOM 2401 N N . ASP A 1 344 ? 4.214 -3.694 1.087 1.00 95.81 344 ASP A N 1
ATOM 2402 C CA . ASP A 1 344 ? 3.958 -2.967 -0.166 1.00 95.81 344 ASP A CA 1
ATOM 2403 C C . ASP A 1 344 ? 3.305 -3.881 -1.228 1.00 95.81 344 ASP A C 1
ATOM 2405 O O . ASP A 1 344 ? 3.640 -5.071 -1.318 1.00 95.81 344 ASP A O 1
ATOM 2409 N N . ILE A 1 345 ? 2.369 -3.360 -2.026 1.00 95.25 345 ILE A N 1
ATOM 2410 C CA . ILE A 1 345 ? 1.782 -4.085 -3.165 1.00 95.25 345 ILE A CA 1
ATOM 2411 C C . ILE A 1 345 ? 2.702 -3.897 -4.363 1.00 95.25 345 ILE A C 1
ATOM 2413 O O . ILE A 1 345 ? 2.573 -2.936 -5.114 1.00 95.25 345 ILE A O 1
ATOM 2417 N N . ASN A 1 346 ? 3.593 -4.867 -4.566 1.00 94.62 346 ASN A N 1
ATOM 2418 C CA . ASN A 1 346 ? 4.536 -4.827 -5.673 1.00 94.62 346 ASN A CA 1
ATOM 2419 C C . ASN A 1 346 ? 3.825 -4.919 -7.033 1.00 94.62 346 ASN A C 1
ATOM 2421 O O . ASN A 1 346 ? 3.469 -6.008 -7.498 1.00 94.62 346 ASN A O 1
ATOM 2425 N N . ALA A 1 347 ? 3.645 -3.770 -7.682 1.00 94.31 347 ALA A N 1
ATOM 2426 C CA . ALA A 1 347 ? 2.962 -3.613 -8.956 1.00 94.31 347 ALA A CA 1
ATOM 2427 C C . ALA A 1 347 ? 3.756 -4.248 -10.108 1.00 94.31 347 ALA A C 1
ATOM 2429 O O . ALA A 1 347 ? 3.154 -4.773 -11.053 1.00 94.31 347 ALA A O 1
ATOM 2430 N N . CYS A 1 348 ? 5.091 -4.304 -10.008 1.00 95.50 348 CYS A N 1
ATOM 2431 C CA . CYS A 1 348 ? 5.937 -5.026 -10.964 1.00 95.50 348 CYS A CA 1
ATOM 2432 C C . CYS A 1 348 ? 5.614 -6.528 -11.055 1.00 95.50 348 CYS A C 1
ATOM 2434 O O . CYS A 1 348 ? 5.791 -7.111 -12.125 1.00 95.50 348 CYS A O 1
ATOM 2436 N N . SER A 1 349 ? 5.042 -7.140 -10.010 1.00 94.12 349 SER A N 1
ATOM 2437 C CA . SER A 1 349 ? 4.557 -8.535 -10.024 1.00 94.12 349 SER A CA 1
ATOM 2438 C C . SER A 1 349 ? 3.533 -8.819 -11.134 1.00 94.12 349 SER A C 1
ATOM 2440 O O . SER A 1 349 ? 3.393 -9.960 -11.570 1.00 94.12 349 SER A O 1
ATOM 2442 N N . SER A 1 350 ? 2.821 -7.789 -11.610 1.00 92.81 350 SER A N 1
ATOM 2443 C CA . SER A 1 350 ? 1.863 -7.895 -12.722 1.00 92.81 350 SER A CA 1
ATOM 2444 C C . SER A 1 350 ? 2.510 -7.879 -14.117 1.00 92.81 350 SER A C 1
ATOM 2446 O O . SER A 1 350 ? 1.814 -8.075 -15.108 1.00 92.81 350 SER A O 1
ATOM 2448 N N . ASN A 1 351 ? 3.832 -7.679 -14.202 1.00 94.31 351 ASN A N 1
ATOM 2449 C CA . ASN A 1 351 ? 4.591 -7.419 -15.432 1.00 94.31 351 ASN A CA 1
ATOM 2450 C C . ASN A 1 351 ? 3.999 -6.261 -16.277 1.00 94.31 351 ASN A C 1
ATOM 2452 O O . ASN A 1 351 ? 3.693 -6.445 -17.455 1.00 94.31 351 ASN A O 1
ATOM 2456 N N . PRO A 1 352 ? 3.841 -5.045 -15.709 1.00 94.69 352 PRO A N 1
ATOM 2457 C CA . PRO A 1 352 ? 3.211 -3.914 -16.399 1.00 94.69 352 PRO A CA 1
ATOM 2458 C C . PRO A 1 352 ? 4.106 -3.284 -17.484 1.00 94.69 352 PRO A C 1
ATOM 2460 O O . PRO A 1 352 ? 3.643 -2.443 -18.262 1.00 94.69 352 PRO A O 1
ATOM 2463 N N . CYS A 1 353 ? 5.384 -3.666 -17.534 1.00 97.25 353 CYS A N 1
ATOM 2464 C CA . CYS A 1 353 ? 6.397 -3.101 -18.416 1.00 97.25 353 CYS A CA 1
ATOM 2465 C C . CYS A 1 353 ? 6.695 -3.998 -19.622 1.00 97.25 353 CYS A C 1
ATOM 2467 O O . CYS A 1 353 ? 6.597 -5.222 -19.566 1.00 97.25 353 CYS A O 1
ATOM 2469 N N . HIS A 1 354 ? 7.072 -3.364 -20.727 1.00 97.38 354 HIS A N 1
ATOM 2470 C CA . HIS A 1 354 ? 7.489 -4.005 -21.965 1.00 97.38 354 HIS A CA 1
ATOM 2471 C C . HIS A 1 354 ? 8.762 -4.846 -21.755 1.00 97.38 354 HIS A C 1
ATOM 2473 O O . HIS A 1 354 ? 9.597 -4.515 -20.918 1.00 97.38 354 HIS A O 1
ATOM 2479 N N . ALA A 1 355 ? 8.966 -5.894 -22.560 1.00 95.25 355 ALA A N 1
ATOM 2480 C CA . ALA A 1 355 ? 10.082 -6.838 -22.396 1.00 95.25 355 ALA A CA 1
ATOM 2481 C C . ALA A 1 355 ? 11.493 -6.215 -22.528 1.00 95.25 355 ALA A C 1
ATOM 2483 O O . ALA A 1 355 ? 12.478 -6.841 -22.149 1.00 95.25 355 ALA A O 1
ATOM 2484 N N . GLN A 1 356 ? 11.590 -4.989 -23.057 1.00 96.50 356 GLN A N 1
ATOM 2485 C CA . GLN A 1 356 ? 12.823 -4.192 -23.141 1.00 96.50 356 GLN A CA 1
ATOM 2486 C C . GLN A 1 356 ? 12.818 -2.980 -22.188 1.00 96.50 356 GLN A C 1
ATOM 2488 O O . GLN A 1 356 ? 13.477 -1.975 -22.449 1.00 96.50 356 GLN A O 1
ATOM 2493 N N . ALA A 1 357 ? 12.063 -3.061 -21.089 1.00 97.06 357 ALA A N 1
ATOM 2494 C CA . ALA A 1 357 ? 12.059 -2.092 -20.000 1.00 97.06 357 ALA A CA 1
ATOM 2495 C C . ALA A 1 357 ? 12.380 -2.759 -18.657 1.00 97.06 357 ALA A C 1
ATOM 2497 O O . ALA A 1 357 ? 11.946 -3.873 -18.369 1.00 97.06 357 ALA A O 1
ATOM 2498 N N . THR A 1 358 ? 13.084 -2.026 -17.801 1.00 96.56 358 THR A N 1
ATOM 2499 C CA . THR A 1 358 ? 13.222 -2.342 -16.381 1.00 96.56 358 THR A CA 1
ATOM 2500 C C . THR A 1 358 ? 12.000 -1.802 -15.636 1.00 96.56 358 THR A C 1
ATOM 2502 O O . THR A 1 358 ? 11.626 -0.639 -15.812 1.00 96.56 358 THR A O 1
ATOM 2505 N N . CYS A 1 359 ? 11.376 -2.645 -14.811 1.00 97.12 359 CYS A N 1
ATOM 2506 C CA . CYS A 1 359 ? 10.280 -2.255 -13.927 1.00 97.12 359 CYS A CA 1
ATOM 2507 C C . CYS A 1 359 ? 10.829 -1.835 -12.561 1.00 97.12 359 CYS A C 1
ATOM 2509 O O . CYS A 1 359 ? 11.570 -2.599 -11.941 1.00 97.12 359 CYS A O 1
ATOM 2511 N N . THR A 1 360 ? 10.432 -0.655 -12.089 1.00 96.56 360 THR A N 1
ATOM 2512 C CA . THR A 1 360 ? 10.683 -0.181 -10.726 1.00 96.56 360 THR A CA 1
ATOM 2513 C C . THR A 1 360 ? 9.350 0.122 -10.061 1.00 96.56 360 THR A C 1
ATOM 2515 O O . THR A 1 360 ? 8.556 0.919 -10.559 1.00 96.56 360 THR A O 1
ATOM 2518 N N . ASP A 1 361 ? 9.117 -0.534 -8.936 1.00 96.06 361 ASP A N 1
ATOM 2519 C CA . ASP A 1 361 ? 7.912 -0.413 -8.125 1.00 96.06 361 ASP A CA 1
ATOM 2520 C C . ASP A 1 361 ? 7.792 0.998 -7.520 1.00 96.06 361 ASP A C 1
ATOM 2522 O O . ASP A 1 361 ? 8.797 1.549 -7.058 1.00 96.06 361 ASP A O 1
ATOM 2526 N N . ASN A 1 362 ? 6.596 1.597 -7.521 1.00 93.88 362 ASN A N 1
ATOM 2527 C CA . ASN A 1 362 ? 6.371 2.856 -6.805 1.00 93.88 362 ASN A CA 1
ATOM 2528 C C . ASN A 1 362 ? 5.912 2.533 -5.376 1.00 93.88 362 ASN A C 1
ATOM 2530 O O . ASN A 1 362 ? 4.937 1.800 -5.229 1.00 93.88 362 ASN A O 1
ATOM 2534 N N . PRO A 1 363 ? 6.554 3.081 -4.328 1.00 92.50 363 PRO A N 1
ATOM 2535 C CA . PRO A 1 363 ? 6.204 2.744 -2.952 1.00 92.50 363 PRO A CA 1
ATOM 2536 C C . PRO A 1 363 ? 4.778 3.188 -2.597 1.00 92.50 363 PRO A C 1
ATOM 2538 O O . PRO A 1 363 ? 4.318 4.252 -3.037 1.00 92.50 363 PRO A O 1
ATOM 2541 N N . ALA A 1 364 ? 4.101 2.409 -1.750 1.00 91.06 364 ALA A N 1
ATOM 2542 C CA . ALA A 1 364 ? 2.784 2.741 -1.211 1.00 91.06 364 ALA A CA 1
ATOM 2543 C C . ALA A 1 364 ? 2.692 4.203 -0.703 1.00 91.06 364 ALA A C 1
ATOM 2545 O O . ALA A 1 364 ? 3.625 4.710 -0.068 1.00 91.06 364 ALA A O 1
ATOM 2546 N N . PRO A 1 365 ? 1.564 4.906 -0.939 1.00 93.50 365 PRO A N 1
ATOM 2547 C CA . PRO A 1 365 ? 0.258 4.378 -1.346 1.00 93.50 365 PRO A CA 1
ATOM 2548 C C . PRO A 1 365 ? 0.039 4.263 -2.868 1.00 93.50 365 PRO A C 1
ATOM 2550 O O . PRO A 1 365 ? -1.109 4.162 -3.307 1.00 93.50 365 PRO A O 1
ATOM 2553 N N . ALA A 1 366 ? 1.097 4.315 -3.686 1.00 93.56 366 ALA A N 1
ATOM 2554 C CA . ALA A 1 366 ? 0.981 4.016 -5.110 1.00 93.56 366 ALA A CA 1
ATOM 2555 C C . ALA A 1 366 ? 0.516 2.562 -5.356 1.00 93.56 366 ALA A C 1
ATOM 2557 O O . ALA A 1 366 ? 0.603 1.699 -4.486 1.00 93.56 366 ALA A O 1
ATOM 2558 N N . LEU A 1 367 ? -0.023 2.318 -6.554 1.00 92.06 367 LEU A N 1
ATOM 2559 C CA . LEU A 1 367 ? -0.482 1.003 -7.036 1.00 92.06 367 LEU A CA 1
ATOM 2560 C C . LEU A 1 367 ? -0.019 0.744 -8.484 1.00 92.06 367 LEU A C 1
ATOM 2562 O O . LEU A 1 367 ? -0.561 -0.115 -9.179 1.00 92.06 367 LEU A O 1
ATOM 2566 N N . ASP A 1 368 ? 0.945 1.529 -8.965 1.00 91.69 368 ASP A N 1
ATOM 2567 C CA . ASP A 1 368 ? 1.527 1.420 -10.297 1.00 91.69 368 ASP A CA 1
ATOM 2568 C C . ASP A 1 368 ? 3.054 1.310 -10.212 1.00 91.69 368 ASP A C 1
ATOM 2570 O O . ASP A 1 368 ? 3.645 1.430 -9.143 1.00 91.69 368 ASP A O 1
ATOM 2574 N N . ALA A 1 369 ? 3.698 1.048 -11.345 1.00 94.50 369 ALA A N 1
ATOM 2575 C CA . ALA A 1 369 ? 5.148 0.957 -11.435 1.00 94.50 369 ALA A CA 1
ATOM 2576 C C . ALA A 1 369 ? 5.676 1.889 -12.525 1.00 94.50 369 ALA A C 1
ATOM 2578 O O . ALA A 1 369 ? 5.031 2.108 -13.558 1.00 94.50 369 ALA A O 1
ATOM 2579 N N . ASN A 1 370 ? 6.890 2.385 -12.314 1.00 95.44 370 ASN A N 1
ATOM 2580 C CA . ASN A 1 370 ? 7.656 3.082 -13.330 1.00 95.44 370 ASN A CA 1
ATOM 2581 C C . ASN A 1 370 ? 8.344 2.069 -14.250 1.00 95.44 370 ASN A C 1
ATOM 2583 O O . ASN A 1 370 ? 9.119 1.221 -13.809 1.00 95.44 370 ASN A O 1
ATOM 2587 N N . CYS A 1 371 ? 8.095 2.198 -15.551 1.00 97.31 371 CYS A N 1
ATOM 2588 C CA . CYS A 1 371 ? 8.768 1.426 -16.586 1.00 97.31 371 CYS A CA 1
ATOM 2589 C C . CYS A 1 371 ? 9.819 2.304 -17.262 1.00 97.31 371 CYS A C 1
ATOM 2591 O O . CYS A 1 371 ? 9.489 3.355 -17.803 1.00 97.31 371 CYS A O 1
ATOM 2593 N N . THR A 1 372 ? 11.085 1.895 -17.236 1.00 96.81 372 THR A N 1
ATOM 2594 C CA . THR A 1 372 ? 12.180 2.618 -17.904 1.00 96.81 372 THR A CA 1
ATOM 2595 C C . THR A 1 372 ? 12.763 1.739 -18.997 1.00 96.81 372 THR A C 1
ATOM 2597 O O . THR A 1 372 ? 13.222 0.636 -18.705 1.00 96.81 372 THR A O 1
ATOM 2600 N N . CYS A 1 373 ? 12.741 2.199 -20.251 1.00 97.31 373 CYS A N 1
ATOM 2601 C CA . CYS A 1 373 ? 13.349 1.458 -21.355 1.00 97.31 373 CYS A CA 1
ATOM 2602 C C . CYS A 1 373 ? 14.845 1.208 -21.111 1.00 97.31 373 CYS A C 1
ATOM 2604 O O . CYS A 1 373 ? 15.561 2.061 -20.584 1.00 97.31 373 CYS A O 1
ATOM 2606 N N . ASN A 1 374 ? 15.303 0.014 -21.484 1.00 95.25 374 ASN A N 1
ATOM 2607 C CA . ASN A 1 374 ? 16.693 -0.403 -21.340 1.00 95.25 374 ASN A CA 1
ATOM 2608 C C . ASN A 1 374 ? 17.612 0.422 -22.264 1.00 95.25 374 ASN A C 1
ATOM 2610 O O . ASN A 1 374 ? 17.160 1.038 -23.229 1.00 95.25 374 ASN A O 1
ATOM 2614 N N . VAL A 1 375 ? 18.922 0.420 -21.993 1.00 94.12 375 VAL A N 1
ATOM 2615 C CA . VAL A 1 375 ? 19.912 1.133 -22.823 1.00 94.12 375 VAL A CA 1
ATOM 2616 C C . VAL A 1 375 ? 19.795 0.695 -24.290 1.00 94.12 375 VAL A C 1
ATOM 2618 O O . VAL A 1 375 ? 19.722 -0.498 -24.576 1.00 94.12 375 VAL A O 1
ATOM 2621 N N . GLY A 1 376 ? 19.751 1.671 -25.200 1.00 91.44 376 GLY A N 1
ATOM 2622 C CA . GLY A 1 376 ? 19.472 1.465 -26.626 1.00 91.44 376 GLY A CA 1
ATOM 2623 C C . GLY A 1 376 ? 18.003 1.649 -27.025 1.00 91.44 376 GLY A C 1
ATOM 2624 O O . GLY A 1 376 ? 17.736 1.778 -28.211 1.00 91.44 376 GLY A O 1
ATOM 2625 N N . TYR A 1 377 ? 17.058 1.735 -26.079 1.00 94.62 377 TYR A N 1
ATOM 2626 C CA . TYR A 1 377 ? 15.621 1.803 -26.373 1.00 94.62 377 TYR A CA 1
ATOM 2627 C C . TYR A 1 377 ? 14.921 3.087 -25.886 1.00 94.62 377 TYR A C 1
ATOM 2629 O O . TYR A 1 377 ? 15.291 3.677 -24.873 1.00 94.62 377 TYR A O 1
ATOM 2637 N N . THR A 1 378 ? 13.848 3.484 -26.579 1.00 93.62 378 THR A N 1
ATOM 2638 C CA . THR A 1 378 ? 12.989 4.642 -26.269 1.00 93.62 378 THR A CA 1
ATOM 2639 C C . THR A 1 378 ? 11.493 4.318 -26.382 1.00 93.62 378 THR A C 1
ATOM 2641 O O . THR A 1 378 ? 11.088 3.457 -27.167 1.00 93.62 378 THR A O 1
ATOM 2644 N N . GLY A 1 379 ? 10.671 5.014 -25.595 1.00 94.81 379 GLY A N 1
ATOM 2645 C CA . GLY A 1 379 ? 9.222 4.824 -25.462 1.00 94.81 379 GLY A CA 1
ATOM 2646 C C . GLY A 1 379 ? 8.756 5.068 -24.020 1.00 94.81 379 GLY A C 1
ATOM 2647 O O . GLY A 1 379 ? 9.534 5.545 -23.193 1.00 94.81 379 GLY A O 1
ATOM 2648 N N . ASP A 1 380 ? 7.497 4.749 -23.703 1.00 94.31 380 ASP A N 1
ATOM 2649 C CA . ASP A 1 380 ? 6.957 4.842 -22.329 1.00 94.31 380 ASP A CA 1
ATOM 2650 C C . ASP A 1 380 ? 7.253 3.619 -21.442 1.00 94.31 380 ASP A C 1
ATOM 2652 O O . ASP A 1 380 ? 6.918 3.607 -20.256 1.00 94.31 380 ASP A O 1
ATOM 2656 N N . GLY A 1 381 ? 7.853 2.573 -22.010 1.00 96.12 381 GLY A N 1
ATOM 2657 C CA . GLY A 1 381 ? 8.220 1.348 -21.314 1.00 96.12 381 GLY A CA 1
ATOM 2658 C C . GLY A 1 381 ? 7.060 0.454 -20.882 1.00 96.12 381 GLY A C 1
ATOM 2659 O O . GLY A 1 381 ? 7.328 -0.622 -20.352 1.00 96.12 381 GLY A O 1
ATOM 2660 N N . ARG A 1 382 ? 5.792 0.826 -21.091 1.00 95.62 382 ARG A N 1
ATOM 2661 C CA . ARG A 1 382 ? 4.626 0.071 -20.600 1.00 95.62 382 ARG A CA 1
ATOM 2662 C C . ARG A 1 382 ? 4.205 -1.003 -21.605 1.00 95.62 382 ARG A C 1
ATOM 2664 O O . ARG A 1 382 ? 4.146 -0.754 -22.804 1.00 95.62 382 ARG A O 1
ATOM 2671 N N . ALA A 1 383 ? 3.860 -2.199 -21.124 1.00 93.94 383 ALA A N 1
ATOM 2672 C CA . ALA A 1 383 ? 3.456 -3.325 -21.979 1.00 93.94 383 ALA A CA 1
ATOM 2673 C C . ALA A 1 383 ? 2.176 -3.036 -22.790 1.00 93.94 383 ALA A C 1
ATOM 2675 O O . ALA A 1 383 ? 2.033 -3.513 -23.910 1.00 93.94 383 ALA A O 1
ATOM 2676 N N . ASN A 1 384 ? 1.279 -2.217 -22.228 1.00 91.31 384 ASN A N 1
ATOM 2677 C CA . ASN A 1 384 ? 0.034 -1.756 -22.853 1.00 91.31 384 ASN A CA 1
ATOM 2678 C C . ASN A 1 384 ? 0.127 -0.300 -23.369 1.00 91.31 384 ASN A C 1
ATOM 2680 O O . ASN A 1 384 ? -0.897 0.369 -23.502 1.00 91.31 384 ASN A O 1
ATOM 2684 N N . GLY A 1 385 ? 1.344 0.218 -23.571 1.00 91.00 385 GLY A N 1
ATOM 2685 C CA . GLY A 1 385 ? 1.610 1.577 -24.053 1.00 91.00 385 GLY A CA 1
ATOM 2686 C C . GLY A 1 385 ? 2.253 1.593 -25.441 1.00 91.00 385 GLY A C 1
ATOM 2687 O O . GLY A 1 385 ? 2.013 0.720 -26.272 1.00 91.00 385 GLY A O 1
ATOM 2688 N N . THR A 1 386 ? 3.109 2.585 -25.677 1.00 93.31 386 THR A N 1
ATOM 2689 C CA . THR A 1 386 ? 4.062 2.604 -26.800 1.00 93.31 386 THR A CA 1
ATOM 2690 C C . THR A 1 386 ? 5.219 1.620 -26.601 1.00 93.31 386 THR A C 1
ATOM 2692 O O . THR A 1 386 ? 5.867 1.240 -27.575 1.00 93.31 386 THR A O 1
ATOM 2695 N N . GLY A 1 387 ? 5.461 1.164 -25.365 1.00 95.44 387 GLY A N 1
ATOM 2696 C CA . GLY A 1 387 ? 6.449 0.134 -25.056 1.00 95.44 387 GLY A CA 1
ATOM 2697 C C . GLY A 1 387 ? 7.880 0.653 -25.173 1.00 95.44 387 GLY A C 1
ATOM 2698 O O . GLY A 1 387 ? 8.179 1.755 -24.721 1.00 95.44 387 GLY A O 1
ATOM 2699 N N . CYS A 1 388 ? 8.774 -0.150 -25.754 1.00 96.56 388 CYS A N 1
ATOM 2700 C CA . CYS A 1 388 ? 10.143 0.266 -26.060 1.00 96.56 388 CYS A CA 1
ATOM 2701 C C . CYS A 1 388 ? 10.522 -0.132 -27.486 1.00 96.56 388 CYS A C 1
ATOM 2703 O O . CYS A 1 388 ? 10.422 -1.301 -27.858 1.00 96.56 388 CYS A O 1
ATOM 2705 N N . SER A 1 389 ? 11.013 0.846 -28.239 1.00 94.44 389 SER A N 1
ATOM 2706 C CA . SER A 1 389 ? 11.498 0.741 -29.616 1.00 94.44 389 SER A CA 1
ATOM 2707 C C . SER A 1 389 ? 12.980 1.118 -29.695 1.00 94.44 389 SER A C 1
ATOM 2709 O O . SER A 1 389 ? 13.487 1.797 -28.804 1.00 94.44 389 SER A O 1
ATOM 2711 N N . ASP A 1 390 ? 13.677 0.645 -30.725 1.00 93.50 390 ASP A N 1
ATOM 2712 C CA . ASP A 1 390 ? 15.111 0.885 -30.935 1.00 93.50 390 ASP A CA 1
ATOM 2713 C C . ASP A 1 390 ? 15.413 2.388 -31.142 1.00 93.50 390 ASP A C 1
ATOM 2715 O O . ASP A 1 390 ? 14.659 3.087 -31.829 1.00 93.50 390 ASP A O 1
ATOM 2719 N N . ILE A 1 391 ? 16.489 2.919 -30.549 1.00 92.19 391 ILE A N 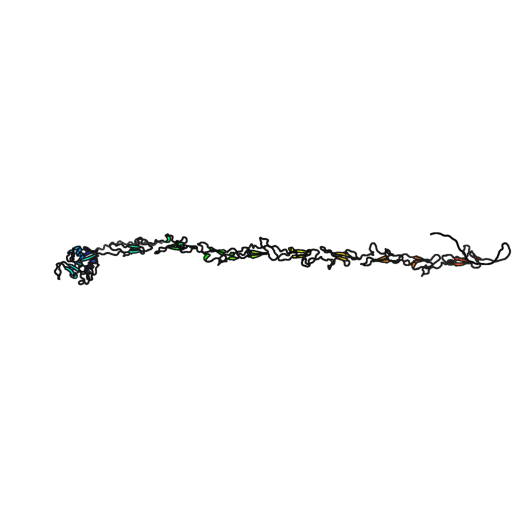1
ATOM 2720 C CA . ILE A 1 391 ? 16.858 4.337 -30.699 1.00 92.19 391 ILE A CA 1
ATOM 2721 C C . ILE A 1 391 ? 17.588 4.527 -32.026 1.00 92.19 391 ILE A C 1
ATOM 2723 O O . ILE A 1 391 ? 18.819 4.563 -32.077 1.00 92.19 391 ILE A O 1
ATOM 2727 N N . ASN A 1 392 ? 16.810 4.766 -33.085 1.00 90.94 392 ASN A N 1
ATOM 2728 C CA . ASN A 1 392 ? 17.378 4.965 -34.409 1.00 90.94 392 ASN A CA 1
ATOM 2729 C C . ASN A 1 392 ? 18.306 6.186 -34.478 1.00 90.94 392 ASN A C 1
ATOM 2731 O O . ASN A 1 392 ? 17.880 7.345 -34.481 1.00 90.94 392 ASN A O 1
ATOM 2735 N N . THR A 1 393 ? 19.604 5.914 -34.538 1.00 90.12 393 THR A N 1
ATOM 2736 C CA . THR A 1 393 ? 20.683 6.894 -34.458 1.00 90.12 393 THR A CA 1
ATOM 2737 C C . THR A 1 393 ? 20.859 7.644 -35.773 1.00 90.12 393 THR A C 1
ATOM 2739 O O . THR A 1 393 ? 21.162 8.836 -35.754 1.00 90.12 393 THR A O 1
ATOM 2742 N N . CYS A 1 394 ? 20.562 7.000 -36.902 1.00 90.25 394 CYS A N 1
ATOM 2743 C CA . CYS A 1 394 ? 20.502 7.655 -38.210 1.00 90.25 394 CYS A CA 1
ATOM 2744 C C . CYS A 1 394 ? 19.366 8.692 -38.328 1.00 90.25 394 CYS A C 1
ATOM 2746 O O . CYS A 1 394 ? 19.487 9.642 -39.100 1.00 90.25 394 CYS A O 1
ATOM 2748 N N . SER A 1 395 ? 18.286 8.542 -37.554 1.00 88.25 395 SER A N 1
ATOM 2749 C CA . SER A 1 395 ? 17.128 9.454 -37.548 1.00 88.25 395 SER A CA 1
ATOM 2750 C C . SER A 1 395 ? 17.242 10.597 -36.529 1.00 88.25 395 SER A C 1
ATOM 2752 O O . SER A 1 395 ? 16.345 11.436 -36.438 1.00 88.25 395 SER A O 1
ATOM 2754 N N . LYS A 1 396 ? 18.334 10.661 -35.754 1.00 83.94 396 LYS A N 1
ATOM 2755 C CA . LYS A 1 396 ? 18.631 11.802 -34.873 1.00 83.94 396 LYS A CA 1
ATOM 2756 C C . LYS A 1 396 ? 18.966 13.032 -35.726 1.00 83.94 396 LYS A C 1
ATOM 2758 O O . LYS A 1 396 ? 19.612 12.918 -36.763 1.00 83.94 396 LYS A O 1
ATOM 2763 N N . SER A 1 397 ? 18.596 14.223 -35.252 1.00 77.81 397 SER A N 1
ATOM 2764 C CA . SER A 1 397 ? 18.944 15.499 -35.907 1.00 77.81 397 SER A CA 1
ATOM 2765 C C . SER A 1 397 ? 20.458 15.704 -36.051 1.00 77.81 397 SER A C 1
ATOM 2767 O O . SER A 1 397 ? 20.910 16.331 -37.004 1.00 77.81 397 SER A O 1
ATOM 2769 N N . SER A 1 398 ? 21.242 15.130 -35.136 1.00 82.75 398 SER A N 1
ATOM 2770 C CA . SER A 1 398 ? 22.687 14.938 -35.251 1.00 82.75 398 SER A CA 1
ATOM 2771 C C . SER A 1 398 ? 23.000 13.524 -35.766 1.00 82.75 398 SER A C 1
ATOM 2773 O O . SER A 1 398 ? 23.437 12.664 -34.995 1.00 82.75 398 SER A O 1
ATOM 2775 N N . ASN A 1 399 ? 22.741 13.263 -37.051 1.00 87.56 399 ASN A N 1
ATOM 2776 C CA . ASN A 1 399 ? 23.137 12.006 -37.691 1.00 87.56 399 ASN A CA 1
ATOM 2777 C C . ASN A 1 399 ? 24.673 11.839 -37.567 1.00 87.56 399 ASN A C 1
ATOM 2779 O O . ASN A 1 399 ? 25.405 12.797 -37.828 1.00 87.56 399 ASN A O 1
ATOM 2783 N N . PRO A 1 400 ? 25.188 10.673 -37.131 1.00 90.81 400 PRO A N 1
ATOM 2784 C CA . PRO A 1 400 ? 26.618 10.492 -36.865 1.00 90.81 400 PRO A CA 1
ATOM 2785 C C . PRO A 1 400 ? 27.474 10.379 -38.134 1.00 90.81 400 PRO A C 1
ATOM 2787 O O . PRO A 1 400 ? 28.703 10.433 -38.037 1.00 90.81 400 PRO A O 1
ATOM 2790 N N . CYS A 1 401 ? 26.857 10.193 -39.302 1.00 94.31 401 CYS A N 1
ATOM 2791 C CA . CYS A 1 401 ? 27.536 9.966 -40.567 1.00 94.31 401 CYS A CA 1
ATOM 2792 C C . CYS A 1 401 ? 27.682 11.254 -41.385 1.00 94.31 401 CYS A C 1
ATOM 2794 O O . CYS A 1 401 ? 26.862 12.168 -41.328 1.00 94.31 401 CYS A O 1
ATOM 2796 N N . HIS A 1 402 ? 28.767 11.325 -42.149 1.00 94.44 402 HIS A N 1
ATOM 2797 C CA . HIS A 1 402 ? 29.074 12.419 -43.057 1.00 94.44 402 HIS A CA 1
ATOM 2798 C C . HIS A 1 402 ? 28.024 12.517 -44.178 1.00 94.44 402 HIS A C 1
ATOM 2800 O O . HIS A 1 402 ? 27.432 11.515 -44.570 1.00 94.44 402 HIS A O 1
ATOM 2806 N N . ALA A 1 403 ? 27.830 13.707 -44.758 1.00 92.12 403 ALA A N 1
ATOM 2807 C CA . ALA A 1 403 ? 26.809 13.940 -45.790 1.00 92.12 403 ALA A CA 1
ATOM 2808 C C . ALA A 1 403 ? 26.987 13.092 -47.070 1.00 92.12 403 ALA A C 1
ATOM 2810 O O . ALA A 1 403 ? 26.043 12.941 -47.840 1.00 92.12 403 ALA A O 1
ATOM 2811 N N . GLN A 1 404 ? 28.184 12.531 -47.283 1.00 94.69 404 GLN A N 1
ATOM 2812 C CA . GLN A 1 404 ? 28.502 11.590 -48.366 1.00 94.69 404 GLN A CA 1
ATOM 2813 C C . GLN A 1 404 ? 28.700 10.144 -47.873 1.00 94.69 404 GLN A C 1
ATOM 2815 O O . GLN A 1 404 ? 29.444 9.373 -48.476 1.00 94.69 404 GLN A O 1
ATOM 2820 N N . ALA A 1 405 ? 28.046 9.773 -46.770 1.00 95.12 405 ALA A N 1
ATOM 2821 C CA . ALA A 1 405 ? 27.982 8.409 -46.261 1.00 95.12 405 ALA A CA 1
ATOM 2822 C C . ALA A 1 405 ? 26.532 7.938 -46.105 1.00 95.12 405 ALA A C 1
ATOM 2824 O O . ALA A 1 405 ? 25.651 8.681 -45.673 1.00 95.12 405 ALA A O 1
ATOM 2825 N N . THR A 1 406 ? 26.305 6.660 -46.386 1.00 94.25 406 THR A N 1
ATOM 2826 C CA . THR A 1 406 ? 25.075 5.961 -46.023 1.00 94.25 406 THR A CA 1
ATOM 2827 C C . THR A 1 406 ? 25.151 5.557 -44.550 1.00 94.25 406 THR A C 1
ATOM 2829 O O . THR A 1 406 ? 26.094 4.882 -44.129 1.00 94.25 406 THR A O 1
ATOM 2832 N N . CYS A 1 407 ? 24.155 5.972 -43.765 1.00 94.56 407 CYS A N 1
ATOM 2833 C CA . CYS A 1 407 ? 24.008 5.604 -42.358 1.00 94.56 407 CYS A CA 1
ATOM 2834 C C . CYS A 1 407 ? 23.174 4.324 -42.234 1.00 94.56 407 CYS A C 1
ATOM 2836 O O . CYS A 1 407 ? 22.044 4.278 -42.720 1.00 94.56 407 CYS A O 1
ATOM 2838 N N . THR A 1 408 ? 23.716 3.303 -41.570 1.00 94.06 408 THR A N 1
ATOM 2839 C CA . THR A 1 408 ? 22.983 2.098 -41.160 1.00 94.06 408 THR A CA 1
ATOM 2840 C C . THR A 1 408 ? 23.030 1.990 -39.646 1.00 94.06 408 THR A C 1
ATOM 2842 O O . THR A 1 408 ? 24.100 1.978 -39.047 1.00 94.06 408 THR A O 1
ATOM 2845 N N . ASP A 1 409 ? 21.862 1.936 -39.029 1.00 93.00 409 ASP A N 1
ATOM 2846 C CA . ASP A 1 409 ? 21.706 1.934 -37.581 1.00 93.00 409 ASP A CA 1
ATOM 2847 C C . ASP A 1 409 ? 22.190 0.614 -36.956 1.00 93.00 409 ASP A C 1
ATOM 2849 O O . ASP A 1 409 ? 21.946 -0.457 -37.519 1.00 93.00 409 ASP A O 1
ATOM 2853 N N . ASN A 1 410 ? 22.877 0.677 -35.810 1.00 91.31 410 ASN A N 1
ATOM 2854 C CA . ASN A 1 410 ? 23.283 -0.524 -35.077 1.00 91.31 410 ASN A CA 1
ATOM 2855 C C . ASN A 1 410 ? 22.181 -0.879 -34.063 1.00 91.31 410 ASN A C 1
ATOM 2857 O O . ASN A 1 410 ? 21.815 -0.008 -33.276 1.00 91.31 410 ASN A O 1
ATOM 2861 N N . PRO A 1 411 ? 21.674 -2.126 -34.029 1.00 89.75 411 PRO A N 1
ATOM 2862 C CA . PRO A 1 411 ? 20.542 -2.477 -33.174 1.00 89.75 411 PRO A CA 1
ATOM 2863 C C . PRO A 1 411 ? 20.872 -2.373 -31.679 1.00 89.75 411 PRO A C 1
ATOM 2865 O O . PRO A 1 411 ? 21.992 -2.684 -31.250 1.00 89.75 411 PRO A O 1
ATOM 2868 N N . ALA A 1 412 ? 19.876 -1.999 -30.871 1.00 88.31 412 ALA A N 1
ATOM 2869 C CA . ALA A 1 412 ? 19.984 -1.949 -29.413 1.00 88.31 412 ALA A CA 1
ATOM 2870 C C . ALA A 1 412 ? 20.611 -3.234 -28.807 1.00 88.31 412 ALA A C 1
ATOM 2872 O O . ALA A 1 412 ? 20.285 -4.349 -29.227 1.00 88.31 412 ALA A O 1
ATOM 2873 N N . PRO A 1 413 ? 21.484 -3.121 -27.782 1.00 90.81 413 PRO A N 1
ATOM 2874 C CA . PRO A 1 413 ? 21.711 -1.949 -26.931 1.00 90.81 413 PRO A CA 1
ATOM 2875 C C . PRO A 1 413 ? 22.773 -0.958 -27.447 1.00 90.81 413 PRO A C 1
ATOM 2877 O O . PRO A 1 413 ? 23.241 -0.118 -26.674 1.00 90.81 413 PRO A O 1
ATOM 2880 N N . ALA A 1 414 ? 23.191 -1.048 -28.716 1.00 90.12 414 ALA A N 1
ATOM 2881 C CA . ALA A 1 414 ? 24.052 -0.030 -29.311 1.00 90.12 414 ALA A CA 1
ATOM 2882 C C . ALA A 1 414 ? 23.372 1.358 -29.316 1.00 90.12 414 ALA A C 1
ATOM 2884 O O . ALA A 1 414 ? 22.151 1.484 -29.248 1.00 90.12 414 ALA A O 1
ATOM 2885 N N . LEU A 1 415 ? 24.187 2.415 -29.360 1.00 86.94 415 LEU A N 1
ATOM 2886 C CA . LEU A 1 415 ? 23.741 3.818 -29.424 1.00 86.94 415 LEU A CA 1
ATOM 2887 C C . LEU A 1 415 ? 24.459 4.610 -30.531 1.00 86.94 415 LEU A C 1
ATOM 2889 O O . LEU A 1 415 ? 24.356 5.840 -30.587 1.00 86.94 415 LEU A O 1
ATOM 2893 N N . ASP A 1 416 ? 25.199 3.905 -31.388 1.00 87.62 416 ASP A N 1
ATOM 2894 C CA . ASP A 1 416 ? 25.896 4.437 -32.553 1.00 87.62 416 ASP A CA 1
ATOM 2895 C C . ASP A 1 416 ? 25.329 3.834 -33.853 1.00 87.62 416 ASP A C 1
ATOM 2897 O O . ASP A 1 416 ? 24.331 3.117 -33.840 1.00 87.62 416 ASP A O 1
ATOM 2901 N N . ALA A 1 417 ? 25.934 4.167 -34.989 1.00 91.38 417 ALA A N 1
ATOM 2902 C CA . ALA A 1 417 ? 25.548 3.647 -36.292 1.00 91.38 417 ALA A CA 1
ATOM 2903 C C . ALA A 1 417 ? 26.800 3.337 -37.116 1.00 91.38 417 ALA A C 1
ATOM 2905 O O . ALA A 1 417 ? 27.847 3.975 -36.945 1.00 91.38 417 ALA A O 1
ATOM 2906 N N . ASN A 1 418 ? 26.676 2.386 -38.035 1.00 93.50 418 ASN A N 1
ATOM 2907 C CA . ASN A 1 418 ? 27.662 2.147 -39.071 1.00 93.50 418 ASN A CA 1
ATOM 2908 C C . ASN A 1 418 ? 27.529 3.209 -40.176 1.00 93.50 418 ASN A C 1
ATOM 2910 O O . ASN A 1 418 ? 26.439 3.456 -40.695 1.00 93.50 418 ASN A O 1
ATOM 2914 N N . CYS A 1 419 ? 28.652 3.812 -40.558 1.00 95.25 419 CYS A N 1
ATOM 2915 C CA . CYS A 1 419 ? 28.729 4.811 -41.616 1.00 95.25 419 CYS A CA 1
ATOM 2916 C C . CYS A 1 419 ? 29.597 4.264 -42.747 1.00 95.25 419 CYS A C 1
ATOM 2918 O O . CYS A 1 419 ? 30.750 3.912 -42.523 1.00 95.25 419 CYS A O 1
ATOM 2920 N N . THR A 1 420 ? 29.066 4.191 -43.964 1.00 95.31 420 THR A N 1
ATOM 2921 C CA . THR A 1 420 ? 29.821 3.732 -45.142 1.00 95.31 420 THR A CA 1
ATOM 2922 C C . THR A 1 420 ? 29.809 4.825 -46.199 1.00 95.31 420 THR A C 1
ATOM 2924 O O . THR A 1 420 ? 28.733 5.272 -46.592 1.00 95.31 420 THR A O 1
ATOM 2927 N N . CYS A 1 421 ? 30.984 5.277 -46.644 1.00 95.88 421 CYS A N 1
ATOM 2928 C CA . CYS A 1 421 ? 31.082 6.297 -47.687 1.00 95.88 421 CYS A CA 1
ATOM 2929 C C . CYS A 1 421 ? 30.403 5.842 -48.988 1.00 95.88 421 CYS A C 1
ATOM 2931 O O . CYS A 1 421 ? 30.446 4.668 -49.360 1.00 95.88 421 CYS A O 1
ATOM 2933 N N . ASN A 1 422 ? 29.752 6.787 -49.663 1.00 94.06 422 ASN A N 1
ATOM 2934 C CA . ASN A 1 422 ? 29.078 6.555 -50.935 1.00 94.06 422 ASN A CA 1
ATOM 2935 C C . ASN A 1 422 ? 30.106 6.276 -52.053 1.00 94.06 422 ASN A C 1
ATOM 2937 O O . ASN A 1 422 ? 31.285 6.607 -51.928 1.00 94.06 422 ASN A O 1
ATOM 2941 N N . VAL A 1 423 ? 29.659 5.689 -53.169 1.00 93.00 423 VAL A N 1
ATOM 2942 C CA . VAL A 1 423 ? 30.523 5.412 -54.334 1.00 93.00 423 VAL A CA 1
ATOM 2943 C C . VAL A 1 423 ? 31.209 6.701 -54.812 1.00 93.00 423 VAL A C 1
ATOM 2945 O O . VAL A 1 423 ? 30.563 7.742 -54.912 1.00 93.00 423 VAL A O 1
ATOM 2948 N N . GLY A 1 424 ? 32.516 6.619 -55.078 1.00 89.50 424 GLY A N 1
ATOM 2949 C CA . GLY A 1 424 ? 33.379 7.769 -55.372 1.00 89.50 424 GLY A CA 1
ATOM 2950 C C . GLY A 1 424 ? 34.115 8.340 -54.155 1.00 89.50 424 GLY A C 1
ATOM 2951 O O . GLY A 1 424 ? 35.068 9.086 -54.337 1.00 89.50 424 GLY A O 1
ATOM 2952 N N . TYR A 1 425 ? 33.745 7.966 -52.923 1.00 93.12 425 TYR A N 1
ATOM 2953 C CA . TYR A 1 425 ? 34.327 8.537 -51.703 1.00 93.12 425 TYR A CA 1
ATOM 2954 C C . TYR A 1 425 ? 35.035 7.517 -50.794 1.00 93.12 425 TYR A C 1
ATOM 2956 O O . TYR A 1 425 ? 34.663 6.347 -50.722 1.00 93.12 425 TYR A O 1
ATOM 2964 N N . THR A 1 426 ? 36.024 7.992 -50.031 1.00 91.75 426 THR A N 1
ATOM 2965 C CA . THR A 1 426 ? 36.807 7.224 -49.045 1.00 91.75 426 THR A CA 1
ATOM 2966 C C . THR A 1 426 ? 36.930 7.966 -47.708 1.00 91.75 426 THR A C 1
ATOM 2968 O O . THR A 1 426 ? 36.829 9.191 -47.667 1.00 91.75 426 THR A O 1
ATOM 2971 N N . GLY A 1 427 ? 37.131 7.233 -46.610 1.00 93.44 427 GLY A N 1
ATOM 2972 C CA . GLY A 1 427 ? 37.197 7.756 -45.238 1.00 93.44 427 GLY A CA 1
ATOM 2973 C C . GLY A 1 427 ? 36.506 6.833 -44.226 1.00 93.44 427 GLY A C 1
ATOM 2974 O O . GLY A 1 427 ? 36.134 5.708 -44.562 1.00 93.44 427 GLY A O 1
ATOM 2975 N N . ASP A 1 428 ? 36.329 7.292 -42.983 1.00 92.25 428 ASP A N 1
ATOM 2976 C CA . ASP A 1 428 ? 35.609 6.548 -41.928 1.00 92.25 428 ASP A CA 1
ATOM 2977 C C . ASP A 1 428 ? 34.083 6.744 -41.927 1.00 92.25 428 ASP A C 1
ATOM 2979 O O . ASP A 1 428 ? 33.374 6.147 -41.114 1.00 92.25 428 ASP A O 1
ATOM 2983 N N . GLY A 1 429 ? 33.565 7.596 -42.811 1.00 93.75 429 GLY A N 1
ATOM 2984 C CA . GLY A 1 429 ? 32.141 7.866 -42.946 1.00 93.75 429 GLY A CA 1
ATOM 2985 C C . GLY A 1 429 ? 31.518 8.704 -41.831 1.00 93.75 429 GLY A C 1
ATOM 2986 O O . GLY A 1 429 ? 30.342 9.040 -41.954 1.00 93.75 429 GLY A O 1
ATOM 2987 N N . ARG A 1 430 ? 32.234 9.072 -40.761 1.00 93.31 430 ARG A N 1
ATOM 2988 C CA . ARG A 1 430 ? 31.659 9.745 -39.583 1.00 93.31 430 ARG A CA 1
ATOM 2989 C C . ARG A 1 430 ? 31.771 11.267 -39.687 1.00 93.31 430 ARG A C 1
ATOM 2991 O O . ARG A 1 430 ? 32.828 11.804 -39.996 1.00 93.31 430 ARG A O 1
ATOM 2998 N N . ALA A 1 431 ? 30.698 11.986 -39.353 1.00 90.88 431 ALA A N 1
ATOM 2999 C CA . ALA A 1 431 ? 30.645 13.452 -39.422 1.00 90.88 431 ALA A CA 1
ATOM 3000 C C . ALA A 1 431 ? 31.656 14.151 -38.489 1.00 90.88 431 ALA A C 1
ATOM 3002 O O . ALA A 1 431 ? 32.121 15.243 -38.795 1.00 90.88 431 ALA A O 1
ATOM 3003 N N . ASN A 1 432 ? 32.013 13.497 -37.377 1.00 89.06 432 ASN A N 1
ATOM 3004 C CA . ASN A 1 432 ? 33.027 13.950 -36.414 1.00 89.06 432 ASN A CA 1
ATOM 3005 C C . ASN A 1 432 ? 34.369 13.192 -36.554 1.00 89.06 432 ASN A C 1
ATOM 3007 O O . ASN A 1 432 ? 35.170 13.199 -35.621 1.00 89.06 432 ASN A O 1
ATOM 3011 N N . GLY A 1 433 ? 34.576 12.471 -37.661 1.00 88.88 433 GLY A N 1
ATOM 3012 C CA . GLY A 1 433 ? 35.786 11.698 -37.948 1.00 88.88 433 GLY A CA 1
ATOM 3013 C C . GLY A 1 433 ? 36.614 12.316 -39.076 1.00 88.88 433 GLY A C 1
ATOM 3014 O O . GLY A 1 433 ? 36.688 13.533 -39.225 1.00 88.88 433 GLY A O 1
ATOM 3015 N N . THR A 1 434 ? 37.214 11.457 -39.894 1.00 91.00 434 THR A N 1
ATOM 3016 C CA . THR A 1 434 ? 37.778 11.815 -41.207 1.00 91.00 434 THR A CA 1
ATOM 3017 C C . THR A 1 434 ? 36.691 12.056 -42.259 1.00 91.00 434 THR A C 1
ATOM 3019 O O . THR A 1 434 ? 36.944 12.748 -43.243 1.00 91.00 434 THR A O 1
ATOM 3022 N N . GLY A 1 435 ? 35.471 11.547 -42.042 1.00 93.38 435 GLY A N 1
ATOM 3023 C CA . GLY A 1 435 ? 34.324 11.792 -42.912 1.00 93.38 435 GLY A CA 1
ATOM 3024 C C . GLY A 1 435 ? 34.408 11.002 -44.214 1.00 93.38 435 GLY A C 1
ATOM 3025 O O . GLY A 1 435 ? 34.750 9.821 -44.201 1.00 93.38 435 GLY A O 1
ATOM 3026 N N . CYS A 1 436 ? 34.065 11.643 -45.332 1.00 95.38 436 CYS A N 1
ATOM 3027 C CA . CYS A 1 436 ? 34.260 11.085 -46.670 1.00 95.38 436 CYS A CA 1
ATOM 3028 C C . CYS A 1 436 ? 34.843 12.148 -47.604 1.00 95.38 436 CYS A C 1
ATOM 3030 O O . CYS A 1 436 ? 34.192 13.165 -47.854 1.00 95.38 436 CYS A O 1
ATOM 3032 N N . SER A 1 437 ? 36.035 11.891 -48.137 1.00 92.88 437 SER A N 1
ATOM 3033 C CA . SER A 1 437 ? 36.698 12.685 -49.175 1.00 92.88 437 SER A CA 1
ATOM 3034 C C . SER A 1 437 ? 36.617 11.997 -50.537 1.00 92.88 437 SER A C 1
ATOM 3036 O O . SER A 1 437 ? 36.432 10.783 -50.609 1.00 92.88 437 SER A O 1
ATOM 3038 N N . ASP A 1 438 ? 36.778 12.775 -51.604 1.00 91.88 438 ASP A N 1
ATOM 3039 C CA . ASP A 1 438 ? 36.871 12.297 -52.992 1.00 91.88 438 ASP A CA 1
ATOM 3040 C C . ASP A 1 438 ? 37.961 11.211 -53.149 1.00 91.88 438 ASP A C 1
ATOM 3042 O O . ASP A 1 438 ? 39.029 11.315 -52.530 1.00 91.88 438 ASP A O 1
ATOM 3046 N N . ILE A 1 439 ? 37.722 10.170 -53.955 1.00 90.88 439 ILE A N 1
ATOM 3047 C CA . ILE A 1 439 ? 38.749 9.172 -54.302 1.00 90.88 439 ILE A CA 1
ATOM 3048 C C . ILE A 1 439 ? 39.567 9.715 -55.467 1.00 90.88 439 ILE A C 1
ATOM 3050 O O . ILE A 1 439 ? 39.229 9.512 -56.632 1.00 90.88 439 ILE A O 1
ATOM 3054 N N . ASN A 1 440 ? 40.682 10.372 -55.141 1.00 89.19 440 ASN A N 1
ATOM 3055 C CA . ASN A 1 440 ? 41.527 10.952 -56.172 1.00 89.19 440 ASN A CA 1
ATOM 3056 C C . ASN A 1 440 ? 42.222 9.878 -57.017 1.00 89.19 440 ASN A C 1
ATOM 3058 O O . ASN A 1 440 ? 43.196 9.240 -56.603 1.00 89.19 440 ASN A O 1
ATOM 3062 N N . THR A 1 441 ? 41.729 9.706 -58.237 1.00 88.38 441 THR A N 1
ATOM 3063 C CA . THR A 1 441 ? 42.126 8.640 -59.150 1.00 88.38 441 THR A CA 1
ATOM 3064 C C . THR A 1 441 ? 43.517 8.891 -59.744 1.00 88.38 441 THR A C 1
ATOM 3066 O O . THR A 1 441 ? 44.235 7.940 -60.059 1.00 88.38 441 THR A O 1
ATOM 3069 N N . CYS A 1 442 ? 43.962 10.151 -59.796 1.00 88.25 442 CYS A N 1
ATOM 3070 C CA . CYS A 1 442 ? 45.326 10.522 -60.182 1.00 88.25 442 CYS A CA 1
ATOM 3071 C C . CYS A 1 442 ? 46.394 10.170 -59.126 1.00 88.25 442 CYS A C 1
ATOM 3073 O O . CYS A 1 442 ? 47.563 10.001 -59.480 1.00 88.25 442 CYS A O 1
ATOM 3075 N N . LEU A 1 443 ? 46.020 10.052 -57.847 1.00 86.44 443 LEU A N 1
ATOM 3076 C CA . LEU A 1 443 ? 46.925 9.692 -56.745 1.00 86.44 443 LEU A CA 1
ATOM 3077 C C . LEU A 1 443 ? 46.958 8.183 -56.442 1.00 86.44 443 LEU A C 1
ATOM 3079 O O . LEU A 1 443 ? 47.770 7.740 -55.626 1.00 86.44 443 LEU A O 1
ATOM 3083 N N . ASN A 1 444 ? 46.123 7.379 -57.105 1.00 78.94 444 ASN A N 1
ATOM 3084 C CA . ASN A 1 444 ? 46.188 5.922 -57.009 1.00 78.94 444 ASN A CA 1
ATOM 3085 C C . ASN A 1 444 ? 47.514 5.377 -57.573 1.00 78.94 444 ASN A C 1
ATOM 3087 O O . ASN A 1 444 ? 48.069 5.895 -58.541 1.00 78.94 444 ASN A O 1
ATOM 3091 N N . SER A 1 445 ? 47.983 4.251 -57.024 1.00 71.56 445 SER A N 1
ATOM 3092 C CA . SER A 1 445 ? 49.209 3.555 -57.466 1.00 71.56 445 SER A CA 1
ATOM 3093 C C . SER A 1 445 ? 49.159 3.033 -58.910 1.00 71.56 445 SER A C 1
ATOM 3095 O O . SER A 1 445 ? 50.172 2.600 -59.451 1.00 71.56 445 SER A O 1
ATOM 3097 N N . SER A 1 446 ? 47.981 3.060 -59.533 1.00 78.50 446 SER A N 1
ATOM 3098 C CA . SER A 1 446 ? 47.737 2.779 -60.948 1.00 78.50 446 SER A CA 1
ATOM 3099 C C . SER A 1 446 ? 47.036 3.981 -61.586 1.00 78.50 446 SER A C 1
ATOM 3101 O O . SER A 1 446 ? 45.885 3.881 -62.006 1.00 78.50 446 SER A O 1
ATOM 3103 N N . ASN A 1 447 ? 47.717 5.134 -61.592 1.00 84.25 447 ASN A N 1
ATOM 3104 C CA . ASN A 1 447 ? 47.247 6.353 -62.253 1.00 84.25 447 ASN A CA 1
ATOM 3105 C C . ASN A 1 447 ? 46.808 6.019 -63.700 1.00 84.25 447 ASN A C 1
ATOM 3107 O O . ASN A 1 447 ? 47.571 5.381 -64.431 1.00 84.25 447 ASN A O 1
ATOM 3111 N N . PRO A 1 448 ? 45.585 6.394 -64.121 1.00 88.44 448 PRO A N 1
ATOM 3112 C CA . PRO A 1 448 ? 45.020 5.961 -65.399 1.00 88.44 448 PRO A CA 1
ATOM 3113 C C . PRO A 1 448 ? 45.644 6.658 -66.616 1.00 88.44 448 PRO A C 1
ATOM 3115 O O . PRO A 1 448 ? 45.364 6.258 -67.749 1.00 88.44 448 PRO A O 1
ATOM 3118 N N . CYS A 1 449 ? 46.453 7.697 -66.406 1.00 92.12 449 CYS A N 1
ATOM 3119 C CA . CYS A 1 449 ? 47.028 8.524 -67.454 1.00 92.12 449 CYS A CA 1
ATOM 3120 C C . CYS A 1 449 ? 48.460 8.111 -67.806 1.00 92.12 449 CYS A C 1
ATOM 3122 O O . CYS A 1 449 ? 49.242 7.655 -66.975 1.00 92.12 449 CYS A O 1
ATOM 3124 N N . HIS A 1 450 ? 48.797 8.273 -69.081 1.00 92.31 450 HIS A N 1
ATOM 3125 C CA . HIS A 1 450 ? 50.118 8.015 -69.632 1.00 92.31 450 HIS A CA 1
ATOM 3126 C C . HIS A 1 450 ? 51.168 8.953 -69.013 1.00 92.31 450 HIS A C 1
ATOM 3128 O O . HIS A 1 450 ? 50.856 10.076 -68.629 1.00 92.31 450 HIS A O 1
ATOM 3134 N N . ALA A 1 451 ? 52.438 8.536 -68.974 1.00 90.38 451 ALA A N 1
ATOM 3135 C CA . ALA A 1 451 ? 53.516 9.311 -68.345 1.00 90.38 451 ALA A CA 1
ATOM 3136 C C . ALA A 1 451 ? 53.767 10.698 -68.984 1.00 90.38 451 ALA A C 1
ATOM 3138 O O . ALA A 1 451 ? 54.403 11.548 -68.368 1.00 90.38 451 ALA A O 1
ATOM 3139 N N . GLN A 1 452 ? 53.262 10.923 -70.203 1.00 92.81 452 GLN A N 1
ATOM 3140 C CA . GLN A 1 452 ? 53.286 12.211 -70.914 1.00 92.81 452 GLN A CA 1
ATOM 3141 C C . GLN A 1 452 ? 51.901 12.884 -70.989 1.00 92.81 452 GLN A C 1
ATOM 3143 O O . GLN A 1 452 ? 51.643 13.679 -71.890 1.00 92.81 452 GLN A O 1
ATOM 3148 N N . ALA A 1 453 ? 51.002 12.564 -70.054 1.00 92.38 453 ALA A N 1
ATOM 3149 C CA . ALA A 1 453 ? 49.716 13.228 -69.874 1.00 92.38 453 ALA A CA 1
ATOM 3150 C C . ALA A 1 453 ? 49.610 13.876 -68.488 1.00 92.38 453 ALA A C 1
ATOM 3152 O O . ALA A 1 453 ? 50.027 13.316 -67.475 1.00 92.38 453 ALA A O 1
ATOM 3153 N N . THR A 1 454 ? 48.968 15.037 -68.436 1.00 92.25 454 THR A N 1
ATOM 3154 C CA . THR A 1 454 ? 48.497 15.644 -67.193 1.00 92.25 454 THR A CA 1
ATOM 3155 C C . THR A 1 454 ? 47.188 14.969 -66.779 1.00 92.25 454 THR A C 1
ATOM 3157 O O . THR A 1 454 ? 46.204 14.994 -67.521 1.00 92.25 454 THR A O 1
ATOM 3160 N N . CYS A 1 455 ? 47.173 14.365 -65.588 1.00 92.62 455 CYS A N 1
ATOM 3161 C CA . CYS A 1 455 ? 45.982 13.758 -64.995 1.00 92.62 455 CYS A CA 1
ATOM 3162 C C . CYS A 1 455 ? 45.161 14.815 -64.246 1.00 92.62 455 CYS A C 1
ATOM 3164 O O . CYS A 1 455 ? 45.685 15.488 -63.358 1.00 92.62 455 CYS A O 1
ATOM 3166 N N . THR A 1 456 ? 43.878 14.947 -64.588 1.00 91.94 456 THR A N 1
ATOM 3167 C CA . THR A 1 456 ? 42.898 15.758 -63.854 1.00 91.94 456 THR A CA 1
ATOM 3168 C C . THR A 1 456 ? 41.767 14.860 -63.374 1.00 91.94 456 THR A C 1
ATOM 3170 O O . THR A 1 456 ? 41.055 14.259 -64.173 1.00 91.94 456 THR A O 1
ATOM 3173 N N . ASP A 1 457 ? 41.624 14.773 -62.062 1.00 91.44 457 ASP A N 1
ATOM 3174 C CA . ASP A 1 457 ? 40.649 13.939 -61.365 1.00 91.44 457 ASP A CA 1
ATOM 3175 C C . ASP A 1 457 ? 39.199 14.352 -61.682 1.00 91.44 457 ASP A C 1
ATOM 3177 O O . ASP A 1 457 ? 38.907 15.551 -61.744 1.00 91.44 457 ASP A O 1
ATOM 3181 N N . ASN A 1 458 ? 38.293 13.388 -61.888 1.00 90.06 458 ASN A N 1
ATOM 3182 C CA . ASN A 1 458 ? 36.861 13.676 -62.024 1.00 90.06 458 ASN A CA 1
ATOM 3183 C C . ASN A 1 458 ? 36.187 13.581 -60.645 1.00 90.06 458 ASN A C 1
ATOM 3185 O O . ASN A 1 458 ? 36.374 12.573 -59.968 1.00 90.06 458 ASN A O 1
ATOM 3189 N N . PRO A 1 459 ? 35.376 14.573 -60.233 1.00 88.62 459 PRO A N 1
ATOM 3190 C CA . PRO A 1 459 ? 34.775 14.577 -58.903 1.00 88.62 459 PRO A CA 1
ATOM 3191 C C . PRO A 1 459 ? 33.778 13.426 -58.712 1.00 88.62 459 PRO A C 1
ATOM 3193 O O . PRO A 1 459 ? 33.015 13.086 -59.627 1.00 88.62 459 PRO A O 1
ATOM 3196 N N . ALA A 1 460 ? 33.729 12.875 -57.498 1.00 87.19 460 ALA A N 1
ATOM 3197 C CA . ALA A 1 460 ? 32.760 11.859 -57.094 1.00 87.19 460 ALA A CA 1
ATOM 3198 C C . ALA A 1 460 ? 31.305 12.216 -57.494 1.00 87.19 460 ALA A C 1
ATOM 3200 O O . ALA A 1 460 ? 30.894 13.379 -57.409 1.00 87.19 460 ALA A O 1
ATOM 3201 N N . PRO A 1 461 ? 30.482 11.226 -57.904 1.00 88.69 461 PRO A N 1
ATOM 3202 C CA . PRO A 1 461 ? 30.683 9.781 -57.752 1.00 88.69 461 PRO A CA 1
ATOM 3203 C C . PRO A 1 461 ? 31.472 9.102 -58.889 1.00 88.69 461 PRO A C 1
ATOM 3205 O O . PRO A 1 461 ? 31.418 7.877 -59.014 1.00 88.69 461 PRO A O 1
ATOM 3208 N N . ALA A 1 462 ? 32.175 9.862 -59.739 1.00 88.62 462 ALA A N 1
ATOM 3209 C CA . ALA A 1 462 ? 33.117 9.281 -60.693 1.00 88.62 462 ALA A CA 1
ATOM 3210 C C . ALA A 1 462 ? 34.247 8.505 -59.979 1.00 88.62 462 ALA A C 1
ATOM 3212 O O . ALA A 1 462 ? 34.548 8.734 -58.810 1.00 88.62 462 ALA A O 1
ATOM 3213 N N . LEU A 1 463 ? 34.849 7.559 -60.701 1.00 85.88 463 LEU A N 1
ATOM 3214 C CA . LEU A 1 463 ? 36.016 6.764 -60.285 1.00 85.88 463 LEU A CA 1
ATOM 3215 C C . LEU A 1 463 ? 37.028 6.685 -61.444 1.00 85.88 463 LEU A C 1
ATOM 3217 O O . LEU A 1 463 ? 37.641 5.648 -61.705 1.00 85.88 463 LEU A O 1
ATOM 3221 N N . ASP A 1 464 ? 37.121 7.770 -62.209 1.00 86.50 464 ASP A N 1
ATOM 3222 C CA . ASP A 1 464 ? 38.018 7.919 -63.347 1.00 86.50 464 ASP A CA 1
ATOM 3223 C C . ASP A 1 464 ? 38.643 9.325 -63.355 1.00 86.50 464 ASP A C 1
ATOM 3225 O O . ASP A 1 464 ? 38.385 10.148 -62.480 1.00 86.50 464 ASP A O 1
ATOM 3229 N N . ALA A 1 465 ? 39.516 9.587 -64.322 1.00 89.62 465 ALA A N 1
ATOM 3230 C CA . ALA A 1 465 ? 40.164 10.880 -64.485 1.00 89.62 465 ALA A CA 1
ATOM 3231 C C . ALA A 1 465 ? 40.275 11.231 -65.969 1.00 89.62 465 ALA A C 1
ATOM 3233 O O . ALA A 1 465 ? 40.386 10.348 -66.829 1.00 89.62 465 ALA A O 1
ATOM 3234 N N . ASN A 1 466 ? 40.299 12.530 -66.251 1.00 91.62 466 ASN A N 1
ATOM 3235 C CA . ASN A 1 466 ? 40.609 13.067 -67.566 1.00 91.62 466 ASN A CA 1
ATOM 3236 C C . ASN A 1 466 ? 42.128 13.110 -67.746 1.00 91.62 466 ASN A C 1
ATOM 3238 O O . ASN A 1 466 ? 42.853 13.658 -66.913 1.00 91.62 466 ASN A O 1
ATOM 3242 N N . CYS A 1 467 ? 42.599 12.557 -68.857 1.00 93.12 467 CYS A N 1
ATOM 3243 C CA . CYS A 1 467 ? 44.006 12.545 -69.224 1.00 93.12 467 CYS A CA 1
ATOM 3244 C C . CYS A 1 467 ? 44.213 13.446 -70.439 1.00 93.12 467 CYS A C 1
ATOM 3246 O O . CYS A 1 467 ? 43.679 13.160 -71.508 1.00 93.12 467 CYS A O 1
ATOM 3248 N N . THR A 1 468 ? 44.998 14.510 -70.289 1.00 93.62 468 THR A N 1
ATOM 3249 C CA . THR A 1 468 ? 45.316 15.430 -71.391 1.00 93.62 468 THR A CA 1
ATOM 3250 C C . THR A 1 468 ? 46.794 15.303 -71.722 1.00 93.62 468 THR A C 1
ATOM 3252 O O . THR A 1 468 ? 47.624 15.509 -70.838 1.00 93.62 468 THR A O 1
ATOM 3255 N N . CYS A 1 469 ? 47.142 14.965 -72.965 1.00 93.50 469 CYS A N 1
ATOM 3256 C CA . CYS A 1 469 ? 48.544 14.894 -73.379 1.00 93.50 469 CYS A CA 1
ATOM 3257 C C . CYS A 1 469 ? 49.261 16.241 -73.204 1.00 93.50 469 CYS A C 1
ATOM 3259 O O . CYS A 1 469 ? 48.679 17.312 -73.387 1.00 93.50 469 CYS A O 1
ATOM 3261 N N . ASN A 1 470 ? 50.530 16.173 -72.807 1.00 91.88 470 ASN A N 1
ATOM 3262 C CA . ASN A 1 470 ? 51.394 17.337 -72.664 1.00 91.88 470 ASN A CA 1
ATOM 3263 C C . ASN A 1 470 ? 51.736 17.923 -74.051 1.00 91.88 470 ASN A C 1
ATOM 3265 O O . ASN A 1 470 ? 51.652 17.230 -75.062 1.00 91.88 470 ASN A O 1
ATOM 3269 N N . VAL A 1 471 ? 52.144 19.196 -74.104 1.00 90.88 471 VAL A N 1
ATOM 3270 C CA . VAL A 1 471 ? 52.489 19.888 -75.366 1.00 90.88 471 VAL A CA 1
ATOM 3271 C C . VAL A 1 471 ? 53.582 19.128 -76.133 1.00 90.88 471 VAL A C 1
ATOM 3273 O O . VAL A 1 471 ? 54.574 18.712 -75.531 1.00 90.88 471 VAL A O 1
ATOM 3276 N N . GLY A 1 472 ? 53.392 18.960 -77.446 1.00 86.06 472 GLY A N 1
ATOM 3277 C CA . GLY A 1 472 ? 54.231 18.116 -78.305 1.00 86.06 472 GLY A CA 1
ATOM 3278 C C . GLY A 1 472 ? 53.781 16.653 -78.386 1.00 86.06 472 GLY A C 1
ATOM 3279 O O . GLY A 1 472 ? 54.456 15.853 -79.020 1.00 86.06 472 GLY A O 1
ATOM 3280 N N . TYR A 1 473 ? 52.660 16.279 -77.760 1.00 90.31 473 TYR A N 1
ATOM 3281 C CA . TYR A 1 473 ? 52.113 14.926 -77.851 1.00 90.31 473 TYR A CA 1
ATOM 3282 C C . TYR A 1 473 ? 50.615 14.902 -78.178 1.00 90.31 473 TYR A C 1
ATOM 3284 O O . TYR A 1 473 ? 49.836 15.727 -77.700 1.00 90.31 473 TYR A O 1
ATOM 3292 N N . THR A 1 474 ? 50.195 13.863 -78.899 1.00 89.00 474 THR A N 1
ATOM 3293 C CA . THR A 1 474 ? 48.805 13.601 -79.292 1.00 89.00 474 THR A CA 1
ATOM 3294 C C . THR A 1 474 ? 48.352 12.187 -78.901 1.00 89.00 474 THR A C 1
ATOM 3296 O O . THR A 1 474 ? 49.167 11.269 -78.790 1.00 89.00 474 THR A O 1
ATOM 3299 N N . GLY A 1 475 ? 47.052 12.000 -78.651 1.00 90.94 475 GLY A N 1
ATOM 3300 C CA . GLY A 1 475 ? 46.464 10.728 -78.208 1.00 90.94 475 GLY A CA 1
ATOM 3301 C C . GLY A 1 475 ? 45.294 10.895 -77.231 1.00 90.94 475 GLY A C 1
ATOM 3302 O O . GLY A 1 475 ? 44.836 12.006 -76.969 1.00 90.94 475 GLY A O 1
ATOM 3303 N N . ASP A 1 476 ? 44.806 9.779 -76.686 1.00 89.06 476 ASP A N 1
ATOM 3304 C CA . ASP A 1 476 ? 43.747 9.724 -75.661 1.00 89.06 476 ASP A CA 1
ATOM 3305 C C . ASP A 1 476 ? 44.250 9.941 -74.221 1.00 89.06 476 ASP A C 1
ATOM 3307 O O . ASP A 1 476 ? 43.458 9.958 -73.277 1.00 89.06 476 ASP A O 1
ATOM 3311 N N . GLY A 1 477 ? 45.565 10.061 -74.035 1.00 90.56 477 GLY A N 1
ATOM 3312 C CA . GLY A 1 477 ? 46.199 10.325 -72.750 1.00 90.56 477 GLY A CA 1
ATOM 3313 C C . GLY A 1 477 ? 46.187 9.165 -71.757 1.00 90.56 477 GLY A C 1
ATOM 3314 O O . GLY A 1 477 ? 46.774 9.309 -70.686 1.00 90.56 477 GLY A O 1
ATOM 3315 N N . ARG A 1 478 ? 45.559 8.020 -72.054 1.00 91.19 478 ARG A N 1
ATOM 3316 C CA . ARG A 1 478 ? 45.351 6.933 -71.080 1.00 91.19 478 ARG A CA 1
ATOM 3317 C C . ARG A 1 478 ? 46.481 5.901 -71.128 1.00 91.19 478 ARG A C 1
ATOM 3319 O O . ARG A 1 478 ? 46.877 5.453 -72.197 1.00 91.19 478 ARG A O 1
ATOM 3326 N N . ALA A 1 479 ? 46.966 5.466 -69.964 1.00 87.88 479 ALA A N 1
ATOM 3327 C CA . ALA A 1 479 ? 48.061 4.493 -69.847 1.00 87.88 479 ALA A CA 1
ATOM 3328 C C . ALA A 1 479 ? 47.721 3.115 -70.450 1.00 87.88 479 ALA A C 1
ATOM 3330 O O . ALA A 1 479 ? 48.600 2.438 -70.971 1.00 87.88 479 ALA A O 1
ATOM 3331 N N . ASN A 1 480 ? 46.440 2.731 -70.409 1.00 85.62 480 ASN A N 1
ATOM 3332 C CA . ASN A 1 480 ? 45.899 1.509 -71.019 1.00 85.62 480 ASN A CA 1
ATOM 3333 C C . ASN A 1 480 ? 45.121 1.798 -72.325 1.00 85.62 480 ASN A C 1
ATOM 3335 O O . ASN A 1 480 ? 44.238 1.026 -72.696 1.00 85.62 480 ASN A O 1
ATOM 3339 N N . GLY A 1 481 ? 45.379 2.944 -72.963 1.00 86.25 481 GLY A N 1
ATOM 3340 C CA . GLY A 1 481 ? 44.713 3.406 -74.182 1.00 86.25 481 GLY A CA 1
ATOM 3341 C C . GLY A 1 481 ? 45.684 3.534 -75.356 1.00 86.25 481 GLY A C 1
ATOM 3342 O O . GLY A 1 481 ? 46.588 2.717 -75.520 1.00 86.25 481 GLY A O 1
ATOM 3343 N N . THR A 1 482 ? 45.519 4.582 -76.162 1.00 88.00 482 THR A N 1
ATOM 3344 C CA . THR A 1 482 ? 46.530 4.986 -77.164 1.00 88.00 482 THR A CA 1
ATOM 3345 C C . THR A 1 482 ? 47.748 5.671 -76.534 1.00 88.00 482 THR A C 1
ATOM 3347 O O . THR A 1 482 ? 48.817 5.701 -77.141 1.00 88.00 482 THR A O 1
ATOM 3350 N N . GLY A 1 483 ? 47.599 6.199 -75.315 1.00 90.25 483 GLY A N 1
ATOM 3351 C CA . GLY A 1 483 ? 48.640 6.919 -74.594 1.00 90.25 483 GLY A CA 1
ATOM 3352 C C . GLY A 1 483 ? 48.822 8.344 -75.108 1.00 90.25 483 GLY A C 1
ATOM 3353 O O . GLY A 1 483 ? 47.864 9.010 -75.498 1.00 90.25 483 GLY A O 1
ATOM 3354 N N . CYS A 1 484 ? 50.068 8.812 -75.086 1.00 92.25 484 CYS A N 1
ATOM 3355 C CA . CYS A 1 484 ? 50.488 10.039 -75.758 1.00 92.25 484 CYS A CA 1
ATOM 3356 C C . CYS A 1 484 ? 51.696 9.714 -76.629 1.00 92.25 484 CYS A C 1
ATOM 3358 O O . CYS A 1 484 ? 52.727 9.278 -76.110 1.00 92.25 484 CYS A O 1
ATOM 3360 N N . LEU A 1 485 ? 51.545 9.920 -77.931 1.00 90.06 485 LEU A N 1
ATOM 3361 C CA . LEU A 1 485 ? 52.567 9.720 -78.951 1.00 90.06 485 LEU A CA 1
ATOM 3362 C C . LEU A 1 485 ? 53.076 11.077 -79.438 1.00 90.06 485 LEU A C 1
ATOM 3364 O O . LEU A 1 485 ? 52.392 12.086 -79.283 1.00 90.06 485 LEU A O 1
ATOM 3368 N N . ASP A 1 486 ? 54.280 11.086 -79.998 1.00 87.75 486 ASP A N 1
ATOM 3369 C CA . ASP A 1 486 ? 54.945 12.277 -80.534 1.00 87.75 486 ASP A CA 1
ATOM 3370 C C . ASP A 1 486 ? 54.076 12.972 -81.607 1.00 87.75 486 ASP A C 1
ATOM 3372 O O . ASP A 1 486 ? 53.543 12.302 -82.502 1.00 87.75 486 ASP A O 1
ATOM 3376 N N . GLU A 1 487 ? 53.881 14.292 -81.518 1.00 88.56 487 GLU A N 1
ATOM 3377 C CA . GLU A 1 487 ? 53.084 15.050 -82.495 1.00 88.56 487 GLU A CA 1
ATOM 3378 C C . GLU A 1 487 ? 53.922 15.372 -83.741 1.00 88.56 487 GLU A C 1
ATOM 3380 O O . GLU A 1 487 ? 54.386 16.494 -83.933 1.00 88.56 487 GLU A O 1
ATOM 3385 N N . ASN A 1 488 ? 54.108 14.361 -84.596 1.00 87.50 488 ASN A N 1
ATOM 3386 C CA . ASN A 1 488 ? 55.051 14.426 -85.710 1.00 87.50 488 ASN A CA 1
ATOM 3387 C C . ASN A 1 488 ? 54.765 15.577 -86.690 1.00 87.50 488 ASN A C 1
ATOM 3389 O O . ASN A 1 488 ? 53.889 15.499 -87.561 1.00 87.50 488 ASN A O 1
ATOM 3393 N N . ALA A 1 48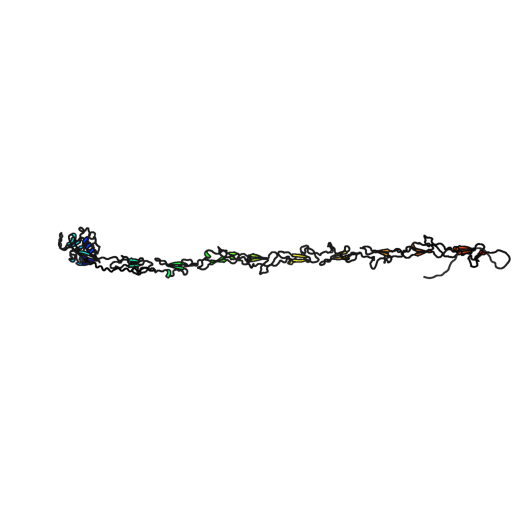9 ? 55.568 16.634 -86.589 1.00 86.50 489 ALA A N 1
ATOM 3394 C CA . ALA A 1 489 ? 55.419 17.864 -87.347 1.00 86.50 489 ALA A CA 1
ATOM 3395 C C . ALA A 1 489 ? 55.733 17.652 -88.836 1.00 86.50 489 ALA A C 1
ATOM 3397 O O . ALA A 1 489 ? 55.176 18.352 -89.690 1.00 86.50 489 ALA A O 1
ATOM 3398 N N . CYS A 1 490 ? 56.558 16.656 -89.181 1.00 87.81 490 CYS A N 1
ATOM 3399 C CA . CYS A 1 490 ? 56.842 16.300 -90.573 1.00 87.81 490 CYS A CA 1
ATOM 3400 C C . CYS A 1 490 ? 55.602 15.831 -91.356 1.00 87.81 490 CYS A C 1
ATOM 3402 O O . CYS A 1 490 ? 55.546 16.062 -92.566 1.00 87.81 490 CYS A O 1
ATOM 3404 N N . LEU A 1 491 ? 54.571 15.275 -90.702 1.00 87.75 491 LEU A N 1
ATOM 3405 C CA . LEU A 1 491 ? 53.302 14.910 -91.358 1.00 87.75 491 LEU A CA 1
ATOM 3406 C C . LEU A 1 491 ? 52.570 16.117 -91.975 1.00 87.75 491 LEU A C 1
ATOM 3408 O O . LEU A 1 491 ? 51.812 15.952 -92.932 1.00 87.75 491 LEU A O 1
ATOM 3412 N N . SER A 1 492 ? 52.828 17.337 -91.488 1.00 86.56 492 SER A N 1
ATOM 3413 C CA . SER A 1 492 ? 52.293 18.575 -92.078 1.00 86.56 492 SER A CA 1
ATOM 3414 C C . SER A 1 492 ? 52.970 18.984 -93.399 1.00 86.56 492 SER A C 1
ATOM 3416 O O . SER A 1 492 ? 52.524 19.930 -94.045 1.00 86.56 492 SER A O 1
ATOM 3418 N N . ASN A 1 493 ? 54.012 18.259 -93.827 1.00 88.31 493 ASN A N 1
ATOM 3419 C CA . ASN A 1 493 ? 54.898 18.588 -94.951 1.00 88.31 493 ASN A CA 1
ATOM 3420 C C . ASN A 1 493 ? 55.498 20.015 -94.857 1.00 88.31 493 ASN A C 1
ATOM 3422 O O . ASN A 1 493 ? 55.371 20.809 -95.791 1.00 88.31 493 ASN A O 1
ATOM 3426 N N . PRO A 1 494 ? 56.177 20.370 -93.744 1.00 88.25 494 PRO A N 1
ATOM 3427 C CA . PRO A 1 494 ? 56.698 21.722 -93.521 1.00 88.25 494 PRO A CA 1
ATOM 3428 C C . PRO A 1 494 ? 57.968 22.028 -94.335 1.00 88.25 494 PRO A C 1
ATOM 3430 O O . PRO A 1 494 ? 58.387 23.187 -94.412 1.00 88.25 494 PRO A O 1
ATOM 3433 N N . CYS A 1 495 ? 58.588 21.008 -94.934 1.00 91.50 495 CYS A N 1
ATOM 3434 C CA . CYS A 1 495 ? 59.845 21.103 -95.669 1.00 91.50 495 CYS A CA 1
ATOM 3435 C C . CYS A 1 495 ? 59.642 21.091 -97.191 1.00 91.50 495 CYS A C 1
ATOM 3437 O O . CYS A 1 495 ? 58.695 20.510 -97.717 1.00 91.50 495 CYS A O 1
ATOM 3439 N N . HIS A 1 496 ? 60.555 21.748 -97.900 1.00 92.00 496 HIS A N 1
ATOM 3440 C CA . HIS A 1 496 ? 60.619 21.805 -99.355 1.00 92.00 496 HIS A CA 1
ATOM 3441 C C . HIS A 1 496 ? 60.853 20.407 -99.957 1.00 92.00 496 HIS A C 1
ATOM 3443 O O . HIS A 1 496 ? 61.486 19.562 -99.331 1.00 92.00 496 HIS A O 1
ATOM 3449 N N . THR A 1 497 ? 60.420 20.163 -101.200 1.00 89.62 497 THR A N 1
ATOM 3450 C CA . THR A 1 497 ? 60.497 18.830 -101.848 1.00 89.62 497 THR A CA 1
ATOM 3451 C C . THR A 1 497 ? 61.912 18.259 -101.954 1.00 89.62 497 THR A C 1
ATOM 3453 O O . THR A 1 497 ? 62.087 17.051 -102.074 1.00 89.62 497 THR A O 1
ATOM 3456 N N . ASN A 1 498 ? 62.919 19.133 -101.907 1.00 91.00 498 ASN A N 1
ATOM 3457 C CA . ASN A 1 498 ? 64.338 18.789 -102.003 1.00 91.00 498 ASN A CA 1
ATOM 3458 C C . ASN A 1 498 ? 65.039 18.898 -100.631 1.00 91.00 498 ASN A C 1
ATOM 3460 O O . ASN A 1 498 ? 66.237 19.174 -100.570 1.00 91.00 498 ASN A O 1
ATOM 3464 N N . ALA A 1 499 ? 64.288 18.728 -99.539 1.00 91.12 499 ALA A N 1
ATOM 3465 C CA . ALA A 1 499 ? 64.776 18.704 -98.166 1.00 91.12 499 ALA A CA 1
ATOM 3466 C C . ALA A 1 499 ? 64.318 17.437 -97.432 1.00 91.12 499 ALA A C 1
ATOM 3468 O O . ALA A 1 499 ? 63.164 17.024 -97.540 1.00 91.12 499 ALA A O 1
ATOM 3469 N N . ASN A 1 500 ? 65.199 16.875 -96.609 1.00 91.25 500 ASN A N 1
ATOM 3470 C CA . ASN A 1 500 ? 64.828 15.888 -95.607 1.00 91.25 500 ASN A CA 1
ATOM 3471 C C . ASN A 1 500 ? 64.200 16.600 -94.405 1.00 91.25 500 ASN A C 1
ATOM 3473 O O . ASN A 1 500 ? 64.784 17.535 -93.846 1.00 91.25 500 ASN A O 1
ATOM 3477 N N . CYS A 1 501 ? 63.022 16.125 -94.004 1.00 91.19 501 CYS A N 1
ATOM 3478 C CA . CYS A 1 501 ? 62.356 16.538 -92.777 1.00 91.19 501 CYS A CA 1
ATOM 3479 C C . CYS A 1 501 ? 62.819 15.659 -91.612 1.00 91.19 501 CYS A C 1
ATOM 3481 O O . CYS A 1 501 ? 62.758 14.432 -91.696 1.00 91.19 501 CYS A O 1
ATOM 3483 N N . THR A 1 502 ? 63.261 16.286 -90.526 1.00 90.38 502 THR A N 1
ATOM 3484 C CA . THR A 1 502 ? 63.546 15.630 -89.247 1.00 90.38 502 THR A CA 1
ATOM 3485 C C . THR A 1 502 ? 62.694 16.274 -88.168 1.00 90.38 502 THR A C 1
ATOM 3487 O O . THR A 1 502 ? 62.789 17.479 -87.937 1.00 90.38 502 THR A O 1
ATOM 3490 N N . ASP A 1 503 ? 61.873 15.462 -87.523 1.00 89.56 503 ASP A N 1
ATOM 3491 C CA . ASP A 1 503 ? 60.999 15.853 -86.422 1.00 89.56 503 ASP A CA 1
ATOM 3492 C C . ASP A 1 503 ? 61.821 16.352 -85.220 1.00 89.56 503 ASP A C 1
ATOM 3494 O O . ASP A 1 503 ? 62.859 15.759 -84.906 1.00 89.56 503 ASP A O 1
ATOM 3498 N N . ASN A 1 504 ? 61.393 17.429 -84.552 1.00 87.81 504 ASN A N 1
ATOM 3499 C CA . ASN A 1 504 ? 62.042 17.871 -83.314 1.00 87.81 504 ASN A CA 1
ATOM 3500 C C . ASN A 1 504 ? 61.355 17.193 -82.116 1.00 87.81 504 ASN A C 1
ATOM 3502 O O . ASN A 1 504 ? 60.132 17.248 -82.032 1.00 87.81 504 ASN A O 1
ATOM 3506 N N . PRO A 1 505 ? 62.101 16.606 -81.161 1.00 86.00 505 PRO A N 1
ATOM 3507 C CA . PRO A 1 505 ? 61.494 15.894 -80.042 1.00 86.00 505 PRO A CA 1
ATOM 3508 C C . PRO A 1 505 ? 60.678 16.830 -79.120 1.00 86.00 505 PRO A C 1
ATOM 3510 O O . PRO A 1 505 ? 61.062 17.994 -78.932 1.00 86.00 505 PRO A O 1
ATOM 3513 N N . PRO A 1 506 ? 59.609 16.330 -78.470 1.00 84.06 506 PRO A N 1
ATOM 3514 C CA . PRO A 1 506 ? 58.753 17.119 -77.587 1.00 84.06 506 PRO A CA 1
ATOM 3515 C C . PRO A 1 506 ? 59.525 17.812 -76.450 1.00 84.06 506 PRO A C 1
ATOM 3517 O O . PRO A 1 506 ? 60.479 17.243 -75.909 1.00 84.06 506 PRO A O 1
ATOM 3520 N N . PRO A 1 507 ? 59.118 19.026 -76.026 1.00 84.12 507 PRO A N 1
ATOM 3521 C CA . PRO A 1 507 ? 57.842 19.690 -76.316 1.00 84.12 507 PRO A CA 1
ATOM 3522 C C . PRO A 1 507 ? 57.874 20.627 -77.541 1.00 84.12 507 PRO A C 1
ATOM 3524 O O . PRO A 1 507 ? 57.083 21.570 -77.609 1.00 84.12 507 PRO A O 1
ATOM 3527 N N . ALA A 1 508 ? 58.803 20.430 -78.484 1.00 85.38 508 ALA A N 1
ATOM 3528 C CA . ALA A 1 508 ? 58.714 21.093 -79.782 1.00 85.38 508 ALA A CA 1
ATOM 3529 C C . ALA A 1 508 ? 57.454 20.633 -80.547 1.00 85.38 508 ALA A C 1
ATOM 3531 O O . ALA A 1 508 ? 56.946 19.540 -80.318 1.00 85.38 508 ALA A O 1
ATOM 3532 N N . ILE A 1 509 ? 56.958 21.495 -81.438 1.00 85.38 509 ILE A N 1
ATOM 3533 C CA . ILE A 1 509 ? 55.820 21.238 -82.347 1.00 85.38 509 ILE A CA 1
ATOM 3534 C C . ILE A 1 509 ? 56.164 21.651 -83.791 1.00 85.38 509 ILE A C 1
ATOM 3536 O O . ILE A 1 509 ? 55.294 21.977 -84.597 1.00 85.38 509 ILE A O 1
ATOM 3540 N N . ASP A 1 510 ? 57.458 21.737 -84.101 1.00 85.44 510 ASP A N 1
ATOM 3541 C CA . ASP A 1 510 ? 57.974 22.100 -85.416 1.00 85.44 510 ASP A CA 1
ATOM 3542 C C . ASP A 1 510 ? 59.010 21.075 -85.879 1.00 85.44 510 ASP A C 1
ATOM 3544 O O . ASP A 1 510 ? 59.606 20.370 -85.071 1.00 85.44 510 ASP A O 1
ATOM 3548 N N . ALA A 1 511 ? 59.228 20.986 -87.188 1.00 87.62 511 ALA A N 1
ATOM 3549 C CA . ALA A 1 511 ? 60.260 20.127 -87.748 1.00 87.62 511 ALA A CA 1
ATOM 3550 C C . ALA A 1 511 ? 61.473 20.943 -88.196 1.00 87.62 511 ALA A C 1
ATOM 3552 O O . ALA A 1 511 ? 61.353 22.060 -88.716 1.00 87.62 511 ALA A O 1
ATOM 3553 N N . ASN A 1 512 ? 62.646 20.335 -88.068 1.00 90.56 512 ASN A N 1
ATOM 3554 C CA . ASN A 1 512 ? 63.861 20.795 -88.710 1.00 90.56 512 ASN A CA 1
ATOM 3555 C C . ASN A 1 512 ? 63.913 20.295 -90.167 1.00 90.56 512 ASN A C 1
ATOM 3557 O O . ASN A 1 512 ? 63.640 19.129 -90.452 1.00 90.56 512 ASN A O 1
ATOM 3561 N N . CYS A 1 513 ? 64.286 21.180 -91.091 1.00 91.94 513 CYS A N 1
ATOM 3562 C CA . CYS A 1 513 ? 64.388 20.884 -92.517 1.00 91.94 513 CYS A CA 1
ATOM 3563 C C . CYS A 1 513 ? 65.841 21.024 -92.968 1.00 91.94 513 CYS A C 1
ATOM 3565 O O . CYS A 1 513 ? 66.480 22.038 -92.698 1.00 91.94 513 CYS A O 1
ATOM 3567 N N . THR A 1 514 ? 66.360 20.031 -93.687 1.00 91.81 514 THR A N 1
ATOM 3568 C CA . THR A 1 514 ? 67.744 20.040 -94.189 1.00 91.81 514 THR A CA 1
ATOM 3569 C C . THR A 1 514 ? 67.766 19.758 -95.682 1.00 91.81 514 THR A C 1
ATOM 3571 O O . THR A 1 514 ? 67.202 18.761 -96.122 1.00 91.81 514 THR A O 1
ATOM 3574 N N . CYS A 1 515 ? 68.382 20.633 -96.480 1.00 90.94 515 CYS A N 1
ATOM 3575 C CA . CYS A 1 515 ? 68.452 20.425 -97.926 1.00 90.94 515 CYS A CA 1
ATOM 3576 C C . CYS A 1 515 ? 69.207 19.137 -98.283 1.00 90.94 515 CYS A C 1
ATOM 3578 O O . CYS A 1 515 ? 70.201 18.779 -97.649 1.00 90.94 515 CYS A O 1
ATOM 3580 N N . ASN A 1 516 ? 68.722 18.447 -99.314 1.00 89.81 516 ASN A N 1
ATOM 3581 C CA . ASN A 1 516 ? 69.347 17.242 -99.846 1.00 89.81 516 ASN A CA 1
ATOM 3582 C C . ASN A 1 516 ? 70.725 17.568 -100.451 1.00 89.81 516 ASN A C 1
ATOM 3584 O O . ASN A 1 516 ? 70.998 18.709 -100.825 1.00 89.81 516 ASN A O 1
ATOM 3588 N N . ALA A 1 517 ? 71.596 16.562 -100.583 1.00 87.06 517 ALA A N 1
ATOM 3589 C CA . ALA A 1 517 ? 72.892 16.739 -101.240 1.00 87.06 517 ALA A CA 1
ATOM 3590 C C . ALA A 1 517 ? 72.714 17.306 -102.664 1.00 87.06 517 ALA A C 1
ATOM 3592 O O . ALA A 1 517 ? 71.841 16.854 -103.405 1.00 87.06 517 ALA A O 1
ATOM 3593 N N . GLY A 1 518 ? 73.519 18.314 -103.013 1.00 82.56 518 GLY A N 1
ATOM 3594 C CA . GLY A 1 518 ? 73.344 19.119 -104.228 1.00 82.56 518 GLY A CA 1
ATOM 3595 C C . GLY A 1 518 ? 72.476 20.374 -104.054 1.00 82.56 518 GLY A C 1
ATOM 3596 O O . GLY A 1 518 ? 72.445 21.191 -104.961 1.00 82.56 518 GLY A O 1
ATOM 3597 N N . TYR A 1 519 ? 71.811 20.587 -102.909 1.00 88.50 519 TYR A N 1
ATOM 3598 C CA . TYR A 1 519 ? 70.918 21.738 -102.700 1.00 88.50 519 TYR A CA 1
ATOM 3599 C C . TYR A 1 519 ? 71.307 22.642 -101.515 1.00 88.50 519 TYR A C 1
ATOM 3601 O O . TYR A 1 519 ? 71.930 22.210 -100.546 1.00 88.50 519 TYR A O 1
ATOM 3609 N N . THR A 1 520 ? 70.888 23.912 -101.571 1.00 87.50 520 THR A N 1
ATOM 3610 C CA . THR A 1 520 ? 71.106 24.936 -100.535 1.00 87.50 520 THR A CA 1
ATOM 3611 C C . THR A 1 520 ? 69.883 25.840 -100.320 1.00 87.50 520 THR A C 1
ATOM 3613 O O . THR A 1 520 ? 69.120 26.107 -101.254 1.00 87.50 520 THR A O 1
ATOM 3616 N N . GLY A 1 521 ? 69.693 26.300 -99.079 1.00 89.56 521 GLY A N 1
ATOM 3617 C CA . GLY A 1 521 ? 68.556 27.101 -98.608 1.00 89.56 521 GLY A CA 1
ATOM 3618 C C . GLY A 1 521 ? 68.185 26.767 -97.153 1.00 89.56 521 GLY A C 1
ATOM 3619 O O . GLY A 1 521 ? 68.944 26.080 -96.468 1.00 89.56 521 GLY A O 1
ATOM 3620 N N . ASP A 1 522 ? 67.035 27.249 -96.668 1.00 87.00 522 ASP A N 1
ATOM 3621 C CA . ASP A 1 522 ? 66.522 26.946 -95.313 1.00 87.00 522 ASP A CA 1
ATOM 3622 C C . ASP A 1 522 ? 65.694 25.652 -95.207 1.00 87.00 522 ASP A C 1
ATOM 3624 O O . ASP A 1 522 ? 65.266 25.268 -94.118 1.00 87.00 522 ASP A O 1
ATOM 3628 N N . GLY A 1 523 ? 65.439 24.985 -96.332 1.00 87.81 523 GLY A N 1
ATOM 3629 C CA . GLY A 1 523 ? 64.705 23.729 -96.389 1.00 87.81 523 GLY A CA 1
ATOM 3630 C C . GLY A 1 523 ? 63.208 23.808 -96.103 1.00 87.81 523 GLY A C 1
ATOM 3631 O O . GLY A 1 523 ? 62.546 22.784 -96.251 1.00 87.81 523 GLY A O 1
ATOM 3632 N N . ARG A 1 524 ? 62.633 24.959 -95.733 1.00 89.88 524 ARG A N 1
ATOM 3633 C CA . ARG A 1 524 ? 61.206 25.072 -95.379 1.00 89.88 524 ARG A CA 1
ATOM 3634 C C . ARG A 1 524 ? 60.348 25.329 -96.622 1.00 89.88 524 ARG A C 1
ATOM 3636 O O . ARG A 1 524 ? 60.697 26.141 -97.473 1.00 89.88 524 ARG A O 1
ATOM 3643 N N . ALA A 1 525 ? 59.190 24.673 -96.716 1.00 86.81 525 ALA A N 1
ATOM 3644 C CA . ALA A 1 525 ? 58.263 24.818 -97.848 1.00 86.81 525 ALA A CA 1
ATOM 3645 C C . ALA A 1 525 ? 57.714 26.251 -97.984 1.00 86.81 525 ALA A C 1
ATOM 3647 O O . ALA A 1 525 ? 57.505 26.737 -99.090 1.00 86.81 525 ALA A O 1
ATOM 3648 N N . ASN A 1 526 ? 57.534 26.933 -96.848 1.00 84.12 526 ASN A N 1
ATOM 3649 C CA . ASN A 1 526 ? 57.107 28.333 -96.753 1.00 84.12 526 ASN A CA 1
ATOM 3650 C C . ASN A 1 526 ? 58.289 29.299 -96.496 1.00 84.12 526 ASN A C 1
ATOM 3652 O O . ASN A 1 526 ? 58.088 30.378 -95.938 1.00 84.12 526 ASN A O 1
ATOM 3656 N N . GLY A 1 527 ? 59.519 28.888 -96.823 1.00 84.50 527 GLY A N 1
ATOM 3657 C CA . GLY A 1 527 ? 60.750 29.665 -96.644 1.00 84.50 527 GLY A CA 1
ATOM 3658 C C . GLY A 1 527 ? 61.436 29.996 -97.971 1.00 84.50 527 GLY A C 1
ATOM 3659 O O . GLY A 1 527 ? 60.789 30.188 -98.999 1.00 84.50 527 GLY A O 1
ATOM 3660 N N . THR A 1 528 ? 62.766 30.044 -97.949 1.00 85.50 528 THR A N 1
ATOM 3661 C CA . THR A 1 528 ? 63.621 30.074 -99.149 1.00 85.50 528 THR A CA 1
ATOM 3662 C C . THR A 1 528 ? 63.745 28.700 -99.815 1.00 85.50 528 THR A C 1
ATOM 3664 O O . THR A 1 528 ? 64.103 28.627 -100.990 1.00 85.50 528 THR A O 1
ATOM 3667 N N . GLY A 1 529 ? 63.400 27.617 -99.109 1.00 88.31 529 GLY A N 1
ATOM 3668 C CA . GLY A 1 529 ? 63.313 26.271 -99.671 1.00 88.31 529 GLY A CA 1
ATOM 3669 C C . GLY A 1 529 ? 64.684 25.644 -99.919 1.00 88.31 529 GLY A C 1
ATOM 3670 O O . GLY A 1 529 ? 65.588 25.786 -99.099 1.00 88.31 529 GLY A O 1
ATOM 3671 N N . CYS A 1 530 ? 64.832 24.920 -101.032 1.00 90.56 530 CYS A N 1
ATOM 3672 C CA . CYS A 1 530 ? 66.107 24.332 -101.456 1.00 90.56 530 CYS A CA 1
ATOM 3673 C C . CYS A 1 530 ? 66.315 24.517 -102.962 1.00 90.56 530 CYS A C 1
ATOM 3675 O O . CYS A 1 530 ? 65.606 23.919 -103.775 1.00 90.56 530 CYS A O 1
ATOM 3677 N N . SER A 1 531 ? 67.317 25.321 -103.306 1.00 89.00 531 SER A N 1
ATOM 3678 C CA . SER A 1 531 ? 67.776 25.622 -104.667 1.00 89.00 531 SER A CA 1
ATOM 3679 C C . SER A 1 531 ? 69.048 24.845 -105.018 1.00 89.00 531 SER A C 1
ATOM 3681 O O . SER A 1 531 ? 69.753 24.397 -104.117 1.00 89.00 531 SER A O 1
ATOM 3683 N N . ASP A 1 532 ? 69.308 24.643 -106.310 1.00 85.69 532 ASP A N 1
ATOM 3684 C CA . ASP A 1 532 ? 70.466 23.887 -106.816 1.00 85.69 532 ASP A CA 1
ATOM 3685 C C . ASP A 1 532 ? 71.801 24.573 -106.442 1.00 85.69 532 ASP A C 1
ATOM 3687 O O . ASP A 1 532 ? 71.904 25.806 -106.477 1.00 85.69 532 ASP A O 1
ATOM 3691 N N . VAL A 1 533 ? 72.822 23.804 -106.053 1.00 86.75 533 VAL A N 1
ATOM 3692 C CA . VAL A 1 533 ? 74.145 24.330 -105.673 1.00 86.75 533 VAL A CA 1
ATOM 3693 C C . VAL A 1 533 ? 74.972 24.533 -106.931 1.00 86.75 533 VAL A C 1
ATOM 3695 O O . VAL A 1 533 ? 75.740 23.667 -107.339 1.00 86.75 533 VAL A O 1
ATOM 3698 N N . ASN A 1 534 ? 74.825 25.721 -107.515 1.00 84.88 534 ASN A N 1
ATOM 3699 C CA . ASN A 1 534 ? 75.461 26.077 -108.775 1.00 84.88 534 ASN A CA 1
ATOM 3700 C C . ASN A 1 534 ? 76.998 25.965 -108.720 1.00 84.88 534 ASN A C 1
ATOM 3702 O O . ASN A 1 534 ? 77.699 26.873 -108.261 1.00 84.88 534 ASN A O 1
ATOM 3706 N N . ALA A 1 535 ? 77.530 24.855 -109.229 1.00 81.75 535 ALA A N 1
ATOM 3707 C CA . ALA A 1 535 ? 78.949 24.534 -109.245 1.00 81.75 535 ALA A CA 1
ATOM 3708 C C . ALA A 1 535 ? 79.725 25.495 -110.158 1.00 81.75 535 ALA A C 1
ATOM 3710 O O . ALA A 1 535 ? 80.865 25.863 -109.849 1.00 81.75 535 ALA A O 1
ATOM 3711 N N . CYS A 1 536 ? 79.089 25.996 -111.224 1.00 82.88 536 CYS A N 1
ATOM 3712 C CA . CYS A 1 536 ? 79.665 27.027 -112.090 1.00 82.88 536 CYS A CA 1
ATOM 3713 C C . CYS A 1 536 ? 80.024 28.334 -111.357 1.00 82.88 536 CYS A C 1
ATOM 3715 O O . CYS A 1 536 ? 80.936 29.035 -111.797 1.00 82.88 536 CYS A O 1
ATOM 3717 N N . SER A 1 537 ? 79.411 28.629 -110.205 1.00 83.94 537 SER A N 1
ATOM 3718 C CA . SER A 1 537 ? 79.748 29.787 -109.359 1.00 83.94 537 SER A CA 1
ATOM 3719 C C . SER A 1 537 ? 81.198 29.756 -108.859 1.00 83.94 537 SER A C 1
ATOM 3721 O O . SER A 1 537 ? 81.789 30.804 -108.600 1.00 83.94 537 SER A O 1
ATOM 3723 N N . SER A 1 538 ? 81.805 28.565 -108.767 1.00 81.12 538 SER A N 1
ATOM 3724 C CA . SER A 1 538 ? 83.223 28.393 -108.418 1.00 81.12 538 SER A CA 1
ATOM 3725 C C . SER A 1 538 ? 84.191 28.634 -109.589 1.00 81.12 538 SER A C 1
ATOM 3727 O O . SER A 1 538 ? 85.397 28.703 -109.372 1.00 81.12 538 SER A O 1
ATOM 3729 N N . ASN A 1 539 ? 83.675 28.821 -110.812 1.00 79.94 539 ASN A N 1
ATOM 3730 C CA . ASN A 1 539 ? 84.425 28.893 -112.072 1.00 79.94 539 ASN A CA 1
ATOM 3731 C C . ASN A 1 539 ? 85.366 27.679 -112.301 1.00 79.94 539 ASN A C 1
ATOM 3733 O O . ASN A 1 539 ? 86.567 27.863 -112.502 1.00 79.94 539 ASN A O 1
ATOM 3737 N N . PRO A 1 540 ? 84.848 26.430 -112.296 1.00 81.31 540 PRO A N 1
ATOM 3738 C CA . PRO A 1 540 ? 85.668 25.217 -112.431 1.00 81.31 540 PRO A CA 1
ATOM 3739 C C . PRO A 1 540 ? 86.193 24.994 -113.863 1.00 81.31 540 PRO A C 1
ATOM 3741 O O . PRO A 1 540 ? 87.157 24.254 -114.082 1.00 81.31 540 PRO A O 1
ATOM 3744 N N . CYS A 1 541 ? 85.558 25.632 -114.849 1.00 83.69 541 CYS A N 1
ATOM 3745 C CA . CYS A 1 541 ? 85.889 25.499 -116.260 1.00 83.69 541 CYS A CA 1
ATOM 3746 C C . CYS A 1 541 ? 86.954 26.498 -116.715 1.00 83.69 541 CYS A C 1
ATOM 3748 O O . CYS A 1 541 ? 87.071 27.615 -116.213 1.00 83.69 541 CYS A O 1
ATOM 3750 N N . HIS A 1 542 ? 87.720 26.094 -117.723 1.00 83.56 542 HIS A N 1
ATOM 3751 C CA . HIS A 1 542 ? 88.715 26.925 -118.378 1.00 83.56 542 HIS A CA 1
ATOM 3752 C C . HIS A 1 542 ? 88.077 28.162 -119.032 1.00 83.56 542 HIS A C 1
ATOM 3754 O O . HIS A 1 542 ? 86.969 28.091 -119.551 1.00 83.56 542 HIS A O 1
ATOM 3760 N N . ALA A 1 543 ? 88.797 29.288 -119.090 1.00 81.75 543 ALA A N 1
ATOM 3761 C CA . ALA A 1 543 ? 88.264 30.566 -119.587 1.00 81.75 543 ALA A CA 1
ATOM 3762 C C . ALA A 1 543 ? 87.764 30.539 -121.052 1.00 81.75 543 ALA A C 1
ATOM 3764 O O . ALA A 1 543 ? 86.995 31.405 -121.460 1.00 81.75 543 ALA A O 1
ATOM 3765 N N . ASN A 1 544 ? 88.180 29.535 -121.835 1.00 82.12 544 ASN A N 1
ATOM 3766 C CA . ASN A 1 544 ? 87.699 29.277 -123.199 1.00 82.12 544 ASN A CA 1
ATOM 3767 C C . ASN A 1 544 ? 86.679 28.118 -123.274 1.00 82.12 544 ASN A C 1
ATOM 3769 O O . ASN A 1 544 ? 86.519 27.520 -124.338 1.00 82.12 544 ASN A O 1
ATOM 3773 N N . ALA A 1 545 ? 86.014 27.780 -122.170 1.00 83.25 545 ALA A N 1
ATOM 3774 C CA . ALA A 1 545 ? 84.929 26.809 -122.096 1.00 83.25 545 ALA A CA 1
ATOM 3775 C C . ALA A 1 545 ? 83.660 27.450 -121.520 1.00 83.25 545 ALA A C 1
ATOM 3777 O O . ALA A 1 545 ? 83.715 28.288 -120.622 1.00 83.25 545 ALA A O 1
ATOM 3778 N N . THR A 1 546 ? 82.504 27.023 -122.018 1.00 85.31 546 THR A N 1
ATOM 3779 C CA . THR A 1 546 ? 81.209 27.316 -121.408 1.00 85.31 546 THR A CA 1
ATOM 3780 C C . THR A 1 546 ? 80.987 26.331 -120.265 1.00 85.31 546 THR A C 1
ATOM 3782 O O . THR A 1 546 ? 81.008 25.116 -120.475 1.00 85.31 546 THR A O 1
ATOM 3785 N N . CYS A 1 547 ? 80.783 26.860 -119.059 1.00 85.62 547 CYS A N 1
ATOM 3786 C CA . CYS A 1 547 ? 80.382 26.074 -117.898 1.00 85.62 547 CYS A CA 1
ATOM 3787 C C . CYS A 1 547 ? 78.879 25.796 -117.967 1.00 85.62 547 CYS A C 1
ATOM 3789 O O . CYS A 1 547 ? 78.087 26.735 -118.054 1.00 85.62 547 CYS A O 1
ATOM 3791 N N . THR A 1 548 ? 78.498 24.521 -117.934 1.00 84.81 548 THR A N 1
ATOM 3792 C CA . THR A 1 548 ? 77.108 24.089 -117.767 1.00 84.81 548 THR A CA 1
ATOM 3793 C C . THR A 1 548 ? 76.986 23.400 -116.420 1.00 84.81 548 THR A C 1
ATOM 3795 O O . THR A 1 548 ? 77.678 22.421 -116.158 1.00 84.81 548 THR A O 1
ATOM 3798 N N . ASP A 1 549 ? 76.123 23.934 -115.569 1.00 84.19 549 ASP A N 1
ATOM 3799 C CA . ASP A 1 549 ? 75.818 23.387 -114.250 1.00 84.19 549 ASP A CA 1
ATOM 3800 C C . ASP A 1 549 ? 75.207 21.985 -114.406 1.00 84.19 549 ASP A C 1
ATOM 3802 O O . ASP A 1 549 ? 74.271 21.817 -115.196 1.00 84.19 549 ASP A O 1
ATOM 3806 N N . ASN A 1 550 ? 75.730 20.976 -113.704 1.00 84.19 550 ASN A N 1
ATOM 3807 C CA . ASN A 1 550 ? 75.099 19.657 -113.703 1.00 84.19 550 ASN A CA 1
ATOM 3808 C C . ASN A 1 550 ? 73.992 19.661 -112.636 1.00 84.19 550 ASN A C 1
ATOM 3810 O O . ASN A 1 550 ? 74.278 20.028 -111.500 1.00 84.19 550 ASN A O 1
ATOM 3814 N N . PRO A 1 551 ? 72.747 19.266 -112.959 1.00 82.56 551 PRO A N 1
ATOM 3815 C CA . PRO A 1 551 ? 71.641 19.368 -112.012 1.00 82.56 551 PRO A CA 1
ATOM 3816 C C . PRO A 1 551 ? 71.857 18.475 -110.784 1.00 82.56 551 PRO A C 1
ATOM 3818 O O . PRO A 1 551 ? 72.307 17.328 -110.911 1.00 82.56 551 PRO A O 1
ATOM 3821 N N . ALA A 1 552 ? 71.476 18.974 -109.605 1.00 79.19 552 ALA A N 1
ATOM 3822 C CA . ALA A 1 552 ? 71.514 18.215 -108.357 1.00 79.19 552 ALA A CA 1
ATOM 3823 C C . ALA A 1 552 ? 70.863 16.813 -108.495 1.00 79.19 552 ALA A C 1
ATOM 3825 O O . ALA A 1 552 ? 69.844 16.662 -109.179 1.00 79.19 552 ALA A O 1
ATOM 3826 N N . PRO A 1 553 ? 71.416 15.762 -107.851 1.00 80.00 553 PRO A N 1
ATOM 3827 C CA . PRO A 1 553 ? 72.370 15.794 -106.734 1.00 80.00 553 PRO A CA 1
ATOM 3828 C C . PRO A 1 553 ? 73.856 15.859 -107.135 1.00 80.00 553 PRO A C 1
ATOM 3830 O O . PRO A 1 553 ? 74.722 15.608 -106.294 1.00 80.00 553 PRO A O 1
ATOM 3833 N N . ALA A 1 554 ? 74.173 16.159 -108.398 1.00 81.38 554 ALA A N 1
ATOM 3834 C CA . ALA A 1 554 ? 75.537 16.500 -108.788 1.00 81.38 554 ALA A CA 1
ATOM 3835 C C . ALA A 1 554 ? 76.053 17.740 -108.021 1.00 81.38 554 ALA A C 1
ATOM 3837 O O . ALA A 1 554 ? 75.279 18.575 -107.559 1.00 81.38 554 ALA A O 1
ATOM 3838 N N . LEU A 1 555 ? 77.375 17.831 -107.865 1.00 81.38 555 LEU A N 1
ATOM 3839 C CA . LEU A 1 555 ? 78.091 18.978 -107.275 1.00 81.38 555 LEU A CA 1
ATOM 3840 C C . LEU A 1 555 ? 79.261 19.422 -108.176 1.00 81.38 555 LEU A C 1
ATOM 3842 O O . LEU A 1 555 ? 80.202 20.079 -107.729 1.00 81.38 555 LEU A O 1
ATOM 3846 N N . ASP A 1 556 ? 79.223 19.015 -109.443 1.00 81.94 556 ASP A N 1
ATOM 3847 C CA . ASP A 1 556 ? 80.197 19.323 -110.481 1.00 81.94 556 ASP A CA 1
ATOM 3848 C C . ASP A 1 556 ? 79.531 20.070 -111.651 1.00 81.94 556 ASP A C 1
ATOM 3850 O O . ASP A 1 556 ? 78.333 20.351 -111.645 1.00 81.94 556 ASP A O 1
ATOM 3854 N N . ALA A 1 557 ? 80.323 20.453 -112.650 1.00 81.75 557 ALA A N 1
ATOM 3855 C CA . ALA A 1 557 ? 79.832 21.154 -113.829 1.00 81.75 557 ALA A CA 1
ATOM 3856 C C . ALA A 1 557 ? 80.472 20.590 -115.099 1.00 81.75 557 ALA A C 1
ATOM 3858 O O . ALA A 1 557 ? 81.672 20.312 -115.142 1.00 81.75 557 ALA A O 1
ATOM 3859 N N . SER A 1 558 ? 79.673 20.466 -116.155 1.00 85.81 558 SER A N 1
ATOM 3860 C CA . SER A 1 558 ? 80.131 20.062 -117.481 1.00 85.81 558 SER A CA 1
ATOM 3861 C C . SER A 1 558 ? 80.774 21.240 -118.211 1.00 85.81 558 SER A C 1
ATOM 3863 O O . SER A 1 558 ? 80.107 22.201 -118.604 1.00 85.81 558 SER A O 1
ATOM 3865 N N . CYS A 1 559 ? 82.082 21.150 -118.442 1.00 84.81 559 CYS A N 1
ATOM 3866 C CA . CYS A 1 559 ? 82.847 22.153 -119.174 1.00 84.81 559 CYS A CA 1
ATOM 3867 C C . CYS A 1 559 ? 82.933 21.803 -120.665 1.00 84.81 559 CYS A C 1
ATOM 3869 O O . CYS A 1 559 ? 83.537 20.800 -121.031 1.00 84.81 559 CYS A O 1
ATOM 3871 N N . THR A 1 560 ? 82.381 22.641 -121.547 1.00 85.00 560 THR A N 1
ATOM 3872 C CA . THR A 1 560 ? 82.472 22.433 -123.007 1.00 85.00 560 THR A CA 1
ATOM 3873 C C . THR A 1 560 ? 83.311 23.530 -123.651 1.00 85.00 560 THR A C 1
ATOM 3875 O O . THR A 1 560 ? 82.973 24.705 -123.528 1.00 85.00 560 THR A O 1
ATOM 3878 N N . CYS A 1 561 ? 84.394 23.177 -124.353 1.00 81.25 561 CYS A N 1
ATOM 3879 C CA . CYS A 1 561 ? 85.224 24.161 -125.056 1.00 81.25 561 CYS A CA 1
ATOM 3880 C C . CYS A 1 561 ? 84.415 24.977 -126.079 1.00 81.25 561 CYS A C 1
ATOM 3882 O O . CYS A 1 561 ? 83.614 24.440 -126.844 1.00 81.25 561 CYS A O 1
ATOM 3884 N N . ASN A 1 562 ? 84.658 26.287 -126.106 1.00 82.69 562 ASN A N 1
ATOM 3885 C CA . ASN A 1 562 ? 84.012 27.210 -127.030 1.00 82.69 562 ASN A CA 1
ATOM 3886 C C . ASN A 1 562 ? 84.466 26.939 -128.478 1.00 82.69 562 ASN A C 1
ATOM 3888 O O . ASN A 1 562 ? 85.565 26.437 -128.722 1.00 82.69 562 ASN A O 1
ATOM 3892 N N . ALA A 1 563 ? 83.624 27.288 -129.455 1.00 76.69 563 ALA A N 1
ATOM 3893 C CA . ALA A 1 563 ? 83.865 26.973 -130.864 1.00 76.69 563 ALA A CA 1
ATOM 3894 C C . ALA A 1 563 ? 85.236 27.481 -131.364 1.00 76.69 563 ALA A C 1
ATOM 3896 O O . ALA A 1 563 ? 85.595 28.641 -131.166 1.00 76.69 563 ALA A O 1
ATOM 3897 N N . GLY A 1 564 ? 85.989 26.599 -132.031 1.00 72.38 564 GLY A N 1
ATOM 3898 C CA . GLY A 1 564 ? 87.372 26.846 -132.465 1.00 72.38 564 GLY A CA 1
ATOM 3899 C C . GLY A 1 564 ? 88.449 26.306 -131.513 1.00 72.38 564 GLY A C 1
ATOM 3900 O O . GLY A 1 564 ? 89.619 26.275 -131.895 1.00 72.38 564 GLY A O 1
ATOM 3901 N N . PHE A 1 565 ? 88.066 25.834 -130.322 1.00 76.31 565 PHE A N 1
ATOM 3902 C CA . PHE A 1 565 ? 88.956 25.174 -129.368 1.00 76.31 565 PHE A CA 1
ATOM 3903 C C . PHE A 1 565 ? 88.559 23.706 -129.133 1.00 76.31 565 PHE A C 1
ATOM 3905 O O . PHE A 1 565 ? 87.385 23.353 -129.211 1.00 76.31 565 PHE A O 1
ATOM 3912 N N . ALA A 1 566 ? 89.533 22.863 -128.783 1.00 74.44 566 ALA A N 1
ATOM 3913 C CA . ALA A 1 566 ? 89.332 21.469 -128.382 1.00 74.44 566 ALA A CA 1
ATOM 3914 C C . ALA A 1 566 ? 90.098 21.140 -127.087 1.00 74.44 566 ALA A C 1
ATOM 3916 O O . ALA A 1 566 ? 91.167 21.701 -126.838 1.00 74.44 566 ALA A O 1
ATOM 3917 N N . GLY A 1 567 ? 89.553 20.232 -126.276 1.00 78.88 567 GLY A N 1
ATOM 3918 C CA . GLY A 1 567 ? 90.093 19.821 -124.977 1.00 78.88 567 GLY A CA 1
ATOM 3919 C C . GLY A 1 567 ? 88.998 19.254 -124.065 1.00 78.88 567 GLY A C 1
ATOM 3920 O O . GLY A 1 567 ? 87.907 18.951 -124.546 1.00 78.88 567 GLY A O 1
ATOM 3921 N N . ASP A 1 568 ? 89.291 19.104 -122.772 1.00 74.44 568 ASP A N 1
ATOM 3922 C CA . ASP A 1 568 ? 88.358 18.603 -121.748 1.00 74.44 568 ASP A CA 1
ATOM 3923 C C . ASP A 1 568 ? 87.562 19.715 -121.039 1.00 74.44 568 ASP A C 1
ATOM 3925 O O . ASP A 1 568 ? 86.660 19.434 -120.257 1.00 74.44 568 ASP A O 1
ATOM 3929 N N . GLY A 1 569 ? 87.881 20.984 -121.308 1.00 77.69 569 GLY A N 1
ATOM 3930 C CA . GLY A 1 569 ? 87.175 22.143 -120.765 1.00 77.69 569 GLY A CA 1
ATOM 3931 C C . GLY A 1 569 ? 87.540 22.523 -119.328 1.00 77.69 569 GLY A C 1
ATOM 3932 O O . GLY A 1 569 ? 87.167 23.613 -118.898 1.00 77.69 569 GLY A O 1
ATOM 3933 N N . VAL A 1 570 ? 88.279 21.692 -118.590 1.00 81.25 570 VAL A N 1
ATOM 3934 C CA . VAL A 1 570 ? 88.552 21.872 -117.150 1.00 81.25 570 VAL A CA 1
ATOM 3935 C C . VAL A 1 570 ? 89.877 22.615 -116.921 1.00 81.25 570 VAL A C 1
ATOM 3937 O O . VAL A 1 570 ? 90.806 22.543 -117.732 1.00 81.25 570 VAL A O 1
ATOM 3940 N N . VAL A 1 571 ? 90.002 23.354 -115.810 1.00 73.06 571 VAL A N 1
ATOM 3941 C CA . VAL A 1 571 ? 91.270 24.006 -115.423 1.00 73.06 571 VAL A CA 1
ATOM 3942 C C . VAL A 1 571 ? 92.279 22.980 -114.890 1.00 73.06 571 VAL A C 1
ATOM 3944 O O . VAL A 1 571 ? 92.508 22.843 -113.691 1.00 73.06 571 VAL A O 1
ATOM 3947 N N . ASN A 1 572 ? 92.936 22.270 -115.804 1.00 67.19 572 ASN A N 1
ATOM 3948 C CA . ASN A 1 572 ? 94.125 21.483 -115.486 1.00 67.19 572 ASN A CA 1
ATOM 3949 C C . ASN A 1 572 ? 95.317 22.398 -115.144 1.00 67.19 572 ASN A C 1
ATOM 3951 O O . ASN A 1 572 ? 95.482 23.463 -115.740 1.00 67.19 572 ASN A O 1
ATOM 3955 N N . ALA A 1 573 ? 96.200 21.957 -114.238 1.00 59.50 573 ALA A N 1
ATOM 3956 C CA . ALA A 1 573 ? 97.278 22.776 -113.654 1.00 59.50 573 ALA A CA 1
ATOM 3957 C C . ALA A 1 573 ? 98.284 23.388 -114.660 1.00 59.50 573 ALA A C 1
ATOM 3959 O O . ALA A 1 573 ? 98.986 24.337 -114.322 1.00 59.50 573 ALA A O 1
ATOM 3960 N N . ASN A 1 574 ? 98.333 22.877 -115.895 1.00 59.28 574 ASN A N 1
ATOM 3961 C CA . ASN A 1 574 ? 99.169 23.397 -116.983 1.00 59.28 574 ASN A CA 1
ATOM 3962 C C . ASN A 1 574 ? 98.443 24.415 -117.896 1.00 59.28 574 ASN A C 1
ATOM 3964 O O . ASN A 1 574 ? 98.998 24.810 -118.918 1.00 59.28 574 ASN A O 1
ATOM 3968 N N . GLY A 1 575 ? 97.214 24.838 -117.566 1.00 61.00 575 GLY A N 1
ATOM 3969 C CA . GLY A 1 575 ? 96.466 25.865 -118.311 1.00 61.00 575 GLY A CA 1
ATOM 3970 C C . GLY A 1 575 ? 95.965 25.430 -119.696 1.00 61.00 575 GLY A C 1
ATOM 3971 O O . GLY A 1 575 ? 95.749 26.266 -120.566 1.00 61.00 575 GLY A O 1
ATOM 3972 N N . THR A 1 576 ? 95.819 24.123 -119.928 1.00 63.69 576 THR A N 1
ATOM 3973 C CA . THR A 1 576 ? 95.667 23.521 -121.268 1.00 63.69 576 THR A CA 1
ATOM 3974 C C . THR A 1 576 ? 94.289 22.903 -121.554 1.00 63.69 576 THR A C 1
ATOM 3976 O O . THR A 1 576 ? 94.170 22.086 -122.462 1.00 63.69 576 THR A O 1
ATOM 3979 N N . GLY A 1 577 ? 93.238 23.297 -120.822 1.00 66.44 577 GLY A N 1
ATOM 3980 C CA . GLY A 1 577 ? 91.895 22.695 -120.930 1.00 66.44 577 GLY A CA 1
ATOM 3981 C C . GLY A 1 577 ? 91.164 22.902 -122.267 1.00 66.44 577 GLY A C 1
ATOM 3982 O O . GLY A 1 577 ? 90.294 22.107 -122.605 1.00 66.44 577 GLY A O 1
ATOM 3983 N N . CYS A 1 578 ? 91.512 23.936 -123.049 1.00 77.12 578 CYS A N 1
ATOM 3984 C CA . CYS A 1 578 ? 90.979 24.176 -124.402 1.00 77.12 578 CYS A CA 1
ATOM 3985 C C . CYS A 1 578 ? 92.021 24.875 -125.297 1.00 77.12 578 CYS A C 1
ATOM 3987 O O . CYS A 1 578 ? 92.468 25.975 -124.962 1.00 77.12 578 CYS A O 1
ATOM 3989 N N . LEU A 1 579 ? 92.366 24.288 -126.451 1.00 74.19 579 LEU A N 1
ATOM 3990 C CA . LEU A 1 579 ? 93.418 24.763 -127.370 1.00 74.19 579 LEU A CA 1
ATOM 3991 C C . LEU A 1 579 ? 92.933 24.913 -128.828 1.00 74.19 579 LEU A C 1
ATOM 3993 O O . LEU A 1 579 ? 92.044 24.191 -129.268 1.00 74.19 579 LEU A O 1
ATOM 3997 N N . LEU A 1 580 ? 93.533 25.851 -129.573 1.00 70.94 580 LEU A N 1
ATOM 3998 C CA . LEU A 1 580 ? 93.178 26.222 -130.958 1.00 70.94 580 LEU A CA 1
ATOM 3999 C C . LEU A 1 580 ? 93.706 25.230 -132.018 1.00 70.94 580 LEU A C 1
ATOM 4001 O O . LEU A 1 580 ? 94.809 24.703 -131.872 1.00 70.94 580 LEU A O 1
ATOM 4005 N N . GLN A 1 581 ? 92.979 25.056 -133.133 1.00 58.47 581 GLN A N 1
ATOM 4006 C CA . GLN A 1 581 ? 93.404 24.232 -134.283 1.00 58.47 581 GLN A CA 1
ATOM 4007 C C . GLN A 1 581 ? 93.824 25.059 -135.530 1.00 58.47 581 GLN A C 1
ATOM 4009 O O . GLN A 1 581 ? 93.113 25.995 -135.899 1.00 58.47 581 GLN A O 1
ATOM 4014 N N . PRO A 1 582 ? 94.934 24.711 -136.222 1.00 46.00 582 PRO A N 1
ATOM 4015 C CA . PRO A 1 582 ? 95.368 25.327 -137.489 1.00 46.00 582 PRO A CA 1
ATOM 4016 C C . PRO A 1 582 ? 94.903 24.555 -138.749 1.00 46.00 582 PRO A C 1
ATOM 4018 O O . PRO A 1 582 ? 94.479 23.406 -138.658 1.00 46.00 582 PRO A O 1
ATOM 4021 N N . VAL A 1 583 ? 95.012 25.168 -139.943 1.00 44.97 583 VAL A N 1
ATOM 4022 C CA . VAL A 1 583 ? 94.427 24.646 -141.205 1.00 44.97 583 VAL A CA 1
ATOM 4023 C C . VAL A 1 583 ? 95.391 24.714 -142.406 1.00 44.97 583 VAL A C 1
ATOM 4025 O O . VAL A 1 583 ? 95.926 25.781 -142.699 1.00 44.97 583 VAL A O 1
ATOM 4028 N N . SER A 1 584 ? 95.581 23.586 -143.110 1.00 39.50 584 SER A N 1
ATOM 4029 C CA . SER A 1 584 ? 96.109 23.352 -144.491 1.00 39.50 584 SER A CA 1
ATOM 4030 C C . SER A 1 584 ? 96.777 21.959 -144.543 1.00 39.50 584 SER A C 1
ATOM 4032 O O . SER A 1 584 ? 97.129 21.430 -143.496 1.00 39.50 584 SER A O 1
ATOM 4034 N N . GLY A 1 585 ? 96.971 21.260 -145.668 1.00 37.28 585 GLY A N 1
ATOM 4035 C CA . GLY A 1 585 ? 96.591 21.445 -147.078 1.00 37.28 585 GLY A CA 1
ATOM 4036 C C . GLY A 1 585 ? 96.826 20.113 -147.835 1.00 37.28 585 GLY A C 1
ATOM 4037 O O . GLY A 1 585 ? 97.470 19.217 -147.297 1.00 37.28 585 GLY A O 1
ATOM 4038 N N . ALA A 1 586 ? 96.273 19.919 -149.038 1.00 37.56 586 ALA A N 1
ATOM 4039 C CA . ALA A 1 586 ? 96.183 18.582 -149.657 1.00 37.56 586 ALA A CA 1
ATOM 4040 C C . ALA A 1 586 ? 97.479 18.062 -150.331 1.00 37.56 586 ALA A C 1
ATOM 4042 O O . ALA A 1 586 ? 98.132 18.807 -151.060 1.00 37.56 586 ALA A O 1
ATOM 4043 N N . GLY A 1 587 ? 97.764 16.753 -150.202 1.00 35.72 587 GLY A N 1
ATOM 4044 C CA . GLY A 1 587 ? 98.730 16.043 -151.060 1.00 35.72 587 GLY A CA 1
ATOM 4045 C C . GLY A 1 587 ? 99.135 14.622 -150.617 1.00 35.72 587 GLY A C 1
ATOM 4046 O O . GLY A 1 587 ? 99.947 14.506 -149.713 1.00 35.72 587 GLY A O 1
ATOM 4047 N N . SER A 1 588 ? 98.646 13.590 -151.335 1.00 38.12 588 SER A N 1
ATOM 4048 C CA . SER A 1 588 ? 99.108 12.170 -151.417 1.00 38.12 588 SER A CA 1
ATOM 4049 C C . SER A 1 588 ? 99.315 11.345 -150.125 1.00 38.12 588 SER A C 1
ATOM 4051 O O . SER A 1 588 ? 99.856 11.843 -149.150 1.00 38.12 588 SER A O 1
ATOM 4053 N N . SER A 1 589 ? 99.052 10.035 -150.055 1.00 37.94 589 SER A N 1
ATOM 4054 C CA . SER A 1 589 ? 98.359 9.062 -150.926 1.00 37.94 589 SER A CA 1
ATOM 4055 C C . SER A 1 589 ? 98.241 7.733 -150.151 1.00 37.94 589 SER A C 1
ATOM 4057 O O . SER A 1 589 ? 99.096 7.489 -149.308 1.00 37.94 589 SER A O 1
ATOM 4059 N N . ASP A 1 590 ? 97.288 6.864 -150.529 1.00 40.22 590 ASP A N 1
ATOM 4060 C CA . ASP A 1 590 ? 97.302 5.392 -150.324 1.00 40.22 590 ASP A CA 1
ATOM 4061 C C . ASP A 1 590 ? 97.321 4.843 -148.861 1.00 40.22 590 ASP A C 1
ATOM 4063 O O . ASP A 1 590 ? 97.887 5.431 -147.952 1.00 40.22 590 ASP A O 1
ATOM 4067 N N . ILE A 1 591 ? 96.706 3.704 -148.500 1.00 38.22 591 ILE A N 1
ATOM 4068 C CA . ILE A 1 591 ? 96.101 2.597 -149.268 1.00 38.22 591 ILE A CA 1
ATOM 4069 C C . ILE A 1 591 ? 95.004 1.895 -148.416 1.00 38.22 591 ILE A C 1
ATOM 4071 O O . ILE A 1 591 ? 95.070 1.943 -147.192 1.00 38.22 591 ILE A O 1
ATOM 4075 N N . ALA A 1 592 ? 94.086 1.153 -149.065 1.00 34.84 592 ALA A N 1
ATOM 4076 C CA . ALA A 1 592 ? 93.121 0.185 -148.482 1.00 34.84 592 ALA A CA 1
ATOM 4077 C C . ALA A 1 592 ? 91.981 0.731 -147.566 1.00 34.84 592 ALA A C 1
ATOM 4079 O O . ALA A 1 592 ? 92.176 1.641 -146.777 1.00 34.84 592 ALA A O 1
ATOM 4080 N N . PHE A 1 593 ? 90.747 0.197 -147.590 1.00 34.62 593 PHE A N 1
ATOM 4081 C CA . PHE A 1 593 ? 90.132 -0.804 -148.483 1.00 34.62 593 PHE A CA 1
ATOM 4082 C C . PHE A 1 593 ? 88.634 -0.490 -148.696 1.00 34.62 593 PHE A C 1
ATOM 4084 O O . PHE A 1 593 ? 87.986 0.088 -147.826 1.00 34.62 593 PHE A O 1
ATOM 4091 N N . PHE A 1 594 ? 88.070 -0.871 -149.846 1.00 38.53 594 PHE A N 1
ATOM 4092 C CA . PHE A 1 594 ? 86.659 -0.624 -150.181 1.00 38.53 594 PHE A CA 1
ATOM 4093 C C . PHE A 1 594 ? 85.708 -1.620 -149.502 1.00 38.53 594 PHE A C 1
ATOM 4095 O O . PHE A 1 594 ? 85.946 -2.824 -149.573 1.00 38.53 594 PHE A O 1
ATOM 4102 N N . LEU A 1 595 ? 84.548 -1.137 -149.037 1.00 35.09 595 LEU A N 1
ATOM 4103 C CA . LEU A 1 595 ? 83.266 -1.412 -149.714 1.00 35.09 595 LEU A CA 1
ATOM 4104 C C . LEU A 1 595 ? 82.115 -0.570 -149.141 1.00 35.09 595 LEU A C 1
ATOM 4106 O O . LEU A 1 595 ? 81.907 -0.504 -147.934 1.00 35.09 595 LEU A O 1
ATOM 4110 N N . THR A 1 596 ? 81.346 0.055 -150.030 1.00 42.00 596 THR A N 1
ATOM 4111 C CA . THR A 1 596 ? 80.136 0.823 -149.718 1.00 42.00 596 THR A CA 1
ATOM 4112 C C . THR A 1 596 ? 78.905 0.123 -150.284 1.00 42.00 596 THR A C 1
ATOM 4114 O O . THR A 1 596 ? 78.934 -0.319 -151.430 1.00 42.00 596 THR A O 1
ATOM 4117 N N . LEU A 1 597 ? 77.785 0.144 -149.549 1.00 34.28 597 LEU A N 1
ATOM 4118 C CA . LEU A 1 597 ? 76.521 0.578 -150.150 1.00 34.28 597 LEU A CA 1
ATOM 4119 C C . LEU A 1 597 ? 75.529 1.135 -149.116 1.00 34.28 597 LEU A C 1
ATOM 4121 O O . LEU A 1 597 ? 75.471 0.709 -147.967 1.00 34.28 597 LEU A O 1
ATOM 4125 N N . ALA A 1 598 ? 74.764 2.116 -149.581 1.00 38.53 598 ALA A N 1
ATOM 4126 C CA . ALA A 1 598 ? 73.618 2.751 -148.942 1.00 38.53 598 ALA A CA 1
ATOM 4127 C C . ALA A 1 598 ? 72.385 1.801 -148.869 1.00 38.53 598 ALA A C 1
ATOM 4129 O O . ALA A 1 598 ? 72.341 0.812 -149.594 1.00 38.53 598 ALA A O 1
ATOM 4130 N N . CYS A 1 599 ? 71.334 2.048 -148.074 1.00 33.53 599 CYS A N 1
ATOM 4131 C CA . CYS A 1 599 ? 71.100 3.159 -147.145 1.00 33.53 599 CYS A CA 1
ATOM 4132 C C . CYS A 1 599 ? 70.150 2.767 -145.989 1.00 33.53 599 CYS A C 1
ATOM 4134 O O . CYS A 1 599 ? 69.132 2.126 -146.221 1.00 33.53 599 CYS A O 1
ATOM 4136 N N . THR A 1 600 ? 70.484 3.245 -144.784 1.00 36.31 600 THR A N 1
ATOM 4137 C CA . THR A 1 600 ? 69.605 3.856 -143.752 1.00 36.31 600 THR A CA 1
ATOM 4138 C C . THR A 1 600 ? 68.200 3.271 -143.479 1.00 36.31 600 THR A C 1
ATOM 4140 O O . THR A 1 600 ? 67.332 3.368 -144.338 1.00 36.31 600 THR A O 1
ATOM 4143 N N . LEU A 1 601 ? 67.911 2.666 -142.309 1.00 37.84 601 LEU A N 1
ATOM 4144 C CA . LEU A 1 601 ? 67.860 3.218 -140.917 1.00 37.84 601 LEU A CA 1
ATOM 4145 C C . LEU A 1 601 ? 66.513 3.903 -140.587 1.00 37.84 601 LEU A C 1
ATOM 4147 O O . LEU A 1 601 ? 65.966 4.578 -141.448 1.00 37.84 601 LEU A O 1
ATOM 4151 N N . MET A 1 602 ? 65.965 3.873 -139.360 1.00 40.06 602 MET A N 1
ATOM 4152 C CA . MET A 1 602 ? 66.133 3.056 -138.123 1.00 40.06 602 MET A CA 1
ATOM 4153 C C . MET A 1 602 ? 64.942 3.417 -137.181 1.00 40.06 602 MET A C 1
ATOM 4155 O O . MET A 1 602 ? 64.230 4.369 -137.483 1.00 40.06 602 MET A O 1
ATOM 4159 N N . ALA A 1 603 ? 64.639 2.793 -136.034 1.00 33.28 603 ALA A N 1
ATOM 4160 C CA . ALA A 1 603 ? 65.108 1.587 -135.329 1.00 33.28 603 ALA A CA 1
ATOM 4161 C C . ALA A 1 603 ? 63.970 1.100 -134.399 1.00 33.28 603 ALA A C 1
ATOM 4163 O O . ALA A 1 603 ? 63.216 1.931 -133.895 1.00 33.28 603 ALA A O 1
ATOM 4164 N N . ILE A 1 604 ? 63.863 -0.209 -134.128 1.00 29.86 604 ILE A N 1
ATOM 4165 C CA . ILE A 1 604 ? 62.864 -0.799 -133.211 1.00 29.86 604 ILE A CA 1
ATOM 4166 C C . ILE A 1 604 ? 63.461 -2.028 -132.485 1.00 29.86 604 ILE A C 1
ATOM 4168 O O . ILE A 1 604 ? 63.863 -2.969 -133.163 1.00 29.86 604 ILE A O 1
ATOM 4172 N N . LEU A 1 605 ? 63.408 -2.033 -131.135 1.00 32.78 605 LEU A N 1
ATOM 4173 C CA . LEU A 1 605 ? 63.632 -3.171 -130.197 1.00 32.78 605 LEU A CA 1
ATOM 4174 C C . LEU A 1 605 ? 65.048 -3.831 -130.245 1.00 32.78 605 LEU A C 1
ATOM 4176 O O . LEU A 1 605 ? 65.854 -3.485 -131.100 1.00 32.78 605 LEU A O 1
ATOM 4180 N N . SER A 1 606 ? 65.499 -4.714 -129.331 1.00 32.78 606 SER A N 1
ATOM 4181 C CA . SER A 1 606 ? 64.907 -5.414 -128.154 1.00 32.78 606 SER A CA 1
ATOM 4182 C C . SER A 1 606 ? 66.051 -5.742 -127.144 1.00 32.78 606 SER A C 1
ATOM 4184 O O . SER A 1 606 ? 67.138 -6.057 -127.611 1.00 32.78 606 SER A O 1
ATOM 4186 N N . THR A 1 607 ? 65.992 -5.483 -125.822 1.00 35.34 607 THR A N 1
ATOM 4187 C CA . THR A 1 607 ? 65.401 -6.242 -124.668 1.00 35.34 607 THR A CA 1
ATOM 4188 C C . THR A 1 607 ? 66.083 -7.563 -124.230 1.00 35.34 607 THR A C 1
ATOM 4190 O O . THR A 1 607 ? 66.513 -8.321 -125.087 1.00 35.34 607 THR A O 1
ATOM 4193 N N . VAL A 1 608 ? 65.990 -7.867 -122.912 1.00 37.12 608 VAL A N 1
ATOM 4194 C CA . VAL A 1 608 ? 66.312 -9.127 -122.161 1.00 37.12 608 VAL A CA 1
ATOM 4195 C C . VAL A 1 608 ? 67.800 -9.580 -122.125 1.00 37.12 608 VAL A C 1
ATOM 4197 O O . VAL A 1 608 ? 68.579 -9.147 -122.962 1.00 37.12 608 VAL A O 1
ATOM 4200 N N . SER A 1 609 ? 68.301 -10.353 -121.135 1.00 33.50 609 SER A N 1
ATOM 4201 C CA . SER A 1 609 ? 67.653 -11.282 -120.166 1.00 33.50 609 SER A CA 1
ATOM 4202 C C . SER A 1 609 ? 68.378 -11.480 -118.803 1.00 33.50 609 SER A C 1
ATOM 4204 O O . SER A 1 609 ? 69.596 -11.619 -118.800 1.00 33.50 609 SER A O 1
ATOM 4206 N N . GLU A 1 610 ? 67.587 -11.693 -117.729 1.00 38.47 610 GLU A N 1
ATOM 4207 C CA . GLU A 1 610 ? 67.803 -12.659 -116.602 1.00 38.47 610 GLU A CA 1
ATOM 4208 C C . GLU A 1 610 ? 68.982 -12.478 -115.604 1.00 38.47 610 GLU A C 1
ATOM 4210 O O . GLU A 1 610 ? 69.964 -11.818 -115.914 1.00 38.47 610 GLU A O 1
ATOM 4215 N N . GLN A 1 611 ? 68.974 -12.990 -114.353 1.00 36.06 611 GLN A N 1
ATOM 4216 C CA . GLN A 1 611 ? 68.044 -13.792 -113.499 1.00 36.06 611 GLN A CA 1
ATOM 4217 C C . GLN A 1 611 ? 68.202 -13.260 -112.032 1.00 36.06 611 GLN A C 1
ATOM 4219 O O . GLN A 1 611 ? 69.277 -12.774 -111.696 1.00 36.06 611 GLN A O 1
ATOM 4224 N N . ALA A 1 612 ? 67.179 -13.104 -111.171 1.00 38.41 612 ALA A N 1
ATOM 4225 C CA . ALA A 1 612 ? 66.451 -14.109 -110.356 1.00 38.41 612 ALA A CA 1
ATOM 4226 C C . ALA A 1 612 ? 67.363 -14.963 -109.428 1.00 38.41 612 ALA A C 1
ATOM 4228 O O . ALA A 1 612 ? 68.416 -15.403 -109.869 1.00 38.41 612 ALA A O 1
ATOM 4229 N N . MET A 1 613 ? 67.049 -15.289 -108.160 1.00 39.97 613 MET A N 1
ATOM 4230 C CA . MET A 1 613 ? 65.823 -15.175 -107.318 1.00 39.97 613 MET A CA 1
ATOM 4231 C C . MET A 1 613 ? 66.177 -14.432 -105.981 1.00 39.97 613 MET A C 1
ATOM 4233 O O . MET A 1 613 ? 67.060 -13.586 -106.058 1.00 39.97 613 MET A O 1
ATOM 4237 N N . PHE A 1 614 ? 65.624 -14.593 -104.758 1.00 39.50 614 PHE A N 1
ATOM 4238 C CA . PHE A 1 614 ? 64.613 -15.465 -104.103 1.00 39.50 614 PHE A CA 1
ATOM 4239 C C . PHE A 1 614 ? 64.146 -14.798 -102.768 1.00 39.50 614 PHE A C 1
ATOM 4241 O O . PHE A 1 614 ? 64.929 -14.033 -102.214 1.00 39.50 614 PHE A O 1
ATOM 4248 N N . GLU A 1 615 ? 62.945 -15.160 -102.273 1.00 39.31 615 GLU A N 1
ATOM 4249 C CA . GLU A 1 615 ? 62.276 -14.830 -100.973 1.00 39.31 615 GLU A CA 1
ATOM 4250 C C . GLU A 1 615 ? 62.000 -13.346 -100.636 1.00 39.31 615 GLU A C 1
ATOM 4252 O O . GLU A 1 615 ? 62.914 -12.615 -100.203 1.00 39.31 615 GLU A O 1
#

Foldseek 3Di:
DDDDDDDDDDDPPPDDDDDPLPQQAFQWQDDDQNKTKGWGWFFWFQFLVSLQVSQVSNQFWAEFQADDQFGDARTDHGPRHCNVQGCQRSCCVRPVGGLQPRPVQALEWGHTHCPHVNRFTFGWHQDDDDDDDDDRTDGRPGRRVDGGGIRMTIDDDDWQCVVNFFAPQWDWDTDDPPDRHIAIDGHAQWDFRRGPPGRRTDHDLFQCVVVQFAPQWDWDGDHPPDNHIQTHGHAQWDFRRGPPGRHIDGQFLCVVVQFAPQWDWAGDGPNDNHIQTHGHQQWDDRRGPPGRHIDGPFQCPDPPNQFAPQWDWAGDGPNDPHTQTHGHQQWDDRRGPPGRHIDGDFLCVVVQFAPQWDWAGDGPNDNHIQTHGHQQWDDRRGPPGRHIDGPFQCPDPPNQFAPQWDWAGDGPNDNHTQTHGHQQWDDRRTPPGRHTDGPFLCPDPPNQFAPQWDWAGDGPSDNHTQTHGHAQWDDRRTPPGRHTDGLFLCVVVQFAPQWDWAGDGPNDNHIQTGGHQQWDDRRTPPGRHTDGQFLCVVVQFQPQWDWAGDGPNDNHTQTHGHPQWDARRGPDVVSPRIDGDDDDDDDDDDDDDDDDDDDDDDDDDDDDDDDDDDD

Secondary structure (DSSP, 8-state):
-PPPP-----------PPP-------EEEEEETTEEEEEEEP-SB-BHHHHHHHHHTTT-BPBBSSSSTTT-SSSB--S---TTSTTHHHHHHHHSS-GGG-GGGTTEEEB--TTTTTTBPEEEE-S---S----SSEEEEEGGG-BS-EEEEE-----SSSS--B-TTEEEEPPPTT----EEEEPTTEES--BTTSS--EE---GGGG--B-TTEEEEEPPTT--SEEEEEPTTEES--BTTTT--EE--GGGG--B-TTEEEEEPPTT---EEEEEPTTEEE--BTTTT-EEE--STTSTT-SB-TTEEEEEPPTT---EEEEEPTTEES--BTTTT--EE--GGGG--B-TTEEEEEPPTT---EEEEEPTTEES--BTTSS--EE--STTSSS-SB-TTEEEEEPPTT--SEEEEEPTTEES--BTTTT--EE--GGGSTT-SB-TTEEEEEPPTT---EEEEEPTTEES--BTTTT--EE--GGGG--B-TTEEEEEPPTT--SEEEEEPTTEES--BTTTT--EE--GGGG--B-TTEEEEEPPTT--SEEEEEPTTEES--B--TTS-SSEE-----------------------------------

InterPro domains:
  IPR000742 EGF-like domain [PF00008] (161-193)
  IPR000742 EGF-like domain [PF00008] (254-286)
  IPR000742 EGF-like domain [PF00008] (348-380)
  IPR000742 EGF-like domain [PF00008] (536-568)
  IPR000742 EGF-like domain [PS50026] (157-193)
  IPR000742 EGF-like domain [PS50026] (204-243)
  IPR000742 EGF-like domain [PS50026] (250-286)
  IPR000742 EGF-like domain [PS50026] (296-334)
  IPR000742 EGF-like domain [PS50026] (344-380)
  IPR000742 EGF-like domain [PS50026] (390-428)
  IPR000742 EGF-like domain [PS50026] (438-476)
  IPR000742 EGF-like domain [PS50026] (486-522)
  IPR000742 EGF-like domain [PS50026] (532-571)
  IPR000742 EGF-like domain [SM00181] (160-202)
  IPR000742 EGF-like domain [SM00181] (207-249)
  IPR000742 EGF-like domain [SM00181] (253-295)
  IPR000742 EGF-like domain [SM00181] (299-343)
  IPR000742 EGF-like domain [SM00181] (347-389)
  IPR000742 EGF-like domain [SM00181] (393-437)
  IPR000742 EGF-like domain [SM00181] (441-485)

Radius of gyration: 109.08 Å; chains: 1; bounding box: 201×50×294 Å

pLDDT: mean 81.93, std 16.73, range [29.86, 97.38]

Sequence (615 aa):
MGSRMTMIWVFLSLSLMADTGAEQAGLFLTTYSGYDYFKVQASGPMTSANVNATCEAAGYAAPCAGLGSLCEGDCVQTGLDNCGWPMDEIAKQLCSGRASQCPQMDRIYVVMATTFRSGSACGVERAGCSGSVTGPNCYCATGNNYNNGYALCAQVGVNSCLPNPCHIQATCTDPPYPSTNATCTCNAGYTGDGRVNGTGCSDIVNACLSNPCHAQATCTDNPPPALDANCTCNAGYTGDGRTNGTGCSDINACSANPCHAQATCTDNPAPALDANCTCNVGYTGDGRANGAGCSDFNTCSKSSNPCHAQATCTDNPAPALDANCTCNVGYTGDGRANGTGCSDINACSSNPCHAQATCTDNPAPALDANCTCNVGYTGDGRANGTGCSDINTCSKSSNPCHAQATCTDNPAPALDANCTCNVGYTGDGRANGTGCSDINTCLNSSNPCHAQATCTDNPAPALDANCTCNVGYTGDGRANGTGCLDENACLSNPCHTNANCTDNPPPAIDANCTCNAGYTGDGRANGTGCSDVNACSSNPCHANATCTDNPAPALDASCTCNAGFAGDGVVNANGTGCLLQPVSGAGSSDIAFFLTLACTLMAILSTVSEQAMFE